Protein AF-A0A7J3VAZ9-F1 (afdb_monomer_lite)

Sequence (588 aa):
MQMIEDFQVKAARYIMELGDWIEKLELLMLVDNLRENVKIYVDRLLSLQNADGGFPHNWIKGYPSGIIETANAITIISKLGLNDERINRAINRAIEFLIKKQLDNGSWVEENLECEDGSNEVIVSAEAIRALATAGIKGEAVNKGIKYLLECQRDDGLWPKSKIDPNPDLETTGKVIMALHEAKGKTAIKAMKNGFEGLMEVYVEKLTKEWDAIPKDAISVIEAILSIQPKSIESVRKVIQAYVKSEKWNFTDRRSGDTEKILKVLKITSLTDNISRAKVEEELKRLINLKMKMREIIFKVENEAREILLAKFEDVGIRRNDSRRKILLGLFIYSLLEQFFWAVDYDPQTEFIGLIDRIGRLDDIEKYLNYEEVKKALFRSKALSGVAKRKKEEAAKSISLYTKFLTENEEFEVFEDYVNNLIRFTLLEMAPMLSGMTTAKKLGLLLRNYTKKENNAYKLFESMKLSLECFPSIGSKISTLYPYYVIWVYNVWSEMKEYVEPPIDWNTVKPYVNLGLSNLTLKDLKKDPKKAYPAINRLAEELFPEDKAKISILWIAGREWCTKPHKCHGYMGRKCWFYEICGRGVKR

pLDDT: mean 87.34, std 10.77, range [43.34, 98.06]

Structure (mmCIF, N/CA/C/O backbone):
data_AF-A0A7J3VAZ9-F1
#
_entry.id   AF-A0A7J3VAZ9-F1
#
loop_
_atom_site.group_PDB
_atom_site.id
_atom_site.type_symbol
_atom_site.label_atom_id
_atom_site.label_alt_id
_atom_site.label_comp_id
_atom_site.label_asym_id
_atom_site.label_entity_id
_atom_site.label_seq_id
_atom_site.pdbx_PDB_ins_code
_atom_site.Cartn_x
_atom_site.Cartn_y
_atom_site.Cartn_z
_atom_site.occupancy
_atom_site.B_iso_or_equiv
_atom_site.auth_seq_id
_atom_site.auth_comp_id
_atom_site.auth_asym_id
_atom_site.auth_atom_id
_atom_site.pdbx_PDB_model_num
ATOM 1 N N . MET A 1 1 ? -14.128 29.402 13.812 1.00 54.44 1 MET A N 1
ATOM 2 C CA . MET A 1 1 ? -14.887 28.797 12.704 1.00 54.44 1 MET A CA 1
ATOM 3 C C . MET A 1 1 ? -13.989 28.559 11.501 1.00 54.44 1 MET A C 1
ATOM 5 O O . MET A 1 1 ? -13.464 27.461 11.422 1.00 54.44 1 MET A O 1
ATOM 9 N N . GLN A 1 2 ? -13.636 29.572 10.700 1.00 58.72 2 GLN A N 1
ATOM 10 C CA . GLN A 1 2 ? -12.906 29.383 9.429 1.00 58.72 2 GLN A CA 1
ATOM 11 C C . GLN A 1 2 ? -11.594 28.569 9.513 1.00 58.72 2 GLN A C 1
ATOM 13 O O . GLN A 1 2 ? -11.360 27.697 8.691 1.00 58.72 2 GLN A O 1
ATOM 18 N N . MET A 1 3 ? -10.766 28.774 10.543 1.00 64.50 3 MET A N 1
ATOM 19 C CA . MET A 1 3 ? -9.514 28.016 10.729 1.00 64.50 3 MET A CA 1
ATOM 20 C C . MET A 1 3 ? -9.728 26.525 11.065 1.00 64.50 3 MET A C 1
ATOM 22 O O . MET A 1 3 ? -8.895 25.689 10.735 1.00 64.50 3 MET A O 1
ATOM 26 N N . ILE A 1 4 ? -10.835 26.191 11.732 1.00 65.56 4 ILE A N 1
ATOM 27 C CA . ILE A 1 4 ? -11.160 24.814 12.140 1.00 65.56 4 ILE A CA 1
ATOM 28 C C . ILE A 1 4 ? -11.834 24.079 10.992 1.00 65.56 4 ILE A C 1
ATOM 30 O O . ILE A 1 4 ? -11.497 22.934 10.723 1.00 65.56 4 ILE A O 1
ATOM 34 N N . GLU A 1 5 ? -12.683 24.783 10.250 1.00 65.94 5 GLU A N 1
ATOM 35 C CA . GLU A 1 5 ? -13.209 24.309 8.973 1.00 65.94 5 GLU A CA 1
ATOM 36 C C . GLU A 1 5 ? -12.062 23.975 8.002 1.00 65.94 5 GLU A C 1
ATOM 38 O O . GLU A 1 5 ? -12.026 22.881 7.437 1.00 65.94 5 GLU A O 1
ATOM 43 N N . ASP A 1 6 ? -11.071 24.867 7.873 1.00 76.56 6 ASP A N 1
ATOM 44 C CA . ASP A 1 6 ? -9.869 24.631 7.063 1.00 76.56 6 ASP A CA 1
ATOM 45 C C . ASP A 1 6 ? -9.059 23.424 7.553 1.00 76.56 6 ASP A C 1
ATOM 47 O O . ASP A 1 6 ? -8.498 22.684 6.740 1.00 76.56 6 ASP A O 1
ATOM 51 N N . PHE A 1 7 ? -8.984 23.215 8.872 1.00 83.81 7 PHE A N 1
ATOM 52 C CA . PHE A 1 7 ? -8.353 22.034 9.453 1.00 83.81 7 PHE A CA 1
ATOM 53 C C . PHE A 1 7 ? -9.112 20.760 9.071 1.00 83.81 7 PHE A C 1
ATOM 55 O O . PHE A 1 7 ? -8.493 19.829 8.566 1.00 83.81 7 PHE A O 1
ATOM 62 N N . GLN A 1 8 ? -10.433 20.716 9.257 1.00 84.62 8 GLN A N 1
ATOM 63 C CA . GLN A 1 8 ? -11.230 19.504 9.054 1.00 84.62 8 GLN A CA 1
ATOM 64 C C . GLN A 1 8 ? -11.243 19.052 7.593 1.00 84.62 8 GLN A C 1
ATOM 66 O O . GLN A 1 8 ? -11.080 17.864 7.318 1.00 84.62 8 GLN A O 1
ATOM 71 N N . VAL A 1 9 ? -11.358 19.989 6.648 1.00 87.19 9 VAL A N 1
ATOM 72 C CA . VAL A 1 9 ? -11.290 19.675 5.212 1.00 87.19 9 VAL A CA 1
ATOM 73 C C . VAL A 1 9 ? -9.902 19.143 4.835 1.00 87.19 9 VAL A C 1
ATOM 75 O O . VAL A 1 9 ? -9.799 18.114 4.165 1.00 87.19 9 VAL A O 1
ATOM 78 N N . LYS A 1 10 ? -8.820 19.784 5.305 1.00 86.94 10 LYS A N 1
ATOM 79 C CA . LYS A 1 10 ? -7.444 19.304 5.068 1.00 86.94 10 LYS A CA 1
ATOM 80 C C . LYS A 1 10 ? -7.195 17.940 5.707 1.00 86.94 10 LYS A C 1
ATOM 82 O O . LYS A 1 10 ? -6.588 17.082 5.078 1.00 86.94 10 LYS A O 1
ATOM 87 N N . ALA A 1 11 ? -7.692 17.727 6.920 1.00 88.88 11 ALA A N 1
ATOM 88 C CA . ALA A 1 11 ? -7.589 16.474 7.652 1.00 88.88 11 ALA A CA 1
ATOM 89 C C . ALA A 1 11 ? -8.326 15.335 6.934 1.00 88.88 11 ALA A C 1
ATOM 91 O O . ALA A 1 11 ? -7.738 14.280 6.699 1.00 88.88 11 ALA A O 1
ATOM 92 N N . ALA A 1 12 ? -9.569 15.564 6.504 1.00 90.88 12 ALA A N 1
ATOM 93 C CA . ALA A 1 12 ? -10.339 14.590 5.736 1.00 90.88 12 ALA A CA 1
ATOM 94 C C . ALA A 1 12 ? -9.641 14.244 4.412 1.00 90.88 12 ALA A C 1
ATOM 96 O O . ALA A 1 12 ? -9.488 13.071 4.068 1.00 90.88 12 ALA A O 1
ATOM 97 N N . ARG A 1 13 ? -9.131 15.256 3.698 1.00 91.19 13 ARG A N 1
ATOM 98 C CA . ARG A 1 13 ? -8.350 15.059 2.472 1.00 91.19 13 ARG A CA 1
ATOM 99 C C . ARG A 1 13 ? -7.062 14.281 2.731 1.00 91.19 13 ARG A C 1
ATOM 101 O O . ARG A 1 13 ? -6.697 13.433 1.924 1.00 91.19 13 ARG A O 1
ATOM 108 N N . TYR A 1 14 ? -6.371 14.557 3.834 1.00 90.50 14 TYR A N 1
ATOM 109 C CA . TYR A 1 14 ? -5.151 13.855 4.237 1.00 90.50 14 TYR A CA 1
ATOM 110 C C . TYR A 1 14 ? -5.411 12.380 4.540 1.00 90.50 14 TYR A C 1
ATOM 112 O O . TYR A 1 14 ? -4.685 11.533 4.030 1.00 90.50 14 TYR A O 1
ATOM 120 N N . ILE A 1 15 ? -6.483 12.045 5.261 1.00 91.25 15 ILE A N 1
ATOM 121 C CA . ILE A 1 15 ? -6.882 10.646 5.493 1.00 91.25 15 ILE A CA 1
ATOM 122 C C . ILE A 1 15 ? -7.285 9.968 4.174 1.00 91.25 15 ILE A C 1
ATOM 124 O O . ILE A 1 15 ? -6.862 8.850 3.894 1.00 91.25 15 ILE A O 1
ATOM 128 N N . MET A 1 16 ? -8.038 10.646 3.303 1.00 91.38 16 MET A N 1
ATOM 129 C CA . MET A 1 16 ? -8.407 10.087 1.994 1.00 91.38 16 MET A CA 1
ATOM 130 C C . MET A 1 16 ? -7.208 9.836 1.068 1.00 91.38 16 MET A C 1
ATOM 132 O O . MET A 1 16 ? -7.299 8.991 0.166 1.00 91.38 16 MET A O 1
ATOM 136 N N . GLU A 1 17 ? -6.108 10.557 1.282 1.00 91.12 17 GLU A N 1
ATOM 137 C CA . GLU A 1 17 ? -4.854 10.428 0.545 1.00 91.12 17 GLU A CA 1
ATOM 138 C C . GLU A 1 17 ? -3.917 9.368 1.153 1.00 91.12 17 GLU A C 1
ATOM 140 O O . GLU A 1 17 ? -3.476 8.451 0.458 1.00 91.12 17 GLU A O 1
ATOM 145 N N . LEU A 1 18 ? -3.614 9.494 2.446 1.00 88.19 18 LEU A N 1
ATOM 146 C CA . LEU A 1 18 ? -2.558 8.760 3.147 1.00 88.19 18 LEU A CA 1
ATOM 147 C C . LEU A 1 18 ? -3.060 7.821 4.240 1.00 88.19 18 LEU A C 1
ATOM 149 O O . LEU A 1 18 ? -2.260 7.015 4.700 1.00 88.19 18 LEU A O 1
ATOM 153 N N . GLY A 1 19 ? -4.330 7.892 4.635 1.00 88.19 19 GLY A N 1
ATOM 154 C CA . GLY A 1 19 ? -4.921 6.996 5.629 1.00 88.19 19 GLY A CA 1
ATOM 155 C C . GLY A 1 19 ? -5.077 5.568 5.112 1.00 88.19 19 GLY A C 1
ATOM 156 O O . GLY A 1 19 ? -5.129 5.323 3.896 1.00 88.19 19 GLY A O 1
ATOM 157 N N . ASP A 1 20 ? -5.067 4.606 6.027 1.00 86.50 20 ASP A N 1
ATOM 158 C CA . ASP A 1 20 ? -5.363 3.206 5.739 1.00 86.50 20 ASP A CA 1
ATOM 159 C C . ASP A 1 20 ? -6.832 3.056 5.328 1.00 86.50 20 ASP A C 1
ATOM 161 O O . ASP A 1 20 ? -7.684 3.910 5.582 1.00 86.50 20 ASP A O 1
ATOM 165 N N . TRP A 1 21 ? -7.148 1.966 4.632 1.00 87.88 21 TRP A N 1
ATOM 166 C CA . TRP A 1 21 ? -8.492 1.755 4.092 1.00 87.88 21 TRP A CA 1
ATOM 167 C C . TRP A 1 21 ? -9.569 1.718 5.195 1.00 87.88 21 TRP A C 1
ATOM 169 O O . TRP A 1 21 ? -10.692 2.154 4.953 1.00 87.88 21 TRP A O 1
ATOM 179 N N . ILE A 1 22 ? -9.218 1.254 6.401 1.00 89.62 22 ILE A N 1
ATOM 180 C CA . ILE A 1 22 ? -10.118 1.211 7.558 1.00 89.62 22 ILE A CA 1
ATOM 181 C C . ILE A 1 22 ? -10.389 2.614 8.123 1.00 89.62 22 ILE A C 1
ATOM 183 O O . ILE A 1 22 ? -11.528 2.945 8.434 1.00 89.62 22 ILE A O 1
ATOM 187 N N . GLU A 1 23 ? -9.382 3.488 8.158 1.00 90.19 23 GLU A N 1
ATOM 188 C CA . GLU A 1 23 ? -9.533 4.881 8.595 1.00 90.19 23 GLU A CA 1
ATOM 189 C C . GLU A 1 23 ? -10.395 5.675 7.606 1.00 90.19 23 GLU A C 1
ATOM 191 O O . GLU A 1 23 ? -11.217 6.501 8.003 1.00 90.19 23 GLU A O 1
ATOM 196 N N . LYS A 1 24 ? -10.249 5.397 6.301 1.00 91.31 24 LYS A N 1
ATOM 197 C CA . LYS A 1 24 ? -11.122 5.951 5.256 1.00 91.31 24 LYS A CA 1
ATOM 198 C C . LYS A 1 24 ? -12.566 5.493 5.446 1.00 91.31 24 LYS A C 1
ATOM 200 O O . LYS A 1 24 ? -13.468 6.319 5.345 1.00 91.31 24 LYS A O 1
ATOM 205 N N . LEU A 1 25 ? -12.791 4.211 5.747 1.00 91.44 25 LEU A N 1
ATOM 206 C CA . LEU A 1 25 ? -14.122 3.686 6.062 1.00 91.44 25 LEU A CA 1
ATOM 207 C C . LEU A 1 25 ? -14.743 4.432 7.249 1.00 91.44 25 LEU A C 1
ATOM 209 O O . LEU A 1 25 ? -15.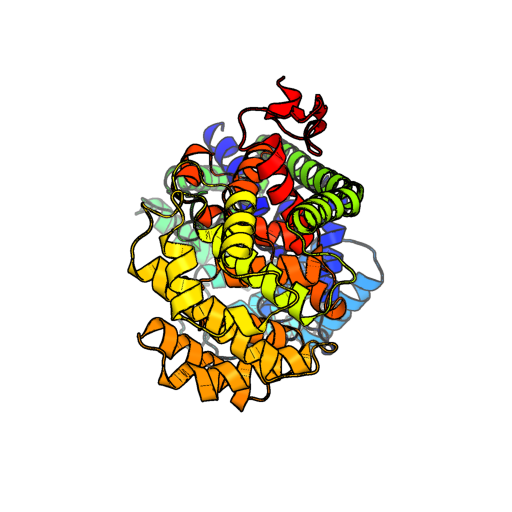845 4.963 7.131 1.00 91.44 25 LEU A O 1
ATOM 213 N N . GLU A 1 26 ? -14.020 4.534 8.360 1.00 89.81 26 GLU A N 1
ATOM 214 C CA . GLU A 1 26 ? -14.496 5.243 9.548 1.00 89.81 26 GLU A CA 1
ATOM 215 C C . GLU A 1 26 ? -14.746 6.738 9.294 1.00 89.81 26 GLU A C 1
ATOM 217 O O . GLU A 1 26 ? -15.712 7.288 9.818 1.00 89.81 26 GLU A O 1
ATOM 222 N N . LEU A 1 27 ? -13.923 7.399 8.473 1.00 90.75 27 LEU A N 1
ATOM 223 C CA . LEU A 1 27 ? -14.145 8.788 8.062 1.00 90.75 27 LEU A CA 1
ATOM 224 C C . LEU A 1 27 ? -15.452 8.943 7.277 1.00 90.75 27 LEU A C 1
ATOM 226 O O . LEU A 1 27 ? -16.218 9.871 7.536 1.00 90.75 27 LEU A O 1
ATOM 230 N N . LEU A 1 28 ? -15.725 8.036 6.336 1.00 89.88 28 LEU A N 1
ATOM 231 C CA . LEU A 1 28 ? -16.964 8.052 5.555 1.00 89.88 28 LEU A CA 1
ATOM 232 C C . LEU A 1 28 ? -18.197 7.806 6.432 1.00 89.88 28 LEU A C 1
ATOM 234 O O . LEU A 1 28 ? -19.247 8.384 6.168 1.00 89.88 28 LEU A O 1
ATOM 238 N N . MET A 1 29 ? -18.065 7.022 7.505 1.00 86.25 29 MET A N 1
ATOM 239 C CA . MET A 1 29 ? -19.140 6.806 8.481 1.00 86.25 29 MET A CA 1
ATOM 240 C C . MET A 1 29 ? -19.516 8.062 9.275 1.00 86.25 29 MET A C 1
ATOM 242 O O . MET A 1 29 ? -20.606 8.109 9.837 1.00 86.25 29 MET A O 1
ATOM 246 N N . LEU A 1 30 ? -18.660 9.090 9.319 1.00 83.50 30 LEU A N 1
ATOM 247 C CA . LEU A 1 30 ? -18.999 10.362 9.970 1.00 83.50 30 LEU A CA 1
ATOM 248 C C . LEU A 1 30 ? -20.004 11.189 9.169 1.00 83.50 30 LEU A C 1
ATOM 250 O O . LEU A 1 30 ? -20.506 12.197 9.669 1.00 83.50 30 LEU A O 1
ATOM 254 N N . VAL A 1 31 ? -20.313 10.788 7.937 1.00 83.19 31 VAL A N 1
ATOM 255 C CA . VAL A 1 31 ? -21.171 11.530 7.019 1.00 83.19 31 VAL A CA 1
ATOM 256 C C . VAL A 1 31 ? -22.288 10.617 6.520 1.00 83.19 31 VAL A C 1
ATOM 258 O O . VAL A 1 31 ? -22.063 9.718 5.713 1.00 83.19 31 VAL A O 1
ATOM 261 N N . ASP A 1 32 ? -23.517 10.881 6.967 1.00 76.25 32 ASP A N 1
ATOM 262 C CA . ASP A 1 32 ? -24.666 9.986 6.755 1.00 76.25 32 ASP A CA 1
ATOM 263 C C . ASP A 1 32 ? -24.952 9.722 5.260 1.00 76.25 32 ASP A C 1
ATOM 265 O O . ASP A 1 32 ? -25.279 8.604 4.859 1.00 76.25 32 ASP A O 1
ATOM 269 N N . ASN A 1 33 ? -24.735 10.728 4.406 1.00 79.00 33 ASN A N 1
ATOM 270 C CA . ASN A 1 33 ? -25.003 10.675 2.964 1.00 79.00 33 ASN A CA 1
ATOM 271 C C . ASN A 1 33 ? -23.930 9.949 2.127 1.00 79.00 33 ASN A C 1
ATOM 273 O O . ASN A 1 33 ? -24.006 9.972 0.899 1.00 79.00 33 ASN A O 1
ATOM 277 N N . LEU A 1 34 ? -22.909 9.353 2.752 1.00 81.94 34 LEU A N 1
ATOM 278 C CA . LEU A 1 34 ? -21.828 8.625 2.065 1.00 81.94 34 LEU A CA 1
ATOM 279 C C . LEU A 1 34 ? -21.876 7.111 2.303 1.00 81.94 34 LEU A C 1
ATOM 281 O O . LEU A 1 34 ? -20.943 6.385 1.956 1.00 81.94 34 LEU A O 1
ATOM 285 N N . ARG A 1 35 ? -22.980 6.608 2.866 1.00 74.06 35 ARG A N 1
ATOM 286 C CA . ARG A 1 35 ? -23.138 5.195 3.232 1.00 74.06 35 ARG A CA 1
ATOM 287 C C . ARG A 1 35 ? -23.035 4.237 2.042 1.00 74.06 35 ARG A C 1
ATOM 289 O O . ARG A 1 35 ? -22.522 3.138 2.195 1.00 74.06 35 ARG A O 1
ATOM 296 N N . GLU A 1 36 ? -23.444 4.633 0.840 1.00 79.00 36 GLU A N 1
ATOM 297 C CA . GLU A 1 36 ? -23.262 3.790 -0.353 1.00 79.00 36 GLU A CA 1
ATOM 298 C C . GLU A 1 36 ? -21.780 3.640 -0.733 1.00 79.00 36 GLU A C 1
ATOM 300 O O . GLU A 1 36 ? -21.347 2.584 -1.199 1.00 79.00 36 GLU A O 1
ATOM 305 N N . ASN A 1 37 ? -20.971 4.668 -0.467 1.00 82.31 37 ASN A N 1
ATOM 306 C CA . ASN A 1 37 ? -19.546 4.684 -0.786 1.00 82.31 37 ASN A CA 1
ATOM 307 C C . ASN A 1 37 ? -18.710 3.815 0.162 1.00 82.31 37 ASN A C 1
ATOM 309 O O . ASN A 1 37 ? -17.565 3.500 -0.164 1.00 82.31 37 ASN A O 1
ATOM 313 N N . VAL A 1 38 ? -19.267 3.385 1.301 1.00 85.38 38 VAL A N 1
ATOM 314 C CA . VAL A 1 38 ? -18.568 2.478 2.222 1.00 85.38 38 VAL A CA 1
ATOM 315 C C . VAL A 1 38 ? -18.535 1.034 1.727 1.00 85.38 38 VAL A C 1
ATOM 317 O O . VAL A 1 38 ? -17.686 0.265 2.170 1.00 85.38 38 VAL A O 1
ATOM 320 N N . LYS A 1 39 ? -19.412 0.658 0.783 1.00 83.62 39 LYS A N 1
ATOM 321 C CA . LYS A 1 39 ? -19.595 -0.736 0.351 1.00 83.62 39 LYS A CA 1
ATOM 322 C C . LYS A 1 39 ? -18.295 -1.390 -0.123 1.00 83.62 39 LYS A C 1
ATOM 324 O O . LYS A 1 39 ? -18.011 -2.508 0.281 1.00 83.62 39 LYS A O 1
ATOM 329 N N . ILE A 1 40 ? -17.467 -0.671 -0.886 1.00 83.81 40 ILE A N 1
ATOM 330 C CA . ILE A 1 40 ? -16.167 -1.181 -1.357 1.00 83.81 40 ILE A CA 1
ATOM 331 C C . ILE A 1 40 ? -15.216 -1.526 -0.198 1.00 83.81 40 ILE A C 1
ATOM 333 O O . ILE A 1 40 ? -14.500 -2.524 -0.248 1.00 83.81 40 ILE A O 1
ATOM 337 N N . TYR A 1 41 ? -15.233 -0.730 0.872 1.00 89.12 41 TYR A N 1
ATOM 338 C CA . TYR A 1 41 ? -14.424 -0.969 2.065 1.00 89.12 41 TYR A CA 1
ATOM 339 C C . TYR A 1 41 ? -15.006 -2.088 2.929 1.00 89.12 41 TYR A C 1
ATOM 341 O O . TYR A 1 41 ? -14.248 -2.846 3.526 1.00 89.12 41 TYR A O 1
ATOM 349 N N . VAL A 1 42 ? -16.333 -2.226 2.961 1.00 89.50 42 VAL A N 1
ATOM 350 C CA . VAL A 1 42 ? -17.009 -3.349 3.623 1.00 89.50 42 VAL A CA 1
ATOM 351 C C . VAL A 1 42 ? -16.692 -4.659 2.907 1.00 89.50 42 VAL A C 1
ATOM 353 O O . VAL A 1 42 ? -16.274 -5.607 3.560 1.00 89.50 42 VAL A O 1
ATOM 356 N N . ASP A 1 43 ? -16.803 -4.716 1.579 1.00 88.75 43 ASP A N 1
ATOM 357 C CA . ASP A 1 43 ? -16.443 -5.910 0.805 1.00 88.75 43 ASP A CA 1
ATOM 358 C C . ASP A 1 43 ? -14.956 -6.273 1.021 1.00 88.75 43 ASP A C 1
ATOM 360 O O . ASP A 1 43 ? -14.627 -7.446 1.223 1.00 88.75 43 ASP A O 1
ATOM 364 N N . ARG A 1 44 ? -14.058 -5.273 1.092 1.00 89.31 44 ARG A N 1
ATOM 365 C CA . ARG A 1 44 ? -12.650 -5.486 1.471 1.00 89.31 44 ARG A CA 1
ATOM 366 C C . ARG A 1 44 ? -12.518 -6.062 2.880 1.00 89.31 44 ARG A C 1
ATOM 368 O O . ARG A 1 44 ? -11.808 -7.051 3.034 1.00 89.31 44 ARG A O 1
ATOM 375 N N . LEU A 1 45 ? -13.189 -5.485 3.878 1.00 92.50 45 LEU A N 1
ATOM 376 C CA . LEU A 1 45 ? -13.177 -5.984 5.255 1.00 92.50 45 LEU A CA 1
ATOM 377 C C . LEU A 1 45 ? -13.605 -7.454 5.290 1.00 92.50 45 LEU A C 1
ATOM 379 O O . LEU A 1 45 ? -12.850 -8.289 5.774 1.00 92.50 45 LEU A O 1
ATOM 383 N N . LEU A 1 46 ? -14.749 -7.790 4.684 1.00 93.19 46 LEU A N 1
ATOM 384 C CA . LEU A 1 46 ? -15.254 -9.166 4.617 1.00 93.19 46 LEU A CA 1
ATOM 385 C C . LEU A 1 46 ? -14.254 -10.132 3.960 1.00 93.19 46 LEU A C 1
ATOM 387 O O . LEU A 1 46 ? -14.127 -11.269 4.407 1.00 93.19 46 LEU A O 1
ATOM 391 N N . SER A 1 47 ? -13.509 -9.686 2.943 1.00 91.81 47 SER A N 1
ATOM 392 C CA . SER A 1 47 ? -12.507 -10.517 2.257 1.00 91.81 47 SER A CA 1
ATOM 393 C C . SER A 1 47 ? -11.268 -10.863 3.096 1.00 91.81 47 SER A C 1
ATOM 395 O O . SER A 1 47 ? -10.484 -11.727 2.694 1.00 91.81 47 SER A O 1
ATOM 397 N N . LEU A 1 48 ? -11.073 -10.179 4.230 1.00 93.94 48 LEU A N 1
ATOM 398 C CA . LEU A 1 48 ? -9.957 -10.406 5.149 1.00 93.94 48 LEU A CA 1
ATOM 399 C C . LEU A 1 48 ? -10.278 -11.419 6.249 1.00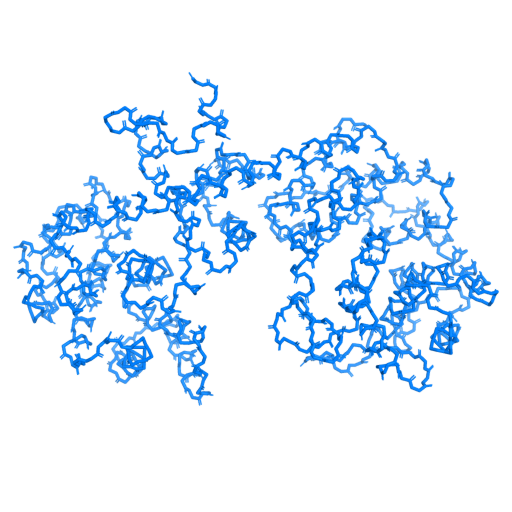 93.94 48 LEU A C 1
ATOM 401 O O . LEU A 1 48 ? -9.345 -11.874 6.900 1.00 93.94 48 LEU A O 1
ATOM 405 N N . GLN A 1 49 ? -11.553 -11.752 6.482 1.00 96.50 49 GLN A N 1
ATOM 406 C CA . GLN A 1 49 ? -11.933 -12.626 7.591 1.00 96.50 49 GLN A CA 1
ATOM 407 C C . GLN A 1 49 ? -11.279 -14.007 7.447 1.00 96.50 49 GLN A C 1
ATOM 409 O O . GLN A 1 49 ? -11.432 -14.683 6.425 1.00 96.50 49 GLN A O 1
ATOM 414 N N . ASN A 1 50 ? -10.579 -14.437 8.493 1.00 96.25 50 ASN A N 1
ATOM 415 C CA . ASN A 1 50 ? -9.896 -15.721 8.537 1.00 96.25 50 ASN A CA 1
ATOM 416 C C . ASN A 1 50 ? -10.890 -16.882 8.726 1.00 96.25 50 ASN A C 1
ATOM 418 O O . ASN A 1 50 ? -12.087 -16.710 8.989 1.00 96.25 50 ASN A O 1
ATOM 422 N N . ALA A 1 51 ? -10.394 -18.112 8.573 1.00 96.12 51 ALA A N 1
ATOM 423 C CA . ALA A 1 51 ? -11.208 -19.318 8.726 1.00 96.12 51 ALA A CA 1
ATOM 424 C C . ALA A 1 51 ? -11.784 -19.464 10.149 1.00 96.12 51 ALA A C 1
ATOM 426 O O . ALA A 1 51 ? -12.928 -19.893 10.302 1.00 96.12 51 ALA A O 1
ATOM 427 N N . ASP A 1 52 ? -11.038 -19.027 11.166 1.00 95.69 52 ASP A N 1
ATOM 428 C CA . ASP A 1 52 ? -11.437 -19.029 12.580 1.00 95.69 52 ASP A CA 1
ATOM 429 C C . ASP A 1 52 ? -12.514 -17.989 12.940 1.00 95.69 52 ASP A C 1
ATOM 431 O O . ASP A 1 52 ? -12.993 -17.983 14.070 1.00 95.69 52 ASP A O 1
ATOM 435 N N . GLY A 1 53 ? -12.914 -17.139 11.987 1.00 96.75 53 GLY A N 1
ATOM 436 C CA . GLY A 1 53 ? -13.925 -16.098 12.171 1.00 96.75 53 GLY A CA 1
ATOM 437 C C . GLY A 1 53 ? -13.366 -14.743 12.605 1.00 96.75 53 GLY A C 1
ATOM 438 O O . GLY A 1 53 ? -14.084 -13.747 12.501 1.00 96.75 53 GLY A O 1
ATOM 439 N N . GLY A 1 54 ? -12.103 -14.672 13.022 1.00 96.81 54 GLY A N 1
ATOM 440 C CA . GLY A 1 54 ? -11.447 -13.419 13.381 1.00 96.81 54 GLY A CA 1
ATOM 441 C C . GLY A 1 54 ? -10.935 -12.635 12.170 1.00 96.81 54 GLY A C 1
ATOM 442 O O . GLY A 1 54 ? -10.984 -13.093 11.022 1.00 96.81 54 GLY A O 1
ATOM 443 N N . PHE A 1 55 ? -10.450 -11.424 12.432 1.00 96.38 55 PHE A N 1
ATOM 444 C CA . PHE A 1 55 ? -9.814 -10.559 11.440 1.00 96.38 55 PHE A CA 1
ATOM 445 C C . PHE A 1 55 ? -8.312 -10.442 11.708 1.00 96.38 55 PHE A C 1
ATOM 447 O O . PHE A 1 55 ? -7.908 -10.356 12.866 1.00 96.38 55 PHE A O 1
ATOM 454 N N . PRO A 1 56 ? -7.481 -10.445 10.654 1.00 93.75 56 PRO A N 1
ATOM 455 C CA . PRO A 1 56 ? -6.039 -10.557 10.790 1.00 93.75 56 PRO A CA 1
ATOM 456 C C . PRO A 1 56 ? -5.397 -9.295 11.365 1.00 93.75 56 PRO A C 1
ATOM 458 O O . PRO A 1 56 ? -5.822 -8.181 11.040 1.00 93.75 56 PRO A O 1
ATOM 461 N N . HIS A 1 57 ? -4.309 -9.473 12.118 1.00 88.56 57 HIS A N 1
ATOM 462 C CA . HIS A 1 57 ? -3.486 -8.371 12.618 1.00 88.56 57 HIS A CA 1
ATOM 463 C C . HIS A 1 57 ? -3.087 -7.389 11.517 1.00 88.56 57 HIS A C 1
ATOM 465 O O . HIS A 1 57 ? -2.705 -7.785 10.407 1.00 88.56 57 HIS A O 1
ATOM 471 N N . ASN A 1 58 ? -3.142 -6.094 11.837 1.00 84.75 58 ASN A N 1
ATOM 472 C CA . ASN A 1 58 ? -2.845 -4.993 10.917 1.00 84.75 58 ASN A CA 1
ATOM 473 C C . ASN A 1 58 ? -3.667 -5.025 9.614 1.00 84.75 58 ASN A C 1
ATOM 475 O O . ASN A 1 58 ? -3.295 -4.379 8.630 1.00 84.75 58 ASN A O 1
ATOM 479 N N . TRP A 1 59 ? -4.772 -5.776 9.581 1.00 89.88 59 TRP A N 1
ATOM 480 C CA . TRP A 1 59 ? -5.606 -5.971 8.394 1.00 89.88 59 TRP A CA 1
ATOM 481 C C . TRP A 1 59 ? -4.863 -6.613 7.208 1.00 89.88 59 TRP A C 1
ATOM 483 O O . TRP A 1 59 ? -5.213 -6.369 6.046 1.00 89.88 59 TRP A O 1
ATOM 493 N N . ILE A 1 60 ? -3.828 -7.417 7.478 1.00 84.81 60 ILE A N 1
ATOM 494 C CA . ILE A 1 60 ? -3.005 -8.068 6.450 1.00 84.81 60 ILE A CA 1
ATOM 495 C C . ILE A 1 60 ? -3.521 -9.485 6.198 1.00 84.81 60 ILE A C 1
ATOM 497 O O . ILE A 1 60 ? -3.454 -10.355 7.060 1.00 84.81 60 ILE A O 1
ATOM 501 N N . LYS A 1 61 ? -4.012 -9.747 4.984 1.00 84.69 61 LYS A N 1
ATOM 502 C CA . LYS A 1 61 ? -4.518 -11.073 4.607 1.00 84.69 61 LYS A CA 1
ATOM 503 C C . LYS A 1 61 ? -3.460 -12.159 4.851 1.00 84.69 61 LYS A C 1
ATOM 505 O O . LYS A 1 61 ? -2.326 -12.029 4.399 1.00 84.69 61 LYS A O 1
ATOM 510 N N . GLY A 1 62 ? -3.857 -13.236 5.529 1.00 81.19 62 GLY A N 1
ATOM 511 C CA . GLY A 1 62 ? -2.988 -14.371 5.856 1.00 81.19 62 GLY A CA 1
ATOM 512 C C . GLY A 1 62 ? -2.235 -14.250 7.184 1.00 81.19 62 GLY A C 1
ATOM 513 O O . GLY A 1 62 ? -1.602 -15.220 7.590 1.00 81.19 62 GLY A O 1
ATOM 514 N N . TYR A 1 63 ? -2.306 -13.106 7.874 1.00 86.38 63 TYR A N 1
ATOM 515 C CA . TYR A 1 63 ? -1.808 -12.996 9.248 1.00 86.38 63 TYR A CA 1
ATOM 516 C C . TYR A 1 63 ? -2.794 -13.662 10.230 1.00 86.38 63 TYR A C 1
ATOM 518 O O . TYR A 1 63 ? -3.984 -13.777 9.911 1.00 86.38 63 TYR A O 1
ATOM 526 N N . PRO A 1 64 ? -2.335 -14.093 11.422 1.00 90.94 64 PRO A N 1
ATOM 527 C CA . PRO A 1 64 ? -3.220 -14.578 12.480 1.00 90.94 64 PRO A CA 1
ATOM 528 C C . PRO A 1 64 ? -4.274 -13.539 12.873 1.00 90.94 64 PRO A C 1
ATOM 530 O O . PRO A 1 64 ? -4.051 -12.334 12.726 1.00 90.94 64 PRO A O 1
ATOM 533 N N . SER A 1 65 ? -5.423 -14.019 13.348 1.00 94.44 65 SER A N 1
ATOM 534 C CA . SER A 1 65 ? -6.530 -13.174 13.797 1.00 94.44 65 SER A CA 1
ATOM 535 C C . SER A 1 65 ? -6.209 -12.469 15.114 1.00 94.44 65 SER A C 1
ATOM 537 O O . SER A 1 65 ? -5.879 -13.143 16.086 1.00 94.44 65 SER A O 1
ATOM 539 N N . GLY A 1 66 ? -6.382 -11.146 15.152 1.00 93.44 66 GLY A N 1
ATOM 540 C CA . GLY A 1 66 ? -6.223 -10.322 16.351 1.00 93.44 66 GLY A CA 1
ATOM 541 C C . GLY A 1 66 ? -7.550 -10.013 17.047 1.00 93.44 66 GLY A C 1
ATOM 542 O O . GLY A 1 66 ? -8.606 -9.911 16.405 1.00 93.44 66 GLY A O 1
ATOM 543 N N . ILE A 1 67 ? -7.517 -9.850 18.369 1.00 95.31 67 ILE A N 1
ATOM 544 C CA . ILE A 1 67 ? -8.673 -9.470 19.188 1.00 95.31 67 ILE A CA 1
ATOM 545 C C . ILE A 1 67 ? -9.106 -8.043 18.859 1.00 95.31 67 ILE A C 1
ATOM 547 O O . ILE A 1 67 ? -10.296 -7.814 18.624 1.00 95.31 67 ILE A O 1
ATOM 551 N N . ILE A 1 68 ? -8.163 -7.096 18.801 1.00 93.69 68 ILE A N 1
ATOM 552 C CA . ILE A 1 68 ? -8.459 -5.681 18.541 1.00 93.69 68 ILE A CA 1
ATOM 553 C C . ILE A 1 68 ? -9.061 -5.498 17.144 1.00 93.69 68 ILE A C 1
ATOM 555 O O . ILE A 1 68 ? -10.099 -4.845 17.005 1.00 93.69 68 ILE A O 1
ATOM 559 N N . GLU A 1 69 ? -8.467 -6.084 16.101 1.00 94.69 69 GLU A N 1
ATOM 560 C CA . GLU A 1 69 ? -9.001 -6.000 14.738 1.00 94.69 69 GLU A CA 1
ATOM 561 C C . GLU A 1 69 ? -10.387 -6.639 14.640 1.00 94.69 69 GLU A C 1
ATOM 563 O O . GLU A 1 69 ? -11.293 -6.069 14.025 1.00 94.69 69 GLU A O 1
ATOM 568 N N . THR A 1 70 ? -10.601 -7.774 15.308 1.00 97.25 70 THR A N 1
ATOM 569 C CA . THR A 1 70 ? -11.915 -8.426 15.323 1.00 97.25 70 THR A CA 1
ATOM 570 C C . THR A 1 70 ? -12.967 -7.577 16.043 1.00 97.25 70 THR A C 1
ATOM 572 O O . THR A 1 70 ? -14.065 -7.375 15.516 1.00 97.25 70 THR A O 1
ATOM 575 N N . ALA A 1 71 ? -12.634 -7.009 17.204 1.00 96.88 71 ALA A N 1
ATOM 576 C CA . ALA A 1 71 ? -13.511 -6.110 17.953 1.00 96.88 71 ALA A CA 1
ATOM 577 C C . ALA A 1 71 ? -13.845 -4.827 17.166 1.00 96.88 71 ALA A C 1
ATOM 579 O O . ALA A 1 71 ? -15.007 -4.399 17.111 1.00 96.88 71 ALA A O 1
ATOM 580 N N . ASN A 1 72 ? -12.851 -4.243 16.493 1.00 94.62 72 ASN A N 1
ATOM 581 C CA . ASN A 1 72 ? -13.033 -3.081 15.625 1.00 94.62 72 ASN A CA 1
ATOM 582 C C . ASN A 1 72 ? -13.953 -3.401 14.442 1.00 94.62 72 ASN A C 1
ATOM 584 O O . ASN A 1 72 ? -14.875 -2.630 14.168 1.00 94.62 72 ASN A O 1
ATOM 588 N N . ALA A 1 73 ? -13.769 -4.549 13.782 1.00 95.56 73 ALA A N 1
ATOM 589 C CA . ALA A 1 73 ? -14.625 -4.982 12.679 1.00 95.56 73 ALA A CA 1
ATOM 590 C C . ALA A 1 73 ? -16.090 -5.129 13.121 1.00 95.56 73 ALA A C 1
ATOM 592 O O . ALA A 1 73 ? -16.982 -4.568 12.482 1.00 95.56 73 ALA A O 1
ATOM 593 N N . ILE A 1 74 ? -16.344 -5.805 14.249 1.00 96.06 74 ILE A N 1
ATOM 594 C CA . ILE A 1 74 ? -17.697 -5.948 14.813 1.00 96.06 74 ILE A CA 1
ATOM 595 C C . ILE A 1 74 ? -18.306 -4.573 15.105 1.00 96.06 74 ILE A C 1
ATOM 597 O O . ILE A 1 74 ? -19.446 -4.312 14.718 1.00 96.06 74 ILE A O 1
ATOM 601 N N . THR A 1 75 ? -17.551 -3.680 15.751 1.00 94.12 75 THR A N 1
ATOM 602 C CA . THR A 1 75 ? -18.027 -2.341 16.128 1.00 94.12 75 THR A CA 1
ATOM 603 C C . THR A 1 75 ? -18.391 -1.504 14.901 1.00 94.12 75 THR A C 1
ATOM 605 O O . THR A 1 75 ? -19.478 -0.925 14.848 1.00 94.12 75 THR A O 1
ATOM 608 N N . ILE A 1 76 ? -17.501 -1.449 13.906 1.00 91.50 76 ILE A N 1
ATOM 609 C CA . ILE A 1 76 ? -17.690 -0.692 12.660 1.00 91.50 76 ILE A CA 1
ATOM 610 C C . ILE A 1 76 ? -18.928 -1.192 11.920 1.00 91.50 76 ILE A C 1
ATOM 612 O O . ILE A 1 76 ? -19.816 -0.407 11.583 1.00 91.50 76 ILE A O 1
ATOM 616 N N . ILE A 1 77 ? -19.016 -2.502 11.702 1.00 90.19 77 ILE A N 1
ATOM 617 C CA . ILE A 1 77 ? -20.100 -3.094 10.926 1.00 90.19 77 ILE A CA 1
ATOM 618 C C . ILE A 1 77 ? -21.445 -2.965 11.661 1.00 90.19 77 ILE A C 1
ATOM 620 O O . ILE A 1 77 ? -22.449 -2.610 11.042 1.00 90.19 77 ILE A O 1
ATOM 624 N N . SER A 1 78 ? -21.475 -3.190 12.977 1.00 91.56 78 SER A N 1
ATOM 625 C CA . SER A 1 78 ? -22.707 -3.058 13.767 1.00 91.56 78 SER A CA 1
ATOM 626 C C . SER A 1 78 ? -23.240 -1.623 13.724 1.00 91.56 78 SER A C 1
ATOM 628 O O . SER A 1 78 ? -24.431 -1.409 13.503 1.00 91.56 78 SER A O 1
ATOM 630 N N . LYS A 1 79 ? -22.353 -0.621 13.832 1.00 88.31 79 LYS A N 1
ATOM 631 C CA . LYS A 1 79 ? -22.716 0.803 13.707 1.00 88.31 79 LYS A CA 1
ATOM 632 C C . LYS A 1 79 ? -23.154 1.192 12.300 1.00 88.31 79 LYS A C 1
ATOM 634 O O . LYS A 1 79 ? -24.017 2.052 12.151 1.00 88.31 79 LYS A O 1
ATOM 639 N N . LEU A 1 80 ? -22.585 0.563 11.271 1.00 87.25 80 LEU A N 1
ATOM 640 C CA . LEU A 1 80 ? -23.027 0.759 9.894 1.00 87.25 80 LEU A CA 1
ATOM 641 C C . LEU A 1 80 ? -24.473 0.318 9.685 1.00 87.25 80 LEU A C 1
ATOM 643 O O . LEU A 1 80 ? -25.072 0.798 8.730 1.00 87.25 80 LEU A O 1
ATOM 647 N N . GLY A 1 81 ? -25.024 -0.586 10.507 1.00 85.12 81 GLY A N 1
ATOM 648 C CA . GLY A 1 81 ? -26.432 -1.002 10.478 1.00 85.12 81 GLY A CA 1
ATOM 649 C C . GLY A 1 81 ? -26.907 -1.535 9.121 1.00 85.12 81 GLY A C 1
ATOM 650 O O . GLY A 1 81 ? -28.064 -1.329 8.752 1.00 85.12 81 GLY A O 1
ATOM 651 N N . LEU A 1 82 ? -25.997 -2.089 8.313 1.00 84.06 82 LEU A N 1
ATOM 652 C CA . LEU A 1 82 ? -26.305 -2.612 6.981 1.00 84.06 82 LEU A CA 1
ATOM 653 C C . LEU A 1 82 ? -26.975 -3.980 7.111 1.00 84.06 82 LEU A C 1
ATOM 655 O O . LEU A 1 82 ? -26.445 -4.869 7.769 1.00 84.06 82 LEU A O 1
ATOM 659 N N . ASN A 1 83 ? -28.119 -4.155 6.451 1.00 82.88 83 ASN A N 1
ATOM 660 C CA . ASN A 1 83 ? -28.831 -5.427 6.435 1.00 82.88 83 ASN A CA 1
ATOM 661 C C . ASN A 1 83 ? -28.402 -6.258 5.213 1.00 82.88 83 ASN A C 1
ATOM 663 O O . ASN A 1 83 ? -29.049 -6.219 4.169 1.00 82.88 83 ASN A O 1
ATOM 667 N N . ASP A 1 84 ? -27.271 -6.956 5.330 1.00 87.62 84 ASP A N 1
ATOM 668 C CA . ASP A 1 84 ? -26.728 -7.872 4.316 1.00 87.62 84 ASP A CA 1
ATOM 669 C C . ASP A 1 84 ? -26.395 -9.209 4.992 1.00 87.62 84 ASP A C 1
ATOM 671 O O . ASP A 1 84 ? -25.734 -9.261 6.030 1.00 87.62 84 ASP A O 1
ATOM 675 N N . GLU A 1 85 ? -26.852 -10.314 4.411 1.00 91.38 85 GLU A N 1
ATOM 676 C CA . GLU A 1 85 ? -26.675 -11.646 4.987 1.00 91.38 85 GLU A CA 1
ATOM 677 C C . GLU A 1 85 ? -25.194 -12.052 5.099 1.00 91.38 85 GLU A C 1
ATOM 679 O O . GLU A 1 85 ? -24.794 -12.700 6.067 1.00 91.38 85 GLU A O 1
ATOM 684 N N . ARG A 1 86 ? -24.349 -11.634 4.143 1.00 93.00 86 ARG A N 1
ATOM 685 C CA . ARG A 1 86 ? -22.895 -11.876 4.179 1.00 93.00 86 ARG A CA 1
ATOM 686 C C . ARG A 1 86 ? -22.269 -11.173 5.376 1.00 93.00 86 ARG A C 1
ATOM 688 O O . ARG A 1 86 ? -21.417 -11.751 6.046 1.00 93.00 86 ARG A O 1
ATOM 695 N N . ILE A 1 87 ? -22.729 -9.952 5.644 1.00 92.50 87 ILE A N 1
ATOM 696 C CA . ILE A 1 87 ? -22.302 -9.150 6.785 1.00 92.50 87 ILE A CA 1
ATOM 697 C C . ILE A 1 87 ? -22.730 -9.827 8.090 1.00 92.50 87 ILE A C 1
ATOM 699 O O . ILE A 1 87 ? -21.887 -10.060 8.952 1.00 92.50 87 ILE A O 1
ATOM 703 N N . ASN A 1 88 ? -24.002 -10.214 8.210 1.00 92.56 88 ASN A N 1
ATOM 704 C CA . ASN A 1 88 ? -24.523 -10.877 9.409 1.00 92.56 88 ASN A CA 1
ATOM 705 C C . ASN A 1 88 ? -23.761 -12.174 9.722 1.00 92.56 88 ASN A C 1
ATOM 707 O O . ASN A 1 88 ? -23.370 -12.405 10.865 1.00 92.56 88 ASN A O 1
ATOM 711 N N . ARG A 1 89 ? -23.476 -12.996 8.701 1.00 95.00 89 ARG A N 1
ATOM 712 C CA . ARG A 1 89 ? -22.654 -14.207 8.865 1.00 95.00 89 ARG A CA 1
ATOM 713 C C . ARG A 1 89 ? -21.238 -13.887 9.340 1.00 95.00 89 ARG A C 1
ATOM 715 O O . ARG A 1 89 ? -20.734 -14.567 10.230 1.00 95.00 89 ARG A O 1
ATOM 722 N N . ALA A 1 90 ? -20.599 -12.870 8.764 1.00 95.50 90 ALA A N 1
ATOM 723 C CA . ALA A 1 90 ? -19.254 -12.473 9.164 1.00 95.50 90 ALA A CA 1
ATOM 724 C C . ALA A 1 90 ? -19.216 -11.964 10.612 1.00 95.50 90 ALA A C 1
ATOM 726 O O . ALA A 1 90 ? -18.348 -12.391 11.372 1.00 95.50 90 ALA A O 1
ATOM 727 N N . ILE A 1 91 ? -20.178 -11.129 11.022 1.00 95.12 91 ILE A N 1
ATOM 728 C CA . ILE A 1 91 ? -20.292 -10.653 12.409 1.00 95.12 91 ILE A CA 1
ATOM 729 C C . ILE A 1 91 ? -20.472 -11.827 13.373 1.00 95.12 91 ILE A C 1
ATOM 731 O O . ILE A 1 91 ? -19.765 -11.888 14.372 1.00 95.12 91 ILE A O 1
ATOM 735 N N . ASN A 1 92 ? -21.368 -12.773 13.078 1.00 96.25 92 ASN A N 1
ATOM 736 C CA . ASN A 1 92 ? -21.616 -13.909 13.971 1.00 96.25 92 ASN A CA 1
ATOM 737 C C . ASN A 1 92 ? -20.347 -14.740 14.198 1.00 96.25 92 ASN A C 1
ATOM 739 O O . ASN A 1 92 ? -19.998 -15.031 15.338 1.00 96.25 92 ASN A O 1
ATOM 743 N N . ARG A 1 93 ? -19.593 -15.027 13.130 1.00 98.06 93 ARG A N 1
ATOM 744 C CA . ARG A 1 93 ? -18.301 -15.728 13.231 1.00 98.06 93 ARG A CA 1
ATOM 745 C C . ARG A 1 93 ? -17.260 -14.933 14.027 1.00 98.06 93 ARG A C 1
ATOM 747 O O . ARG A 1 93 ? -16.504 -15.514 14.796 1.00 98.06 93 ARG A O 1
ATOM 754 N N . ALA A 1 94 ? -17.231 -13.611 13.869 1.00 98.00 94 ALA A N 1
ATOM 755 C CA . ALA A 1 94 ? -16.340 -12.736 14.628 1.00 98.00 94 ALA A CA 1
ATOM 756 C C . ALA A 1 94 ? -16.702 -12.694 16.125 1.00 98.00 94 ALA A C 1
ATOM 758 O O . ALA A 1 94 ? -15.819 -12.701 16.981 1.00 98.00 94 ALA A O 1
ATOM 759 N N . ILE A 1 95 ? -17.997 -12.699 16.450 1.00 97.81 95 ILE A N 1
ATOM 760 C CA . ILE A 1 95 ? -18.500 -12.801 17.826 1.00 97.81 95 ILE A CA 1
ATOM 761 C C . ILE A 1 95 ? -18.103 -14.147 18.440 1.00 97.81 95 ILE A C 1
ATOM 763 O O . ILE A 1 95 ? -17.586 -14.175 19.555 1.00 97.81 95 ILE A O 1
ATOM 767 N N . GLU A 1 96 ? -18.300 -15.251 17.715 1.00 97.62 96 GLU A N 1
ATOM 768 C CA . GLU A 1 96 ? -17.893 -16.593 18.152 1.00 97.62 96 GLU A CA 1
ATOM 769 C C . GLU A 1 96 ? -16.385 -16.674 18.413 1.00 97.62 96 GLU A C 1
ATOM 771 O O . GLU A 1 96 ? -15.970 -17.233 19.429 1.00 97.62 96 GLU A O 1
ATOM 776 N N . PHE A 1 97 ? -15.570 -16.065 17.546 1.00 97.81 97 PHE A N 1
ATOM 777 C CA . PHE A 1 97 ? -14.127 -15.955 17.747 1.00 97.81 97 PHE A CA 1
ATOM 778 C C . PHE A 1 97 ? -13.790 -15.245 19.065 1.00 97.81 97 PHE A C 1
ATOM 780 O O . PHE A 1 97 ? -13.032 -15.791 19.868 1.00 97.81 97 PHE A O 1
ATOM 787 N N . LEU A 1 98 ? -14.383 -14.072 19.332 1.00 97.44 98 LEU A N 1
ATOM 788 C CA . LEU A 1 98 ? -14.139 -13.345 20.583 1.00 97.44 98 LEU A CA 1
ATOM 789 C C . LEU A 1 98 ? -14.579 -14.150 21.808 1.00 97.44 98 LEU A C 1
ATOM 791 O O . LEU A 1 98 ? -13.840 -14.209 22.786 1.00 97.44 98 LEU A O 1
ATOM 795 N N . ILE A 1 99 ? -15.745 -14.800 21.765 1.00 96.94 99 ILE A N 1
ATOM 796 C CA . ILE A 1 99 ? -16.223 -15.639 22.874 1.00 96.94 99 ILE A CA 1
ATOM 797 C C . ILE A 1 99 ? -15.254 -16.801 23.126 1.00 96.94 99 ILE A C 1
ATOM 799 O O . ILE A 1 99 ? -14.923 -17.082 24.273 1.00 96.94 99 ILE A O 1
ATOM 803 N N . LYS A 1 100 ? -14.759 -17.447 22.065 1.00 96.25 100 LYS A N 1
ATOM 804 C CA . LYS A 1 100 ? -13.812 -18.565 22.164 1.00 96.25 100 LYS A CA 1
ATOM 805 C C . LYS A 1 100 ? -12.441 -18.146 22.704 1.00 96.25 100 LYS A C 1
ATOM 807 O O . LYS A 1 100 ? -11.783 -18.951 23.354 1.00 96.25 100 LYS A O 1
ATOM 812 N N . LYS A 1 101 ? -11.994 -16.927 22.397 1.00 95.69 101 LYS A N 1
ATOM 813 C CA . LYS A 1 101 ? -10.698 -16.383 22.832 1.00 95.69 101 LYS A CA 1
ATOM 814 C C . LYS A 1 101 ? -10.720 -15.764 24.234 1.00 95.69 101 LYS A C 1
ATOM 816 O O . LYS A 1 101 ? -9.669 -15.356 24.717 1.00 95.69 101 LYS A O 1
ATOM 821 N N . GLN A 1 102 ? -11.884 -15.675 24.877 1.00 96.75 102 GLN A N 1
ATOM 822 C CA . GLN A 1 102 ? -11.974 -15.185 26.248 1.00 96.75 102 GLN A CA 1
ATOM 823 C C . GLN A 1 102 ? -11.252 -16.140 27.209 1.00 96.75 102 GLN A C 1
ATOM 825 O O . GLN A 1 102 ? -11.453 -17.352 27.151 1.00 96.75 102 GLN A O 1
ATOM 830 N N . LEU A 1 103 ? -10.440 -15.587 28.111 1.00 94.81 103 LEU A N 1
ATOM 831 C CA . LEU A 1 103 ? -9.754 -16.345 29.157 1.00 94.81 103 LEU A CA 1
ATOM 832 C C . LEU A 1 103 ? -10.705 -16.704 30.311 1.00 94.81 103 LEU A C 1
ATOM 834 O O . LEU A 1 103 ? -11.748 -16.076 30.507 1.00 94.81 103 LEU A O 1
ATOM 838 N N . ASP A 1 104 ? -10.318 -17.680 31.136 1.00 93.75 104 ASP A N 1
ATOM 839 C CA . ASP A 1 104 ? -11.129 -18.154 32.271 1.00 93.75 104 ASP A CA 1
ATOM 840 C C . ASP A 1 104 ? -11.440 -17.054 33.300 1.00 93.75 104 ASP A C 1
ATOM 842 O O . ASP A 1 104 ? -12.513 -17.043 33.912 1.00 93.75 104 ASP A O 1
ATOM 846 N N . ASN A 1 105 ? -10.520 -16.098 33.473 1.00 91.94 105 ASN A N 1
ATOM 847 C CA . ASN A 1 105 ? -10.699 -14.932 34.341 1.00 91.94 105 ASN A CA 1
ATOM 848 C C . ASN A 1 105 ? -11.665 -13.880 33.749 1.00 91.94 105 ASN A C 1
ATOM 850 O O . ASN A 1 105 ? -11.992 -12.907 34.426 1.00 91.94 105 ASN A O 1
ATOM 854 N N . GLY A 1 106 ? -12.131 -14.073 32.510 1.00 94.44 106 GLY A N 1
ATOM 855 C CA . GLY A 1 106 ? -13.047 -13.193 31.797 1.00 94.44 106 GLY A CA 1
ATOM 856 C C . GLY A 1 106 ? -12.388 -12.133 30.915 1.00 94.44 106 GLY A C 1
ATOM 857 O O . GLY A 1 106 ? -13.122 -11.404 30.245 1.00 94.44 106 GLY A O 1
ATOM 858 N N . SER A 1 107 ? -11.060 -12.026 30.897 1.00 94.75 107 SER A N 1
ATOM 859 C CA . SER A 1 107 ? -10.341 -11.039 30.090 1.00 94.75 107 SER A CA 1
ATOM 860 C C . SER A 1 107 ? -10.052 -11.526 28.667 1.00 94.75 107 SER A C 1
ATOM 862 O O . SER A 1 107 ? -10.313 -12.676 28.297 1.00 94.75 107 SER A O 1
ATOM 864 N N . TRP A 1 108 ? -9.508 -10.616 27.863 1.00 94.19 108 TRP A N 1
ATOM 865 C CA . TRP A 1 108 ? -8.916 -10.890 26.563 1.00 94.19 108 TRP A CA 1
ATOM 866 C C . TRP A 1 108 ? -7.497 -10.334 26.515 1.00 94.19 108 TRP A C 1
ATOM 868 O O . TRP A 1 108 ? -7.228 -9.238 27.009 1.00 94.19 108 TRP A O 1
ATOM 878 N N . VAL A 1 109 ? -6.608 -11.075 25.861 1.00 90.25 109 VAL A N 1
ATOM 879 C CA . VAL A 1 109 ? -5.216 -10.689 25.621 1.00 90.25 109 VAL A CA 1
ATOM 880 C C . VAL A 1 109 ? -4.931 -10.841 24.134 1.00 90.25 109 VAL A C 1
ATOM 882 O O . VAL A 1 109 ? -5.434 -11.759 23.491 1.00 90.25 109 VAL A O 1
ATOM 885 N N . GLU A 1 110 ? -4.146 -9.919 23.587 1.00 86.50 110 GLU A N 1
ATOM 886 C CA . GLU A 1 110 ? -3.688 -10.009 22.207 1.00 86.50 110 GLU A CA 1
ATOM 887 C C . GLU A 1 110 ? -2.558 -11.041 22.103 1.00 86.50 110 GLU A C 1
ATOM 889 O O . GLU A 1 110 ? -1.552 -10.941 22.810 1.00 86.50 110 GLU A O 1
ATOM 894 N N . GLU A 1 111 ? -2.708 -12.025 21.219 1.00 74.44 111 GLU A N 1
ATOM 895 C CA . GLU A 1 111 ? -1.667 -13.019 20.933 1.00 74.44 111 GLU A CA 1
ATOM 896 C C . GLU A 1 111 ? -0.624 -12.379 20.003 1.00 74.44 111 GLU A C 1
ATOM 898 O O . GLU A 1 111 ? -0.640 -12.540 18.786 1.00 74.44 111 GLU A O 1
ATOM 903 N N . ASN A 1 112 ? 0.260 -11.559 20.566 1.00 63.91 112 ASN A N 1
ATOM 904 C CA . ASN A 1 112 ? 1.252 -10.819 19.792 1.00 63.91 112 ASN A CA 1
ATOM 905 C C . ASN A 1 112 ? 2.337 -11.754 19.224 1.00 63.91 112 ASN A C 1
ATOM 907 O O . ASN A 1 112 ? 2.904 -12.568 19.946 1.00 63.91 112 ASN A O 1
ATOM 911 N N . LEU A 1 113 ? 2.723 -11.558 17.957 1.00 52.44 113 LEU A N 1
ATOM 912 C CA . LEU A 1 113 ? 3.816 -12.304 17.304 1.00 52.44 113 LEU A CA 1
ATOM 913 C C . LEU A 1 113 ? 5.215 -12.019 17.898 1.00 52.44 113 LEU A C 1
ATOM 915 O O . LEU A 1 113 ? 6.155 -12.756 17.605 1.00 52.44 113 LEU A O 1
ATOM 919 N N . GLU A 1 114 ? 5.371 -10.949 18.690 1.00 46.47 114 GLU A N 1
ATOM 920 C CA . GLU A 1 114 ? 6.673 -10.487 19.209 1.00 46.47 114 GLU A CA 1
ATOM 921 C C . GLU A 1 114 ? 6.694 -10.165 20.721 1.00 46.47 114 GLU A C 1
ATOM 923 O O . GLU A 1 114 ? 7.775 -9.966 21.273 1.00 46.47 114 GLU A O 1
ATOM 928 N N . CYS A 1 115 ? 5.548 -10.114 21.418 1.00 45.97 115 CYS A N 1
ATOM 929 C CA . CYS A 1 115 ? 5.457 -9.717 22.836 1.00 45.97 115 CYS A CA 1
ATOM 930 C C . CYS A 1 115 ? 4.298 -10.436 23.560 1.00 45.97 115 CYS A C 1
ATOM 932 O O . CYS A 1 115 ? 3.151 -10.015 23.452 1.00 45.97 115 CYS A O 1
ATOM 934 N N . GLU A 1 116 ? 4.595 -11.486 24.329 1.00 51.00 116 GLU A N 1
ATOM 935 C CA . GLU A 1 116 ? 3.628 -12.267 25.130 1.00 51.00 116 GLU A CA 1
ATOM 936 C C . GLU A 1 116 ? 3.448 -11.739 26.575 1.00 51.00 116 GLU A C 1
ATOM 938 O O . GLU A 1 116 ? 3.274 -12.521 27.505 1.00 51.00 116 GLU A O 1
ATOM 943 N N . ASP A 1 117 ? 3.539 -10.432 26.839 1.00 57.62 117 ASP A N 1
ATOM 944 C CA . ASP A 1 117 ? 3.646 -9.949 28.231 1.00 57.62 117 ASP A CA 1
ATOM 945 C C . ASP A 1 117 ? 2.327 -9.520 28.900 1.00 57.62 117 ASP A C 1
ATOM 947 O O . ASP A 1 117 ? 2.336 -9.149 30.070 1.00 57.62 117 ASP A O 1
ATOM 951 N N . GLY A 1 118 ? 1.183 -9.563 28.205 1.00 61.94 118 GLY A N 1
ATOM 952 C CA . GLY A 1 118 ? -0.107 -9.165 28.790 1.00 61.94 118 GLY A CA 1
ATOM 953 C C . GLY A 1 118 ? -0.201 -7.676 29.167 1.00 61.94 118 GLY A C 1
ATOM 954 O O . GLY A 1 118 ? -1.133 -7.274 29.867 1.00 61.94 118 GLY A O 1
ATOM 955 N N . SER A 1 119 ? 0.717 -6.834 28.679 1.00 70.88 119 SER A N 1
ATOM 956 C CA . SER A 1 119 ? 0.834 -5.406 29.026 1.00 70.88 119 SER A CA 1
ATOM 957 C C . SER A 1 119 ? -0.396 -4.542 28.707 1.00 70.88 119 SER A C 1
ATOM 959 O O . SER A 1 119 ? -0.518 -3.441 29.243 1.00 70.88 119 SER A O 1
ATOM 961 N N . ASN A 1 120 ? -1.334 -5.044 27.897 1.00 84.50 120 ASN A N 1
ATOM 962 C CA . ASN A 1 120 ? -2.534 -4.330 27.443 1.00 84.50 120 ASN A CA 1
ATOM 963 C C . ASN A 1 120 ? -3.853 -5.094 27.712 1.00 84.50 120 ASN A C 1
ATOM 965 O O . ASN A 1 120 ? -4.867 -4.832 27.065 1.00 84.50 120 ASN A O 1
ATOM 969 N N . GLU A 1 121 ? -3.866 -6.052 28.645 1.00 90.44 121 GLU A N 1
ATOM 970 C CA . GLU A 1 121 ? -5.031 -6.916 28.932 1.00 90.44 121 GLU A CA 1
ATOM 971 C C . GLU A 1 121 ? -6.339 -6.133 29.197 1.00 90.44 121 GLU A C 1
ATOM 973 O O . GLU A 1 121 ? -7.407 -6.508 28.704 1.00 90.44 121 GLU A O 1
ATOM 978 N N . VAL A 1 122 ? -6.286 -5.016 29.934 1.00 94.19 122 VAL A N 1
ATOM 979 C CA . VAL A 1 122 ? -7.491 -4.254 30.317 1.00 94.19 122 VAL A CA 1
ATOM 980 C C . VAL A 1 122 ? -8.087 -3.518 29.117 1.00 94.19 122 VAL A C 1
ATOM 982 O O . VAL A 1 122 ? -9.302 -3.569 28.910 1.00 94.19 122 VAL A O 1
ATOM 985 N N . ILE A 1 123 ? -7.252 -2.870 28.298 1.00 91.75 123 ILE A N 1
ATOM 986 C CA . ILE A 1 123 ? -7.718 -2.137 27.112 1.00 91.75 123 ILE A CA 1
ATOM 987 C C . ILE A 1 123 ? -8.251 -3.087 26.032 1.00 91.75 123 ILE A C 1
ATOM 989 O O . ILE A 1 123 ? -9.301 -2.812 25.448 1.00 91.75 123 ILE A O 1
ATOM 993 N N . VAL A 1 124 ? -7.598 -4.236 25.824 1.00 94.00 124 VAL A N 1
ATOM 994 C CA . VAL A 1 124 ? -8.064 -5.278 24.891 1.00 94.00 124 VAL A CA 1
ATOM 995 C C . VAL A 1 124 ? -9.415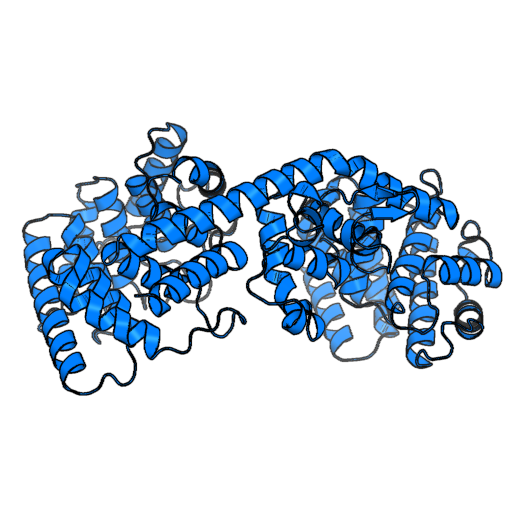 -5.835 25.347 1.00 94.00 124 VAL A C 1
ATOM 997 O O . VAL A 1 124 ? -10.353 -5.927 24.551 1.00 94.00 124 VAL A O 1
ATOM 1000 N N . SER A 1 125 ? -9.555 -6.121 26.644 1.00 96.31 125 SER A N 1
ATOM 1001 C CA . SER A 1 125 ? -10.824 -6.571 27.227 1.00 96.31 125 SER A CA 1
ATOM 1002 C C . SER A 1 125 ? -11.936 -5.534 27.058 1.00 96.31 125 SER A C 1
ATOM 1004 O O . SER A 1 125 ? -13.062 -5.889 26.708 1.00 96.31 125 SER A O 1
ATOM 1006 N N . ALA A 1 126 ? -11.636 -4.248 27.260 1.00 95.81 126 ALA A N 1
ATOM 1007 C CA . ALA A 1 126 ? -12.603 -3.171 27.069 1.00 95.81 126 ALA A CA 1
ATOM 1008 C C . ALA A 1 126 ? -13.111 -3.099 25.619 1.00 95.81 126 ALA A C 1
ATOM 1010 O O . ALA A 1 126 ? -14.319 -2.987 25.400 1.00 95.81 126 ALA A O 1
ATOM 1011 N N . GLU A 1 127 ? -12.222 -3.209 24.629 1.00 95.44 127 GLU A N 1
ATOM 1012 C CA . GLU A 1 127 ? -12.601 -3.211 23.210 1.00 95.44 127 GLU A CA 1
ATOM 1013 C C . GLU A 1 127 ? -13.447 -4.441 22.841 1.00 95.44 127 GLU A C 1
ATOM 1015 O O . GLU A 1 127 ? -14.485 -4.292 22.190 1.00 95.44 127 GLU A O 1
ATOM 1020 N N . ALA A 1 128 ? -13.082 -5.635 23.322 1.00 97.12 128 ALA A N 1
ATOM 1021 C CA . ALA A 1 128 ? -13.864 -6.856 23.108 1.00 97.12 128 ALA A CA 1
ATOM 1022 C C . ALA A 1 128 ? -15.278 -6.752 23.714 1.00 97.12 128 ALA A C 1
ATOM 1024 O O . ALA A 1 128 ? -16.272 -7.041 23.041 1.00 97.12 128 ALA A O 1
ATOM 1025 N N . ILE A 1 129 ? -15.396 -6.266 24.956 1.00 97.25 129 ILE A N 1
ATOM 1026 C CA . ILE A 1 129 ? -16.689 -6.045 25.625 1.00 97.25 129 ILE A CA 1
ATOM 1027 C C . ILE A 1 129 ? -17.524 -5.020 24.860 1.00 97.25 129 ILE A C 1
ATOM 1029 O O . ILE A 1 129 ? -18.713 -5.249 24.623 1.00 97.25 129 ILE A O 1
ATOM 1033 N N . ARG A 1 130 ? -16.912 -3.904 24.444 1.00 96.06 130 ARG A N 1
ATOM 1034 C CA . ARG A 1 130 ? -17.586 -2.862 23.662 1.00 96.06 130 ARG A CA 1
ATOM 1035 C C . ARG A 1 130 ? -18.115 -3.417 22.345 1.00 96.06 130 ARG A C 1
ATOM 1037 O O . ARG A 1 130 ? -19.255 -3.122 21.988 1.00 96.06 130 ARG A O 1
ATOM 1044 N N . ALA A 1 131 ? -17.328 -4.227 21.644 1.00 97.25 131 ALA A N 1
ATOM 1045 C CA . ALA A 1 131 ? -17.728 -4.852 20.389 1.00 97.25 131 ALA A CA 1
ATOM 1046 C C . ALA A 1 131 ? -18.933 -5.785 20.571 1.00 97.25 131 ALA A C 1
ATOM 1048 O O . ALA A 1 131 ? -19.935 -5.637 19.868 1.00 97.25 131 ALA A O 1
ATOM 1049 N N . LEU A 1 132 ? -18.877 -6.687 21.557 1.00 96.88 132 LEU A N 1
ATOM 1050 C CA . LEU A 1 132 ? -19.983 -7.592 21.885 1.00 96.88 132 LEU A CA 1
ATOM 1051 C C . LEU A 1 132 ? -21.255 -6.821 22.274 1.00 96.88 132 LEU A C 1
ATOM 1053 O O . LEU A 1 132 ? -22.337 -7.120 21.766 1.00 96.88 132 LEU A O 1
ATOM 1057 N N . ALA A 1 133 ? -21.129 -5.795 23.120 1.00 95.12 133 ALA A N 1
ATOM 1058 C CA . ALA A 1 133 ? -22.253 -4.958 23.533 1.00 95.12 133 ALA A CA 1
ATOM 1059 C C . ALA A 1 133 ? -22.863 -4.175 22.356 1.00 95.12 133 ALA A C 1
ATOM 1061 O O . ALA A 1 133 ? -24.086 -4.142 22.215 1.00 95.12 133 ALA A O 1
ATOM 1062 N N . THR A 1 134 ? -22.023 -3.611 21.477 1.00 94.38 134 THR A N 1
ATOM 1063 C CA . THR A 1 134 ? -22.455 -2.892 20.262 1.00 94.38 134 THR A CA 1
ATOM 1064 C C . THR A 1 134 ? -23.225 -3.814 19.314 1.00 94.38 134 THR A C 1
ATOM 1066 O O . THR A 1 134 ? -24.214 -3.397 18.717 1.00 94.38 134 THR A O 1
ATOM 1069 N N . ALA A 1 135 ? -22.816 -5.081 19.207 1.00 93.50 135 ALA A N 1
ATOM 1070 C CA . ALA A 1 135 ? -23.527 -6.102 18.437 1.00 93.50 135 ALA A CA 1
ATOM 1071 C C . ALA A 1 135 ? -24.817 -6.609 19.119 1.00 93.50 135 ALA A C 1
ATOM 1073 O O . ALA A 1 135 ? -25.489 -7.498 18.600 1.00 93.50 135 ALA A O 1
ATOM 1074 N N . GLY A 1 136 ? -25.178 -6.067 20.287 1.00 92.50 136 GLY A N 1
ATOM 1075 C CA . GLY A 1 136 ? -26.378 -6.443 21.032 1.00 92.50 136 GLY A CA 1
ATOM 1076 C C . GLY A 1 136 ? -26.247 -7.737 21.837 1.00 92.50 136 GLY A C 1
ATOM 1077 O O . GLY A 1 136 ? -27.251 -8.217 22.371 1.00 92.50 136 GLY A O 1
ATOM 1078 N N . ILE A 1 137 ? -25.040 -8.296 21.968 1.00 93.12 137 ILE A N 1
ATOM 1079 C CA . ILE A 1 137 ? -24.805 -9.517 22.739 1.00 93.12 137 ILE A CA 1
ATOM 1080 C C . ILE A 1 137 ? -24.914 -9.213 24.232 1.00 93.12 137 ILE A C 1
ATOM 1082 O O . ILE A 1 137 ? -24.206 -8.374 24.787 1.00 93.12 137 ILE A O 1
ATOM 1086 N N . LYS A 1 138 ? -25.811 -9.943 24.896 1.00 84.75 138 LYS A N 1
ATOM 1087 C CA . LYS A 1 138 ? -25.995 -9.937 26.348 1.00 84.75 138 LYS A CA 1
ATOM 1088 C C . LYS A 1 138 ? -25.843 -11.376 26.816 1.00 84.75 138 LYS A C 1
ATOM 1090 O O . LYS A 1 138 ? -26.655 -12.221 26.456 1.00 84.75 138 LYS A O 1
ATOM 1095 N N . GLY A 1 139 ? -24.790 -11.676 27.568 1.00 85.50 139 GLY A N 1
ATOM 1096 C CA . GLY A 1 139 ? -24.495 -13.058 27.933 1.00 85.50 139 GLY A CA 1
ATOM 1097 C C . GLY A 1 139 ? -23.343 -13.198 28.913 1.00 85.50 139 GLY A C 1
ATOM 1098 O O . GLY A 1 139 ? -22.755 -12.211 29.358 1.00 85.50 139 GLY A O 1
ATOM 1099 N N . GLU A 1 140 ? -23.032 -14.450 29.244 1.00 91.44 140 GLU A N 1
ATOM 1100 C CA . GLU A 1 140 ? -22.004 -14.809 30.221 1.00 91.44 140 GLU A CA 1
ATOM 1101 C C . GLU A 1 140 ? -20.639 -14.204 29.882 1.00 91.44 140 GLU A C 1
ATOM 1103 O O . GLU A 1 140 ? -20.001 -13.646 30.770 1.00 91.44 140 GLU A O 1
ATOM 1108 N N . ALA A 1 141 ? -20.240 -14.221 28.606 1.00 93.38 141 ALA A N 1
ATOM 1109 C CA . ALA A 1 141 ? -18.960 -13.668 28.171 1.00 93.38 141 ALA A CA 1
ATOM 1110 C C . ALA A 1 141 ? -18.819 -12.173 28.515 1.00 93.38 141 ALA A C 1
ATOM 1112 O O . ALA A 1 141 ? -17.849 -11.762 29.150 1.00 93.38 141 ALA A O 1
ATOM 1113 N N . VAL A 1 142 ? -19.833 -11.363 28.187 1.00 94.62 142 VAL A N 1
ATOM 1114 C CA . VAL A 1 142 ? -19.865 -9.928 28.522 1.00 94.62 142 VAL A CA 1
ATOM 1115 C C . VAL A 1 142 ? -19.861 -9.722 30.039 1.00 94.62 142 VAL A C 1
ATOM 1117 O O . VAL A 1 142 ? -19.133 -8.872 30.543 1.00 94.62 142 VAL A O 1
ATOM 1120 N N . ASN A 1 143 ? -20.622 -10.525 30.788 1.00 94.88 143 ASN A N 1
ATOM 1121 C CA . ASN A 1 143 ? -20.685 -10.416 32.247 1.00 94.88 143 ASN A CA 1
ATOM 1122 C C . ASN A 1 143 ? -19.353 -10.772 32.927 1.00 94.88 143 ASN A C 1
ATOM 1124 O O . ASN A 1 143 ? -18.952 -10.076 33.861 1.00 94.88 143 ASN A O 1
ATOM 1128 N N . LYS A 1 144 ? -18.656 -11.815 32.457 1.00 95.94 144 LYS A N 1
ATOM 1129 C CA . LYS A 1 144 ? -17.307 -12.180 32.920 1.00 95.94 144 LYS A CA 1
ATOM 1130 C C . LYS A 1 144 ? -16.303 -11.069 32.625 1.00 95.94 144 LYS A C 1
ATOM 1132 O O . LYS A 1 144 ? -15.568 -10.675 33.524 1.00 95.94 144 LYS A O 1
ATOM 1137 N N . GLY A 1 145 ? -16.350 -10.497 31.422 1.00 96.12 145 GLY A N 1
ATOM 1138 C CA . GLY A 1 145 ? -15.514 -9.357 31.049 1.00 96.12 145 GLY A CA 1
ATOM 1139 C C . GLY A 1 145 ? -15.754 -8.128 31.924 1.00 96.12 145 GLY A C 1
ATOM 1140 O O . GLY A 1 145 ? -14.811 -7.533 32.436 1.00 96.12 145 GLY A O 1
ATOM 1141 N N . ILE A 1 146 ? -17.019 -7.773 32.168 1.00 96.56 146 ILE A N 1
ATOM 1142 C CA . ILE A 1 146 ? -17.371 -6.675 33.080 1.00 96.56 146 ILE A CA 1
ATOM 1143 C C . ILE A 1 146 ? -16.852 -6.965 34.489 1.00 96.56 146 ILE A C 1
ATOM 1145 O O . ILE A 1 146 ? -16.297 -6.069 35.117 1.00 96.56 146 ILE A O 1
ATOM 1149 N N . LYS A 1 147 ? -17.000 -8.199 34.990 1.00 96.44 147 LYS A N 1
ATOM 1150 C CA . LYS A 1 147 ? -16.463 -8.593 36.299 1.00 96.44 147 LYS A CA 1
ATOM 1151 C C . LYS A 1 147 ? -14.946 -8.400 36.362 1.00 96.44 147 LYS A C 1
ATOM 1153 O O . LYS A 1 147 ? -14.467 -7.809 37.322 1.00 96.44 147 LYS A O 1
ATOM 1158 N N . TYR A 1 148 ? -14.219 -8.823 35.332 1.00 96.19 148 TYR A N 1
ATOM 1159 C CA . TYR A 1 148 ? -12.779 -8.600 35.244 1.00 96.19 148 TYR A CA 1
ATOM 1160 C C . TYR A 1 148 ? -12.429 -7.100 35.280 1.00 96.19 148 TYR A C 1
ATOM 1162 O O . TYR A 1 148 ? -11.594 -6.688 36.082 1.00 96.19 148 TYR A O 1
ATOM 1170 N N . LEU A 1 149 ? -13.115 -6.258 34.494 1.00 96.50 149 LEU A N 1
ATOM 1171 C CA . LEU A 1 149 ? -12.886 -4.805 34.512 1.00 96.50 149 LEU A CA 1
ATOM 1172 C C . LEU A 1 149 ? -13.175 -4.182 35.885 1.00 96.50 149 LEU A C 1
ATOM 1174 O O . LEU A 1 149 ? -12.460 -3.275 36.298 1.00 96.50 149 LEU A O 1
ATOM 1178 N N . LEU A 1 150 ? -14.189 -4.668 36.605 1.00 95.69 150 LEU A N 1
ATOM 1179 C CA . LEU A 1 150 ? -14.487 -4.224 37.970 1.00 95.69 150 LEU A CA 1
ATOM 1180 C C . LEU A 1 150 ? -13.346 -4.547 38.941 1.00 95.69 150 LEU A C 1
ATOM 1182 O O . LEU A 1 150 ? -13.012 -3.715 39.775 1.00 95.69 150 LEU A O 1
ATOM 1186 N N . GLU A 1 151 ? -12.733 -5.724 38.819 1.00 94.88 151 GLU A N 1
ATOM 1187 C CA . GLU A 1 151 ? -11.579 -6.122 39.639 1.00 94.88 151 GLU A CA 1
ATOM 1188 C C . GLU A 1 151 ? -10.314 -5.309 39.326 1.00 94.88 151 GLU A C 1
ATOM 1190 O O . GLU A 1 151 ? -9.415 -5.236 40.159 1.00 94.88 151 GLU A O 1
ATOM 1195 N N . CYS A 1 152 ? -10.227 -4.719 38.131 1.00 94.81 152 CYS A N 1
ATOM 1196 C CA . CYS A 1 152 ? -9.122 -3.849 37.722 1.00 94.81 152 CYS A CA 1
ATOM 1197 C C . CYS A 1 152 ? -9.338 -2.374 38.082 1.00 94.81 152 CYS A C 1
ATOM 1199 O O . CYS A 1 152 ? -8.419 -1.576 37.895 1.00 94.81 152 CYS A O 1
ATOM 1201 N N . GLN A 1 153 ? -10.542 -1.989 38.520 1.00 96.25 153 GLN A N 1
ATOM 1202 C CA . GLN A 1 153 ? -10.832 -0.600 38.854 1.00 96.25 153 GLN A CA 1
ATOM 1203 C C . GLN A 1 153 ? -10.105 -0.219 40.145 1.00 96.25 153 GLN A C 1
ATOM 1205 O O . GLN A 1 153 ? -10.220 -0.906 41.159 1.00 96.25 153 GLN A O 1
ATOM 1210 N N . ARG A 1 154 ? -9.360 0.884 40.101 1.00 95.12 154 ARG A N 1
ATOM 1211 C CA . ARG A 1 154 ? -8.645 1.435 41.255 1.00 95.12 154 ARG A CA 1
ATOM 1212 C C . ARG A 1 154 ? -9.591 2.217 42.172 1.00 95.12 154 ARG A C 1
ATOM 1214 O O . ARG A 1 154 ? -10.700 2.576 41.779 1.00 95.12 154 ARG A O 1
ATOM 1221 N N . ASP A 1 155 ? -9.117 2.549 43.371 1.00 92.75 155 ASP A N 1
ATOM 1222 C CA . ASP A 1 155 ? -9.873 3.352 44.348 1.00 92.75 155 ASP A CA 1
ATOM 1223 C C . ASP A 1 155 ? -10.184 4.771 43.842 1.00 92.75 155 ASP A C 1
ATOM 1225 O O . ASP A 1 155 ? -11.225 5.334 44.174 1.00 92.75 155 ASP A O 1
ATOM 1229 N N . ASP A 1 156 ? -9.309 5.323 42.994 1.00 91.75 156 ASP A N 1
ATOM 1230 C CA . ASP A 1 156 ? -9.498 6.601 42.285 1.00 91.75 156 ASP A CA 1
ATOM 1231 C C . ASP A 1 156 ? -10.488 6.499 41.102 1.00 91.75 156 ASP A C 1
ATOM 1233 O O . ASP A 1 156 ? -10.737 7.472 40.392 1.00 91.75 156 ASP A O 1
ATOM 1237 N N . GLY A 1 157 ? -11.058 5.313 40.872 1.00 93.12 157 GLY A N 1
ATOM 1238 C CA . GLY A 1 157 ? -12.000 5.023 39.798 1.00 93.12 157 GLY A CA 1
ATOM 1239 C C . GLY A 1 157 ? -11.353 4.758 38.436 1.00 93.12 157 GLY A C 1
ATOM 1240 O O . GLY A 1 157 ? -12.054 4.268 37.547 1.00 93.12 157 GLY A O 1
ATOM 1241 N N . LEU A 1 158 ? -10.059 5.038 38.254 1.00 93.75 158 LEU A N 1
ATOM 1242 C CA . LEU A 1 158 ? -9.352 4.883 36.982 1.00 93.75 158 LEU A CA 1
ATOM 1243 C C . LEU A 1 158 ? -8.935 3.424 36.739 1.00 93.75 158 LEU A C 1
ATOM 1245 O O . LEU A 1 158 ? -8.924 2.586 37.645 1.00 93.75 158 LEU A O 1
ATOM 1249 N N . TRP A 1 159 ? -8.556 3.129 35.495 1.00 95.25 159 TRP A N 1
ATOM 1250 C CA . TRP A 1 159 ? -8.051 1.818 35.091 1.00 95.25 159 TRP A CA 1
ATOM 1251 C C . TRP A 1 159 ? -6.609 1.878 34.595 1.00 95.25 159 TRP A C 1
ATOM 1253 O O . TRP A 1 159 ? -6.245 2.827 33.898 1.00 95.25 159 TRP A O 1
ATOM 1263 N N . PRO A 1 160 ? -5.801 0.850 34.898 1.00 93.44 160 PRO A N 1
ATOM 1264 C CA . PRO A 1 160 ? -4.501 0.649 34.277 1.00 93.44 160 PRO A CA 1
ATOM 1265 C C . PRO A 1 160 ? -4.605 -0.024 32.905 1.00 93.44 160 PRO A C 1
ATOM 1267 O O . PRO A 1 160 ? -5.651 -0.575 32.562 1.00 93.44 160 PRO A O 1
ATOM 1270 N N . LYS A 1 161 ? -3.499 -0.061 32.147 1.00 86.44 161 LYS A N 1
ATOM 1271 C CA . LYS A 1 161 ? -3.408 -0.841 30.891 1.00 86.44 161 LYS A CA 1
ATOM 1272 C C . LYS A 1 161 ? -3.449 -2.353 31.127 1.00 86.44 161 LYS A C 1
ATOM 1274 O O . LYS A 1 161 ? -3.995 -3.096 30.310 1.00 86.44 161 LYS A O 1
ATOM 1279 N N . SER A 1 162 ? -2.890 -2.805 32.249 1.00 85.88 162 SER A N 1
ATOM 1280 C CA . SER A 1 162 ? -2.850 -4.208 32.669 1.00 85.88 162 SER A CA 1
ATOM 1281 C C . SER A 1 162 ? -2.850 -4.326 34.194 1.00 85.88 162 SER A C 1
ATOM 1283 O O . SER A 1 162 ? -2.562 -3.362 34.897 1.00 85.88 162 SER A O 1
ATOM 1285 N N . LYS A 1 163 ? -3.129 -5.522 34.732 1.00 84.56 163 LYS A N 1
ATOM 1286 C CA . LYS A 1 163 ? -2.926 -5.792 36.170 1.00 84.56 163 LYS A CA 1
ATOM 1287 C C . LYS A 1 163 ? -1.440 -5.804 36.568 1.00 84.56 163 LYS A C 1
ATOM 1289 O O . LYS A 1 163 ? -1.134 -5.658 37.747 1.00 84.56 163 LYS A O 1
ATOM 1294 N N . ILE A 1 164 ? -0.539 -5.995 35.601 1.00 84.12 164 ILE A N 1
ATOM 1295 C CA . ILE A 1 164 ? 0.914 -6.060 35.817 1.00 84.12 164 ILE A CA 1
ATOM 1296 C C . ILE A 1 164 ? 1.476 -4.664 36.098 1.00 84.12 164 ILE A C 1
ATOM 1298 O O . ILE A 1 164 ? 2.278 -4.501 37.015 1.00 84.12 164 ILE A O 1
ATOM 1302 N N . ASP A 1 165 ? 1.029 -3.665 35.338 1.00 83.44 165 ASP A N 1
ATOM 1303 C CA . ASP A 1 165 ? 1.343 -2.255 35.566 1.00 83.44 165 ASP A CA 1
ATOM 1304 C C . ASP A 1 165 ? 0.098 -1.530 36.099 1.00 83.44 165 ASP A C 1
ATOM 1306 O O . ASP A 1 165 ? -0.702 -1.038 35.304 1.00 83.44 165 ASP A O 1
ATOM 1310 N N . PRO A 1 166 ? -0.099 -1.453 37.430 1.00 82.75 166 PRO A N 1
ATOM 1311 C CA . PRO A 1 166 ? -1.323 -0.926 38.029 1.00 82.75 166 PRO A CA 1
ATOM 1312 C C . PRO A 1 166 ? -1.428 0.607 37.967 1.00 82.75 166 PRO A C 1
ATOM 1314 O O . PRO A 1 166 ? -2.324 1.177 38.600 1.00 82.75 166 PRO A O 1
ATOM 1317 N N . ASN A 1 167 ? -0.529 1.295 37.258 1.00 89.12 167 ASN A N 1
ATOM 1318 C CA . ASN A 1 167 ? -0.591 2.744 37.091 1.00 89.12 167 ASN A CA 1
ATOM 1319 C C . ASN A 1 167 ? -1.811 3.154 36.251 1.00 89.12 167 ASN A C 1
ATOM 1321 O O . ASN A 1 167 ? -2.108 2.505 35.249 1.00 89.12 167 ASN A O 1
ATOM 1325 N N . PRO A 1 168 ? -2.521 4.234 36.627 1.00 88.62 168 PRO A N 1
ATOM 1326 C CA . PRO A 1 168 ? -3.701 4.673 35.895 1.00 88.62 168 PRO A CA 1
ATOM 1327 C C . PRO A 1 168 ? -3.337 5.123 34.476 1.00 88.62 168 PRO A C 1
ATOM 1329 O O . PRO A 1 168 ? -2.403 5.900 34.273 1.00 88.62 168 PRO A O 1
ATOM 1332 N N . ASP A 1 169 ? -4.128 4.682 33.503 1.00 89.00 169 ASP A N 1
ATOM 1333 C CA . ASP A 1 169 ? -4.000 5.041 32.097 1.00 89.00 169 ASP A CA 1
ATOM 1334 C C . ASP A 1 169 ? -5.302 5.669 31.592 1.00 89.00 169 ASP A C 1
ATOM 1336 O O . ASP A 1 169 ? -6.388 5.085 31.657 1.00 89.00 169 ASP A O 1
ATOM 1340 N N . LEU A 1 170 ? -5.202 6.900 31.097 1.00 87.81 170 LEU A N 1
ATOM 1341 C CA . LEU A 1 170 ? -6.371 7.699 30.726 1.00 87.81 170 LEU A CA 1
ATOM 1342 C C . LEU A 1 170 ? -7.032 7.197 29.439 1.00 87.81 170 LEU A C 1
ATOM 1344 O O . LEU A 1 170 ? -8.257 7.268 29.316 1.00 87.81 170 LEU A O 1
ATOM 1348 N N . GLU A 1 171 ? -6.250 6.667 28.493 1.00 86.62 171 GLU A N 1
ATOM 1349 C CA . GLU A 1 171 ? -6.801 6.056 27.283 1.00 86.62 171 GLU A CA 1
ATOM 1350 C C . GLU A 1 171 ? -7.606 4.806 27.640 1.00 86.62 171 GLU A C 1
ATOM 1352 O O . GLU A 1 171 ? -8.787 4.723 27.292 1.00 86.62 171 GLU A O 1
ATOM 1357 N N . THR A 1 172 ? -7.014 3.889 28.405 1.00 91.56 172 THR A N 1
ATOM 1358 C CA . THR A 1 172 ? -7.678 2.666 28.871 1.00 91.56 172 THR A CA 1
ATOM 1359 C C . THR A 1 172 ? -8.921 2.988 29.685 1.00 91.56 172 THR A C 1
ATOM 1361 O O . THR A 1 172 ? -9.984 2.428 29.424 1.00 91.56 172 THR A O 1
ATOM 1364 N N . THR A 1 173 ? -8.835 3.956 30.600 1.00 93.56 173 THR A N 1
ATOM 1365 C CA . THR A 1 173 ? -9.992 4.431 31.369 1.00 93.56 173 THR A CA 1
ATOM 1366 C C . THR A 1 173 ? -11.119 4.907 30.451 1.00 93.56 173 THR A C 1
ATOM 1368 O O . THR A 1 173 ? -12.264 4.480 30.609 1.00 93.56 173 THR A O 1
ATOM 1371 N N . GLY A 1 174 ? -10.812 5.729 29.442 1.00 91.38 174 GLY A N 1
ATOM 1372 C CA . GLY A 1 174 ? -11.802 6.184 28.464 1.00 91.38 174 GLY A CA 1
ATOM 1373 C C . GLY A 1 174 ? -12.445 5.032 27.681 1.00 91.38 174 GLY A C 1
ATOM 1374 O O . GLY A 1 174 ? -13.668 5.006 27.509 1.00 91.38 174 GLY A O 1
ATOM 1375 N N . LYS A 1 175 ? -11.653 4.039 27.251 1.00 92.31 175 LYS A N 1
ATOM 1376 C CA . LYS A 1 175 ? -12.153 2.837 26.558 1.00 92.31 175 LYS A CA 1
ATOM 1377 C C . LYS A 1 175 ? -13.057 1.983 27.446 1.00 92.31 175 LYS A C 1
ATOM 1379 O O . LYS A 1 175 ? -14.134 1.587 26.998 1.00 92.31 175 LYS A O 1
ATOM 1384 N N . VAL A 1 176 ? -12.659 1.747 28.697 1.00 95.56 176 VAL A N 1
ATOM 1385 C CA . VAL A 1 176 ? -13.449 1.000 29.687 1.00 95.56 176 VAL A CA 1
ATOM 1386 C C . VAL A 1 176 ? -14.782 1.694 29.943 1.00 95.56 176 VAL A C 1
ATOM 1388 O O . VAL A 1 176 ? -15.828 1.051 29.879 1.00 95.56 176 VAL A O 1
ATOM 1391 N N . ILE A 1 177 ? -14.774 3.010 30.150 1.00 95.00 177 ILE A N 1
ATOM 1392 C CA . ILE A 1 177 ? -15.995 3.796 30.352 1.00 95.00 177 ILE A CA 1
ATOM 1393 C C . ILE A 1 177 ? -16.962 3.626 29.173 1.00 95.00 177 ILE A C 1
ATOM 1395 O O . ILE A 1 177 ? -18.138 3.330 29.389 1.00 95.00 177 ILE A O 1
ATOM 1399 N N . MET A 1 178 ? -16.477 3.744 27.932 1.00 92.81 178 MET A N 1
ATOM 1400 C CA . MET A 1 178 ? -17.308 3.529 26.741 1.00 92.81 178 MET A CA 1
ATOM 1401 C C . MET A 1 178 ? -17.857 2.098 26.659 1.00 92.81 178 MET A C 1
ATOM 1403 O O . MET A 1 178 ? -19.024 1.911 26.318 1.00 92.81 178 MET A O 1
ATOM 1407 N N . ALA A 1 179 ? -17.044 1.090 26.982 1.00 95.12 179 ALA A N 1
ATOM 1408 C CA . ALA A 1 179 ? -17.464 -0.311 26.981 1.00 95.12 179 ALA A CA 1
ATOM 1409 C C . ALA A 1 179 ? -18.574 -0.580 28.012 1.00 95.12 179 ALA A C 1
ATOM 1411 O O . ALA A 1 179 ? -19.596 -1.190 27.692 1.00 95.12 179 ALA A O 1
ATOM 1412 N N . LEU A 1 180 ? -18.405 -0.078 29.240 1.00 95.19 180 LEU A N 1
ATOM 1413 C CA . LEU A 1 180 ? -19.386 -0.217 30.317 1.00 95.19 180 LEU A CA 1
ATOM 1414 C C . LEU A 1 180 ? -20.679 0.557 30.022 1.00 95.19 180 LEU A C 1
ATOM 1416 O O . LEU A 1 180 ? -21.769 0.064 30.330 1.00 95.19 180 LEU A O 1
ATOM 1420 N N . HIS A 1 181 ? -20.566 1.735 29.399 1.00 93.50 181 HIS A N 1
ATOM 1421 C CA . HIS A 1 181 ? -21.711 2.519 28.942 1.00 93.50 181 HIS A CA 1
ATOM 1422 C C . HIS A 1 181 ? -22.548 1.746 27.916 1.00 93.50 181 HIS A C 1
ATOM 1424 O O . HIS A 1 181 ? -23.767 1.641 28.069 1.00 93.50 181 HIS A O 1
ATOM 1430 N N . GLU A 1 182 ? -21.897 1.146 26.915 1.00 92.00 182 GLU A N 1
ATOM 1431 C CA . GLU A 1 182 ? -22.569 0.381 25.859 1.00 92.00 182 GLU A CA 1
ATOM 1432 C C . GLU A 1 182 ? -23.229 -0.899 26.399 1.00 92.00 182 GLU A C 1
ATOM 1434 O O . GLU A 1 182 ? -24.337 -1.254 25.992 1.00 92.00 182 GLU A O 1
ATOM 1439 N N . ALA A 1 183 ? -22.600 -1.562 27.376 1.00 91.56 183 ALA A N 1
ATOM 1440 C CA . ALA A 1 183 ? -23.123 -2.786 27.983 1.00 91.56 183 ALA A CA 1
ATOM 1441 C C . ALA A 1 183 ? -24.412 -2.581 28.809 1.00 91.56 183 ALA A C 1
ATOM 1443 O O . ALA A 1 183 ? -25.181 -3.528 28.993 1.00 91.56 183 ALA A O 1
ATOM 1444 N N . LYS A 1 184 ? -24.675 -1.363 29.312 1.00 86.88 184 LYS A N 1
ATOM 1445 C CA . LYS A 1 184 ? -25.923 -0.953 30.006 1.00 86.88 184 LYS A CA 1
ATOM 1446 C C . LYS A 1 184 ? -26.318 -1.790 31.242 1.00 86.88 184 LYS A C 1
ATOM 1448 O O . LYS A 1 184 ? -27.462 -1.726 31.696 1.00 86.88 184 LYS A O 1
ATOM 1453 N N . GLY A 1 185 ? -25.400 -2.568 31.820 1.00 86.31 185 GLY A N 1
ATOM 1454 C CA . GLY A 1 185 ? -25.638 -3.352 33.040 1.00 86.31 185 GLY A CA 1
ATOM 1455 C C . GLY A 1 185 ? -25.631 -2.491 34.311 1.00 86.31 185 GLY A C 1
ATOM 1456 O O . GLY A 1 185 ? -24.876 -1.530 34.399 1.00 86.31 185 GLY A O 1
ATOM 1457 N N . LYS A 1 186 ? -26.426 -2.833 35.339 1.00 88.38 186 LYS A N 1
ATOM 1458 C CA . LYS A 1 186 ? -26.492 -2.048 36.598 1.00 88.38 186 LYS A CA 1
ATOM 1459 C C . LYS A 1 186 ? -25.123 -1.882 37.276 1.00 88.38 186 LYS A C 1
ATOM 1461 O O . LYS A 1 186 ? -24.773 -0.780 37.688 1.00 88.38 186 LYS A O 1
ATOM 1466 N N . THR A 1 187 ? -24.358 -2.968 37.387 1.00 89.12 187 THR A N 1
ATOM 1467 C CA . THR A 1 187 ? -22.999 -2.969 37.956 1.00 89.12 187 THR A CA 1
ATOM 1468 C C . THR A 1 187 ? -22.016 -2.209 37.068 1.00 89.12 187 THR A C 1
ATOM 1470 O O . THR A 1 187 ? -21.258 -1.387 37.576 1.00 89.12 187 THR A O 1
ATOM 1473 N N . ALA A 1 188 ? -22.100 -2.404 35.749 1.00 91.44 188 ALA A N 1
ATOM 1474 C CA . ALA A 1 188 ? -21.303 -1.676 34.763 1.00 91.44 188 ALA A CA 1
ATOM 1475 C C . ALA A 1 188 ? -21.520 -0.159 34.856 1.00 91.44 188 ALA A C 1
ATOM 1477 O O . ALA A 1 188 ? -20.557 0.593 34.931 1.00 91.44 188 ALA A O 1
ATOM 1478 N N . ILE A 1 189 ? -22.775 0.293 34.951 1.00 92.50 189 ILE A N 1
ATOM 1479 C CA . ILE A 1 189 ? -23.123 1.714 35.083 1.00 92.50 189 ILE A CA 1
ATOM 1480 C C . ILE A 1 189 ? -22.539 2.317 36.366 1.00 92.50 189 ILE A C 1
ATOM 1482 O O . ILE A 1 189 ? -22.106 3.466 36.346 1.00 92.50 189 ILE A O 1
ATOM 1486 N N . LYS A 1 190 ? -22.518 1.576 37.483 1.00 92.88 190 LYS A N 1
ATOM 1487 C CA . LYS A 1 190 ? -21.924 2.072 38.736 1.00 92.88 190 LYS A CA 1
ATOM 1488 C C . LYS A 1 190 ? -20.418 2.301 38.581 1.00 92.88 190 LYS A C 1
ATOM 1490 O O . LYS A 1 190 ? -19.948 3.391 38.875 1.00 92.88 190 LYS A O 1
ATOM 1495 N N . ALA A 1 191 ? -19.686 1.311 38.078 1.00 92.88 191 ALA A N 1
ATOM 1496 C CA . ALA A 1 191 ? -18.244 1.442 37.877 1.00 92.88 191 ALA A CA 1
ATOM 1497 C C . ALA A 1 191 ? -17.882 2.485 36.823 1.00 92.88 191 ALA A C 1
ATOM 1499 O O . ALA A 1 191 ? -16.966 3.274 37.033 1.00 92.88 191 ALA A O 1
ATOM 1500 N N . MET A 1 192 ? -18.656 2.548 35.738 1.00 94.94 192 MET A N 1
ATOM 1501 C CA . MET A 1 192 ? -18.552 3.594 34.726 1.00 94.94 192 MET A CA 1
ATOM 1502 C C . MET A 1 192 ? -18.675 4.989 35.346 1.00 94.94 192 MET A C 1
ATOM 1504 O O . MET A 1 192 ? -17.886 5.858 35.003 1.00 94.94 192 MET A O 1
ATOM 1508 N N . LYS A 1 193 ? -19.636 5.212 36.257 1.00 92.12 193 LYS A N 1
ATOM 1509 C CA . LYS A 1 193 ? -19.796 6.502 36.949 1.00 92.12 193 LYS A CA 1
ATOM 1510 C C . LYS A 1 193 ? -18.587 6.840 37.816 1.00 92.12 193 LYS A C 1
ATOM 1512 O O . LYS A 1 193 ? -18.063 7.933 37.665 1.00 92.12 193 LYS A O 1
ATOM 1517 N N . ASN A 1 194 ? -18.116 5.896 38.631 1.00 92.56 194 ASN A N 1
ATOM 1518 C CA . ASN A 1 194 ? -16.924 6.098 39.462 1.00 92.56 194 ASN A CA 1
ATOM 1519 C C . ASN A 1 194 ? -15.700 6.461 38.607 1.00 92.56 194 ASN A C 1
ATOM 1521 O O . ASN A 1 194 ? -14.980 7.406 38.906 1.00 92.56 194 ASN A O 1
ATOM 1525 N N . GLY A 1 195 ? -15.488 5.741 37.504 1.00 91.56 195 GLY A N 1
ATOM 1526 C CA . GLY A 1 195 ? -14.370 6.029 36.615 1.00 91.56 195 GLY A CA 1
ATOM 1527 C C . GLY A 1 195 ? -14.535 7.320 35.829 1.00 91.56 195 GLY A C 1
ATOM 1528 O O . GLY A 1 195 ? -13.556 8.015 35.588 1.00 91.56 195 GLY A O 1
ATOM 1529 N N . PHE A 1 196 ? -15.765 7.683 35.470 1.00 90.50 196 PHE A N 1
ATOM 1530 C CA . PHE A 1 196 ? -16.063 8.978 34.871 1.00 90.50 196 PHE A CA 1
ATOM 1531 C C . PHE A 1 196 ? -15.785 10.134 35.840 1.00 90.50 196 PHE A C 1
ATOM 1533 O O . PHE A 1 196 ? -15.233 11.144 35.417 1.00 90.50 196 PHE A O 1
ATOM 1540 N N . GLU A 1 197 ? -16.123 9.987 37.122 1.00 89.69 197 GLU A N 1
ATOM 1541 C CA . GLU A 1 197 ? -15.816 10.969 38.170 1.00 89.69 197 GLU A CA 1
ATOM 1542 C C . GLU A 1 197 ? -14.301 11.151 38.329 1.00 89.69 197 GLU A C 1
ATOM 1544 O O . GLU A 1 197 ? -13.820 12.272 38.169 1.00 89.69 197 GLU A O 1
ATOM 1549 N N . GLY A 1 198 ? -13.540 10.061 38.490 1.00 87.06 198 GLY A N 1
ATOM 1550 C CA . GLY A 1 198 ? -12.073 10.125 38.554 1.00 87.06 198 GLY A CA 1
ATOM 1551 C C . GLY A 1 198 ? -11.445 10.728 37.290 1.00 87.06 198 GLY A C 1
ATOM 1552 O O . GLY A 1 198 ? -10.546 11.568 37.359 1.00 87.06 198 GLY A O 1
ATOM 1553 N N . LEU A 1 199 ? -11.966 10.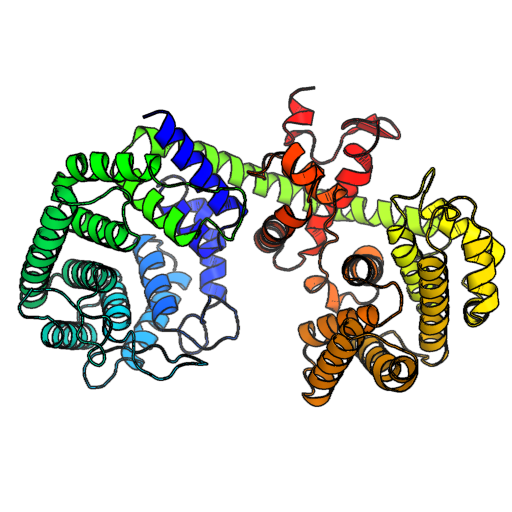379 36.108 1.00 86.38 199 LEU A N 1
ATOM 1554 C CA . LEU A 1 199 ? -11.517 10.956 34.839 1.00 86.38 199 LEU A CA 1
ATOM 1555 C C . LEU A 1 199 ? -11.790 12.465 34.768 1.00 86.38 199 LEU A C 1
ATOM 1557 O O . LEU A 1 199 ? -10.956 13.217 34.264 1.00 86.38 199 LEU A O 1
ATOM 1561 N N . MET A 1 200 ? -12.949 12.909 35.261 1.00 82.69 200 MET A N 1
ATOM 1562 C CA . MET A 1 200 ? -13.340 14.317 35.297 1.00 82.69 200 MET A CA 1
ATOM 1563 C C . MET A 1 200 ? -12.521 15.121 36.305 1.00 82.69 200 MET A C 1
ATOM 1565 O O . MET A 1 200 ? -12.168 16.257 35.994 1.00 82.69 200 MET A O 1
ATOM 1569 N N . GLU A 1 201 ? -12.177 14.555 37.462 1.00 84.00 201 GLU A N 1
ATOM 1570 C CA . GLU A 1 201 ? -11.266 15.189 38.424 1.00 84.00 201 GLU A CA 1
ATOM 1571 C C . GLU A 1 201 ? -9.898 15.443 37.791 1.00 84.00 201 GLU A C 1
ATOM 1573 O O . GLU A 1 201 ? -9.432 16.585 37.773 1.00 84.00 201 GLU A O 1
ATOM 1578 N N . VAL A 1 202 ? -9.314 14.418 37.157 1.00 79.94 202 VAL A N 1
ATOM 1579 C CA . VAL A 1 202 ? -8.054 14.559 36.415 1.00 79.94 202 VAL A CA 1
ATOM 1580 C C . VAL A 1 202 ? -8.199 15.579 35.289 1.00 79.94 202 VAL A C 1
ATOM 1582 O O . VAL A 1 202 ? -7.318 16.414 35.099 1.00 79.94 202 VAL A O 1
ATOM 1585 N N . TYR A 1 203 ? -9.298 15.538 34.533 1.00 76.06 203 TYR A N 1
ATOM 1586 C CA . TYR A 1 203 ? -9.545 16.461 33.427 1.00 76.06 203 TYR A CA 1
ATOM 1587 C C . TYR A 1 203 ? -9.641 17.919 33.899 1.00 76.06 203 TYR A C 1
ATOM 1589 O O . TYR A 1 203 ? -9.020 18.789 33.292 1.00 76.06 203 TYR A O 1
ATOM 1597 N N . VAL A 1 204 ? -10.367 18.194 34.986 1.00 74.56 204 VAL A N 1
ATOM 1598 C CA . VAL A 1 204 ? -10.524 19.539 35.565 1.00 74.56 204 VAL A CA 1
ATOM 1599 C C . VAL A 1 204 ? -9.223 20.029 36.197 1.00 74.56 204 VAL A C 1
ATOM 1601 O O . VAL A 1 204 ? -8.828 21.172 35.953 1.00 74.56 204 VAL A O 1
ATOM 1604 N N . GLU A 1 205 ? -8.523 19.189 36.964 1.00 72.19 205 GLU A N 1
ATOM 1605 C CA . GLU A 1 205 ? -7.220 19.550 37.535 1.00 72.19 205 GLU A CA 1
ATOM 1606 C C . GLU A 1 205 ? -6.229 19.915 36.425 1.00 72.19 205 GLU A C 1
ATOM 1608 O O . GLU A 1 205 ? -5.575 20.960 36.465 1.00 72.19 205 GLU A O 1
ATOM 1613 N N . LYS A 1 206 ? -6.159 19.078 35.390 1.00 66.75 206 LYS A N 1
ATOM 1614 C CA . LYS A 1 206 ? -5.245 19.280 34.272 1.00 66.75 206 LYS A CA 1
ATOM 1615 C C . LYS A 1 206 ? -5.629 20.499 33.420 1.00 66.75 206 LYS A C 1
ATOM 1617 O O . LYS A 1 206 ? -4.740 21.268 33.062 1.00 66.75 206 LYS A O 1
ATOM 1622 N N . LEU A 1 207 ? -6.921 20.742 33.174 1.00 62.25 207 LEU A N 1
ATOM 1623 C CA . LEU A 1 207 ? -7.418 21.948 32.487 1.00 62.25 207 LEU A CA 1
ATOM 1624 C C . LEU A 1 207 ? -7.102 23.253 33.232 1.00 62.25 207 LEU A C 1
ATOM 1626 O O . LEU A 1 207 ? -6.962 24.292 32.590 1.00 62.25 207 LEU A O 1
ATOM 1630 N N . THR A 1 208 ? -7.049 23.223 34.566 1.00 55.75 208 THR A N 1
ATOM 1631 C CA . THR A 1 208 ? -6.875 24.425 35.401 1.00 55.75 208 THR A CA 1
ATOM 1632 C C . THR A 1 208 ? -5.417 24.768 35.696 1.00 55.75 208 THR A C 1
ATOM 1634 O O . THR A 1 208 ? -5.145 25.928 36.007 1.00 55.75 208 THR A O 1
ATOM 1637 N N . LYS A 1 209 ? -4.481 23.811 35.580 1.00 54.88 209 LYS A N 1
ATOM 1638 C CA . LYS A 1 209 ? -3.064 24.033 35.913 1.00 54.88 209 LYS A CA 1
ATOM 1639 C C . LYS A 1 209 ? -2.119 24.212 34.713 1.00 54.88 209 LYS A C 1
ATOM 1641 O O . LYS A 1 209 ? -1.318 25.133 34.778 1.00 54.88 209 LYS A O 1
ATOM 1646 N N . GLU A 1 210 ? -2.168 23.417 33.633 1.00 51.47 210 GLU A N 1
ATOM 1647 C CA . GLU A 1 210 ? -1.050 23.403 32.649 1.00 51.47 210 GLU A CA 1
ATOM 1648 C C . GLU A 1 210 ? -1.386 22.785 31.273 1.00 51.47 210 GLU A C 1
ATOM 1650 O O . GLU A 1 210 ? -0.884 21.712 30.936 1.00 51.47 210 GLU A O 1
ATOM 1655 N N . TRP A 1 211 ? -2.234 23.391 30.434 1.00 52.59 211 TRP A N 1
ATOM 1656 C CA . TRP A 1 211 ? -2.389 22.908 29.044 1.00 52.59 211 TRP A CA 1
ATOM 1657 C C . TRP A 1 211 ? -1.853 23.924 28.040 1.00 52.59 211 TRP A C 1
ATOM 1659 O O . TRP A 1 211 ? -2.607 24.536 27.289 1.00 52.59 211 TRP A O 1
ATOM 1669 N N . ASP A 1 212 ? -0.524 24.042 27.986 1.00 46.81 212 ASP A N 1
ATOM 1670 C CA . ASP A 1 212 ? 0.176 24.635 26.836 1.00 46.81 212 ASP A CA 1
ATOM 1671 C C . ASP A 1 212 ? 0.027 23.754 25.570 1.00 46.81 212 ASP A C 1
ATOM 1673 O O . ASP A 1 212 ? 0.099 24.252 24.444 1.00 46.81 212 ASP A O 1
ATOM 1677 N N . ALA A 1 213 ? -0.244 22.448 25.732 1.00 52.72 213 ALA A N 1
ATOM 1678 C CA . ALA A 1 213 ? -0.599 21.511 24.662 1.00 52.72 213 ALA A CA 1
ATOM 1679 C C . ALA A 1 213 ? -1.521 20.390 25.181 1.00 52.72 213 ALA A C 1
ATOM 1681 O O . ALA A 1 213 ? -1.289 19.843 26.254 1.00 52.72 213 ALA A O 1
ATOM 1682 N N . ILE A 1 214 ? -2.550 20.015 24.412 1.00 57.09 214 ILE A N 1
ATOM 1683 C CA . ILE A 1 214 ? -3.480 18.929 24.771 1.00 57.09 214 ILE A CA 1
ATOM 1684 C C . ILE A 1 214 ? -2.817 17.562 24.471 1.00 57.09 214 ILE A C 1
ATOM 1686 O O . ILE A 1 214 ? -2.527 17.276 23.300 1.00 57.09 214 ILE A O 1
ATOM 1690 N N . PRO A 1 215 ? -2.574 16.695 25.476 1.00 62.47 215 PRO A N 1
ATOM 1691 C CA . PRO A 1 215 ? -1.958 15.377 25.275 1.00 62.47 215 PRO A CA 1
ATOM 1692 C C . PRO A 1 215 ? -2.826 14.434 24.423 1.00 62.47 215 PRO A C 1
ATOM 1694 O O . PRO A 1 215 ? -4.037 14.622 24.332 1.00 62.47 215 PRO A O 1
ATOM 1697 N N . LYS A 1 216 ? -2.242 13.371 23.839 1.00 62.00 216 LYS A N 1
ATOM 1698 C CA . LYS A 1 216 ? -3.017 12.324 23.127 1.00 62.00 216 LYS A CA 1
ATOM 1699 C C . LYS A 1 216 ? -4.140 11.757 24.010 1.00 62.00 216 LYS A C 1
ATOM 1701 O O . LYS A 1 216 ? -5.269 11.621 23.551 1.00 62.00 216 LYS A O 1
ATOM 1706 N N . ASP A 1 217 ? -3.844 11.542 25.285 1.00 66.94 217 ASP A N 1
ATOM 1707 C CA . ASP A 1 217 ? -4.758 11.008 26.297 1.00 66.94 217 ASP A CA 1
ATOM 1708 C C . ASP A 1 217 ? -6.034 11.839 26.465 1.00 66.94 217 ASP A C 1
ATOM 1710 O O . ASP A 1 217 ? -7.117 11.309 26.700 1.00 66.94 217 ASP A O 1
ATOM 1714 N N . ALA A 1 218 ? -5.934 13.154 26.283 1.00 70.06 218 ALA A N 1
ATOM 1715 C CA . ALA A 1 218 ? -7.064 14.061 26.402 1.00 70.06 218 ALA A CA 1
ATOM 1716 C C . ALA A 1 218 ? -8.134 13.842 25.329 1.00 70.06 218 ALA A C 1
ATOM 1718 O O . ALA A 1 218 ? -9.308 14.112 25.568 1.00 70.06 218 ALA A O 1
ATOM 1719 N N . ILE A 1 219 ? -7.738 13.370 24.145 1.00 74.75 219 ILE A N 1
ATOM 1720 C CA . ILE A 1 219 ? -8.664 13.054 23.054 1.00 74.75 219 ILE A CA 1
ATOM 1721 C C . ILE A 1 219 ? -9.561 11.890 23.487 1.00 74.75 219 ILE A C 1
ATOM 1723 O O . ILE A 1 219 ? -10.780 11.985 23.364 1.00 74.75 219 ILE A O 1
ATOM 1727 N N . SER A 1 220 ? -8.966 10.841 24.063 1.00 75.94 220 SER A N 1
ATOM 1728 C CA . SER A 1 220 ? -9.687 9.681 24.598 1.00 75.94 220 SER A CA 1
ATOM 1729 C C . SER A 1 220 ? -10.599 10.066 25.768 1.00 75.94 220 SER A C 1
ATOM 1731 O O . SER A 1 220 ? -11.728 9.584 25.856 1.00 75.94 220 SER A O 1
ATOM 1733 N N . VAL A 1 221 ? -10.154 10.997 26.623 1.00 78.50 221 VAL A N 1
ATOM 1734 C CA . VAL A 1 221 ? -10.978 11.567 27.704 1.00 78.50 221 VAL A CA 1
ATOM 1735 C C . VAL A 1 221 ? -12.197 12.300 27.147 1.00 78.50 221 VAL A C 1
ATOM 1737 O O . VAL A 1 221 ? -13.325 12.054 27.571 1.00 78.50 221 VAL A O 1
ATOM 1740 N N . ILE A 1 222 ? -11.990 13.181 26.168 1.00 80.31 222 ILE A N 1
ATOM 1741 C CA . ILE A 1 222 ? -13.065 13.948 25.534 1.00 80.31 222 ILE A CA 1
ATOM 1742 C C . ILE A 1 222 ? -14.072 13.020 24.842 1.00 80.31 222 ILE A C 1
ATOM 1744 O O . ILE A 1 222 ? -15.278 13.243 24.947 1.00 80.31 222 ILE A O 1
ATOM 1748 N N . GLU A 1 223 ? -13.599 11.977 24.157 1.00 81.25 223 GLU A N 1
ATOM 1749 C CA . GLU A 1 223 ? -14.462 10.980 23.517 1.00 81.25 223 GLU A CA 1
ATOM 1750 C C . GLU A 1 223 ? -15.355 10.272 24.551 1.00 81.25 223 GLU A C 1
ATOM 1752 O O . GLU A 1 223 ? -16.573 10.193 24.364 1.00 81.25 223 GLU A O 1
ATOM 1757 N N . ALA A 1 224 ? -14.784 9.857 25.688 1.00 83.88 224 ALA A N 1
ATOM 1758 C CA . ALA A 1 224 ? -15.541 9.265 26.788 1.00 83.88 224 ALA A CA 1
ATOM 1759 C C . ALA A 1 224 ? -16.583 10.244 27.364 1.00 83.88 224 ALA A C 1
ATOM 1761 O O . ALA A 1 224 ? -17.744 9.861 27.542 1.00 83.88 224 ALA A O 1
ATOM 1762 N N . ILE A 1 225 ? -16.222 11.518 27.570 1.00 82.50 225 ILE A N 1
ATOM 1763 C CA . ILE A 1 225 ? -17.149 12.564 28.038 1.00 82.50 225 ILE A CA 1
ATOM 1764 C C . ILE A 1 225 ? -18.327 12.734 27.084 1.00 82.50 225 ILE A C 1
ATOM 1766 O O . ILE A 1 225 ? -19.477 12.726 27.527 1.00 82.50 225 ILE A O 1
ATOM 1770 N N . LEU A 1 226 ? -18.067 12.856 25.782 1.00 81.94 226 LEU A N 1
ATOM 1771 C CA . LEU A 1 226 ? -19.124 13.017 24.783 1.00 81.94 226 LEU A CA 1
ATOM 1772 C C . LEU A 1 226 ? -20.032 11.786 24.689 1.00 81.94 226 LEU A C 1
ATOM 1774 O O . LEU A 1 226 ? -21.225 11.941 24.429 1.00 81.94 226 LEU A O 1
ATOM 1778 N N . SER A 1 227 ? -19.495 10.585 24.934 1.00 80.94 227 SER A N 1
ATOM 1779 C CA . SER A 1 227 ? -20.278 9.345 24.906 1.00 80.94 227 SER A CA 1
ATOM 1780 C C . SER A 1 227 ? -21.320 9.255 26.030 1.00 80.94 227 SER A C 1
ATOM 1782 O O . SER A 1 227 ? -22.398 8.707 25.806 1.00 80.94 227 SER A O 1
ATOM 1784 N N . ILE A 1 228 ? -21.036 9.828 27.209 1.00 83.62 228 ILE A N 1
ATOM 1785 C CA . ILE A 1 228 ? -21.938 9.804 28.376 1.00 83.62 228 ILE A CA 1
ATOM 1786 C C . ILE A 1 228 ? -22.785 11.076 28.463 1.00 83.62 228 ILE A C 1
ATOM 1788 O O . ILE A 1 228 ? -23.982 11.020 28.752 1.00 83.62 228 ILE A O 1
ATOM 1792 N N . GLN A 1 229 ? -22.168 12.240 28.253 1.00 83.19 229 GLN A N 1
ATOM 1793 C CA . GLN A 1 229 ? -22.789 13.549 28.441 1.00 83.19 229 GLN A CA 1
ATOM 1794 C C . GLN A 1 229 ? -22.774 14.372 27.145 1.00 83.19 229 GLN A C 1
ATOM 1796 O O . GLN A 1 229 ? -22.023 15.346 27.032 1.00 83.19 229 GLN A O 1
ATOM 1801 N N . PRO A 1 230 ? -23.686 14.095 26.195 1.00 75.00 230 PRO A N 1
ATOM 1802 C CA . PRO A 1 230 ? -23.811 14.895 24.977 1.00 75.00 230 PRO A CA 1
ATOM 1803 C C . PRO A 1 230 ? -24.061 16.391 25.241 1.00 75.00 230 PRO A C 1
ATOM 1805 O O . PRO A 1 230 ? -23.736 17.237 24.421 1.00 75.00 230 PRO A O 1
ATOM 1808 N N . LYS A 1 231 ? -24.606 16.767 26.406 1.00 73.00 231 LYS A N 1
ATOM 1809 C CA . LYS A 1 231 ? -24.832 18.180 26.767 1.00 73.00 231 LYS A CA 1
ATOM 1810 C C . LYS A 1 231 ? -23.533 18.972 26.991 1.00 73.00 231 LYS A C 1
ATOM 1812 O O . LYS A 1 231 ? -23.560 20.196 26.912 1.00 73.00 231 LYS A O 1
ATOM 1817 N N . SER A 1 232 ? -22.403 18.297 27.209 1.00 72.56 232 SER A N 1
ATOM 1818 C CA . SER A 1 232 ? -21.085 18.915 27.420 1.00 72.56 232 SER A CA 1
ATOM 1819 C C . SER A 1 232 ? -20.394 19.343 26.115 1.00 72.56 232 SER A C 1
ATOM 1821 O O . SER A 1 232 ? -19.269 19.846 26.156 1.00 72.56 232 SER A O 1
ATOM 1823 N N . ILE A 1 233 ? -21.069 19.195 24.964 1.00 75.25 233 ILE A N 1
ATOM 1824 C CA . ILE A 1 233 ? -20.570 19.555 23.626 1.00 75.25 233 ILE A CA 1
ATOM 1825 C C . ILE A 1 233 ? -19.979 20.970 23.576 1.00 75.25 233 ILE A C 1
ATOM 1827 O O . ILE A 1 233 ? -18.930 21.142 22.968 1.00 75.25 233 ILE A O 1
ATOM 1831 N N . GLU A 1 234 ? -20.586 21.979 24.214 1.00 72.19 234 GLU A N 1
ATOM 1832 C CA . GLU A 1 234 ? -20.087 23.365 24.139 1.00 72.19 234 GLU A CA 1
ATOM 1833 C C . GLU A 1 234 ? -18.736 23.550 24.847 1.00 72.19 234 GLU A C 1
ATOM 1835 O O . GLU A 1 234 ? -17.816 24.174 24.314 1.00 72.19 234 GLU A O 1
ATOM 1840 N N . SER A 1 235 ? -18.596 22.984 26.047 1.00 69.94 235 SER A N 1
ATOM 1841 C CA . SER A 1 235 ? -17.356 23.045 26.826 1.00 69.94 235 SER A CA 1
ATOM 1842 C C . SER A 1 235 ? -16.239 22.276 26.123 1.00 69.94 235 SER A C 1
ATOM 1844 O O . SER A 1 235 ? -15.139 22.799 25.945 1.00 69.94 235 SER A O 1
ATOM 1846 N N . VAL A 1 236 ? -16.556 21.075 25.629 1.00 75.19 236 VAL A N 1
ATOM 1847 C CA . VAL A 1 236 ? -15.644 20.250 24.828 1.00 75.19 236 VAL A CA 1
ATOM 1848 C C . VAL A 1 236 ? -15.236 20.962 23.541 1.00 75.19 236 VAL A C 1
ATOM 1850 O O . VAL A 1 236 ? -14.058 20.943 23.179 1.00 75.19 236 VAL A O 1
ATOM 1853 N N . ARG A 1 237 ? -16.182 21.638 22.873 1.00 76.00 237 ARG A N 1
ATOM 1854 C CA . ARG A 1 237 ? -15.916 22.417 21.662 1.00 76.00 237 ARG A CA 1
ATOM 1855 C C . ARG A 1 237 ? -14.802 23.420 21.939 1.00 76.00 237 ARG A C 1
ATOM 1857 O O . ARG A 1 237 ? -13.798 23.404 21.242 1.00 76.00 237 ARG A O 1
ATOM 1864 N N . LYS A 1 238 ? -14.902 24.249 22.979 1.00 74.81 238 LYS A N 1
ATOM 1865 C CA . LYS A 1 238 ? -13.860 25.252 23.281 1.00 74.81 238 LYS A CA 1
ATOM 1866 C C . LYS A 1 238 ? -12.470 24.630 23.464 1.00 74.81 238 LYS A C 1
ATOM 1868 O O . LYS A 1 238 ? -11.499 25.159 22.924 1.00 74.81 238 LYS A O 1
ATOM 1873 N N . VAL A 1 239 ? -12.390 23.491 24.151 1.00 76.06 239 VAL A N 1
ATOM 1874 C CA . VAL A 1 239 ? -11.128 22.778 24.398 1.00 76.06 239 VAL A CA 1
ATOM 1875 C C . VAL A 1 239 ? -10.545 22.203 23.104 1.00 76.06 239 VAL A C 1
ATOM 1877 O O . VAL A 1 239 ? -9.380 22.453 22.796 1.00 76.06 239 VAL A O 1
ATOM 1880 N N . ILE A 1 240 ? -11.344 21.513 22.282 1.00 76.00 240 ILE A N 1
ATOM 1881 C CA . ILE A 1 240 ? -10.847 20.959 21.011 1.00 76.00 240 ILE A CA 1
ATOM 1882 C C . ILE A 1 240 ? -10.482 22.068 20.013 1.00 76.00 240 ILE A C 1
ATOM 1884 O O . ILE A 1 240 ? -9.518 21.940 19.261 1.00 76.00 240 ILE A O 1
ATOM 1888 N N . GLN A 1 241 ? -11.196 23.198 20.037 1.00 75.69 241 GLN A N 1
ATOM 1889 C CA . GLN A 1 241 ? -10.853 24.365 19.228 1.00 75.69 241 GLN A CA 1
ATOM 1890 C C . GLN A 1 241 ? -9.510 24.981 19.645 1.00 75.69 241 GLN A C 1
ATOM 1892 O O . GLN A 1 241 ? -8.758 25.424 18.776 1.00 75.69 241 GLN A O 1
ATOM 1897 N N . ALA A 1 242 ? -9.204 25.023 20.945 1.00 75.44 242 ALA A N 1
ATOM 1898 C CA . ALA A 1 242 ? -7.895 25.447 21.436 1.00 75.44 242 ALA A CA 1
ATOM 1899 C C . ALA A 1 242 ? -6.802 24.461 20.999 1.00 75.44 242 ALA A C 1
ATOM 1901 O O . ALA A 1 242 ? -5.775 24.892 20.478 1.00 75.44 242 ALA A O 1
ATOM 1902 N N . TYR A 1 243 ? -7.071 23.153 21.084 1.00 76.81 243 TYR A N 1
ATOM 1903 C CA . TYR A 1 243 ? -6.122 22.129 20.650 1.00 76.81 243 TYR A CA 1
ATOM 1904 C C . TYR A 1 243 ? -5.733 22.233 19.185 1.00 76.81 243 TYR A C 1
ATOM 1906 O O . TYR A 1 243 ? -4.556 22.230 18.834 1.00 76.81 243 TYR A O 1
ATOM 1914 N N . VAL A 1 244 ? -6.740 22.319 18.313 1.00 77.38 244 VAL A N 1
ATOM 1915 C CA . VAL A 1 244 ? -6.518 22.372 16.868 1.00 77.38 244 VAL A CA 1
ATOM 1916 C C . VAL A 1 244 ? -5.643 23.575 16.501 1.00 77.38 244 VAL A C 1
ATOM 1918 O O . VAL A 1 244 ? -4.884 23.498 15.540 1.00 77.38 244 VAL A O 1
ATOM 1921 N N . LYS A 1 245 ? -5.714 24.663 17.281 1.00 76.62 245 LYS A N 1
ATOM 1922 C CA . LYS A 1 245 ? -4.889 25.863 17.104 1.00 76.62 245 LYS A CA 1
ATOM 1923 C C . LYS A 1 245 ? -3.477 25.727 17.676 1.00 76.62 245 LYS A C 1
ATOM 1925 O O . LYS A 1 245 ? -2.555 26.277 17.080 1.00 76.62 245 LYS A O 1
ATOM 1930 N N . SER A 1 246 ? -3.313 25.073 18.828 1.00 74.56 246 SER A N 1
ATOM 1931 C CA . SER A 1 246 ? -2.012 24.949 19.502 1.00 74.56 246 SER A CA 1
ATOM 1932 C C . SER A 1 246 ? -1.119 23.891 18.849 1.00 74.56 246 SER A C 1
ATOM 1934 O O . SER A 1 246 ? 0.100 24.045 18.797 1.00 74.56 246 SER A O 1
ATOM 1936 N N . GLU A 1 247 ? -1.720 22.816 18.342 1.00 74.81 247 GLU A N 1
ATOM 1937 C CA . GLU A 1 247 ? -1.001 21.687 17.762 1.00 74.81 247 GLU A CA 1
ATOM 1938 C C . GLU A 1 247 ? -0.457 22.014 16.362 1.00 74.81 247 GLU A C 1
ATOM 1940 O O . GLU A 1 247 ? -1.150 22.543 15.487 1.00 74.81 247 GLU A O 1
ATOM 1945 N N . LYS A 1 248 ? 0.798 21.631 16.104 1.00 75.19 248 LYS A N 1
ATOM 1946 C CA . LYS A 1 248 ? 1.416 21.754 14.776 1.00 75.19 248 LYS A CA 1
ATOM 1947 C C . LYS A 1 248 ? 0.989 20.600 13.869 1.00 75.19 248 LYS A C 1
ATOM 1949 O O . LYS A 1 248 ? 1.736 19.645 13.669 1.00 75.19 248 LYS A O 1
ATOM 1954 N N . TRP A 1 249 ? -0.196 20.711 13.275 1.00 76.56 249 TRP A N 1
ATOM 1955 C CA . TRP A 1 249 ? -0.686 19.737 12.297 1.00 76.56 249 TRP A CA 1
ATOM 1956 C C . TRP A 1 249 ? 0.139 19.761 11.014 1.00 76.56 249 TRP A C 1
ATOM 1958 O O . TRP A 1 249 ? 0.199 20.769 10.306 1.00 76.56 249 TRP A O 1
ATOM 1968 N N . ASN A 1 250 ? 0.755 18.630 10.686 1.00 73.38 250 ASN A N 1
ATOM 1969 C CA . ASN A 1 250 ? 1.544 18.487 9.476 1.00 73.38 250 ASN A CA 1
ATOM 1970 C C . ASN A 1 250 ? 0.869 17.518 8.495 1.00 73.38 250 ASN A C 1
ATOM 1972 O O . ASN A 1 250 ? 1.011 16.306 8.590 1.00 73.38 250 ASN A O 1
ATOM 1976 N N . PHE A 1 251 ? 0.193 18.078 7.492 1.00 75.88 251 PHE A N 1
ATOM 1977 C CA . PHE A 1 251 ? -0.452 17.326 6.407 1.00 75.88 251 PHE A CA 1
ATOM 1978 C C . PHE A 1 251 ? 0.492 17.036 5.226 1.00 75.88 251 PHE A C 1
ATOM 1980 O O . PHE A 1 251 ? 0.047 16.872 4.090 1.00 75.88 251 PHE A O 1
ATOM 1987 N N . THR A 1 252 ? 1.808 17.044 5.463 1.00 63.62 252 THR A N 1
ATOM 1988 C CA . THR A 1 252 ? 2.842 16.975 4.412 1.00 63.62 252 THR A CA 1
ATOM 1989 C C . THR A 1 252 ? 3.890 15.877 4.621 1.00 63.62 252 THR A C 1
ATOM 1991 O O . THR A 1 252 ? 4.635 15.566 3.690 1.00 63.62 252 THR A O 1
ATOM 1994 N N . ASP A 1 253 ? 3.960 15.280 5.813 1.00 59.16 253 ASP A N 1
ATOM 1995 C CA . ASP A 1 253 ? 4.878 14.187 6.152 1.00 59.16 253 ASP A CA 1
ATOM 1996 C C . ASP A 1 253 ? 4.148 13.165 7.040 1.00 59.16 253 ASP A C 1
ATOM 1998 O O . ASP A 1 253 ? 3.343 13.534 7.890 1.00 59.16 253 ASP A O 1
ATOM 2002 N N . ARG A 1 254 ? 4.408 11.871 6.826 1.00 53.19 254 ARG A N 1
ATOM 2003 C CA . ARG A 1 254 ? 3.826 10.769 7.610 1.00 53.19 254 ARG A CA 1
ATOM 2004 C C . ARG A 1 254 ? 4.401 10.724 9.030 1.00 53.19 254 ARG A C 1
ATOM 2006 O O . ARG A 1 254 ? 3.748 10.231 9.938 1.00 53.19 254 ARG A O 1
ATOM 2013 N N . ARG A 1 255 ? 5.619 11.243 9.238 1.00 49.62 255 ARG A N 1
ATOM 2014 C CA . ARG A 1 255 ? 6.299 11.228 10.550 1.00 49.62 255 ARG A CA 1
ATOM 2015 C C . ARG A 1 255 ? 5.674 12.156 11.597 1.00 49.62 255 ARG A C 1
ATOM 2017 O O . ARG A 1 255 ? 6.046 12.079 12.761 1.00 49.62 255 ARG A O 1
ATOM 2024 N N . SER A 1 256 ? 4.768 13.039 11.195 1.00 43.34 256 SER A N 1
ATOM 2025 C CA . SER A 1 256 ? 4.296 14.169 12.004 1.00 43.34 256 SER A CA 1
ATOM 2026 C C . SER A 1 256 ? 2.770 14.247 12.138 1.00 43.34 256 SER A C 1
ATOM 2028 O O . SER A 1 256 ? 2.268 15.175 12.766 1.00 43.34 256 SER A O 1
ATOM 2030 N N . GLY A 1 257 ? 2.032 13.269 11.606 1.00 55.53 257 GLY A N 1
ATOM 2031 C CA . GLY A 1 257 ? 0.577 13.192 11.702 1.00 55.53 257 GLY A CA 1
ATOM 2032 C C . GLY A 1 257 ? 0.108 11.745 11.651 1.00 55.53 257 GLY A C 1
ATOM 2033 O O . GLY A 1 257 ? -0.098 11.192 10.580 1.00 55.53 257 GLY A O 1
ATOM 2034 N N . ASP A 1 258 ? -0.031 11.146 12.826 1.00 76.31 258 ASP A N 1
ATOM 2035 C CA . ASP A 1 258 ? -0.713 9.875 13.057 1.00 76.31 258 ASP A CA 1
ATOM 2036 C C . ASP A 1 258 ? -2.151 9.988 12.499 1.00 76.31 258 ASP A C 1
ATOM 2038 O O . ASP A 1 258 ? -2.957 10.770 13.013 1.00 76.31 258 ASP A O 1
ATOM 2042 N N . THR A 1 259 ? -2.446 9.333 11.370 1.00 83.75 259 THR A N 1
ATOM 2043 C CA . THR A 1 259 ? -3.749 9.421 10.677 1.00 83.75 259 THR A CA 1
ATOM 2044 C C . THR A 1 259 ? -4.895 9.011 11.595 1.00 83.75 259 THR A C 1
ATOM 2046 O O . THR A 1 259 ? -5.961 9.631 11.548 1.00 83.75 259 THR A O 1
ATOM 2049 N N . GLU A 1 260 ? -4.634 8.088 12.520 1.00 82.00 260 GLU A N 1
ATOM 2050 C CA . GLU A 1 260 ? -5.539 7.686 13.588 1.00 82.00 260 GLU A CA 1
ATOM 2051 C C . GLU A 1 260 ? -5.837 8.856 14.540 1.00 82.00 260 GLU A C 1
ATOM 2053 O O . GLU A 1 260 ? -6.998 9.157 14.829 1.00 82.00 260 GLU A O 1
ATOM 2058 N N . LYS A 1 261 ? -4.804 9.592 14.981 1.00 80.94 261 LYS A N 1
ATOM 2059 C CA . LYS A 1 261 ? -4.962 10.803 15.811 1.00 80.94 261 LYS A CA 1
ATOM 2060 C C . LYS A 1 261 ? -5.806 11.858 15.092 1.00 80.94 261 LYS A C 1
ATOM 2062 O O . LYS A 1 261 ? -6.699 12.447 15.702 1.00 80.94 261 LYS A O 1
ATOM 2067 N N . ILE A 1 262 ? -5.538 12.098 13.806 1.00 86.31 262 ILE A N 1
ATOM 2068 C CA . ILE A 1 262 ? -6.302 13.057 12.990 1.00 86.31 262 ILE A CA 1
ATOM 2069 C C . ILE A 1 262 ? -7.769 12.620 12.904 1.00 86.31 262 ILE A C 1
ATOM 2071 O O . ILE A 1 262 ? -8.669 13.440 13.097 1.00 86.31 262 ILE A O 1
ATOM 2075 N N . LEU A 1 263 ? -8.016 11.330 12.671 1.00 86.94 263 LEU A N 1
ATOM 2076 C CA . LEU A 1 263 ? -9.356 10.764 12.606 1.00 86.94 263 LEU A CA 1
ATOM 2077 C C . LEU A 1 263 ? -10.104 10.897 13.940 1.00 86.94 263 LEU A C 1
ATOM 2079 O O . LEU A 1 263 ? -11.264 11.304 13.932 1.00 86.94 263 LEU A O 1
ATOM 2083 N N . LYS A 1 264 ? -9.456 10.636 15.085 1.00 83.50 264 LYS A N 1
ATOM 2084 C CA . LYS A 1 264 ? -10.053 10.844 16.420 1.00 83.50 264 LYS A CA 1
ATOM 2085 C C . LYS A 1 264 ? -10.471 12.309 16.630 1.00 83.50 264 LYS A C 1
ATOM 2087 O O . LYS A 1 264 ? -11.591 12.577 17.064 1.00 83.50 264 LYS A O 1
ATOM 2092 N N . VAL A 1 265 ? -9.628 13.273 16.245 1.00 83.62 265 VAL A N 1
ATOM 2093 C CA . VAL A 1 265 ? -9.984 14.706 16.319 1.00 83.62 265 VAL A CA 1
ATOM 2094 C C . VAL A 1 265 ? -11.128 15.060 15.363 1.00 83.62 265 VAL A C 1
ATOM 2096 O O . VAL A 1 265 ? -12.023 15.823 15.733 1.00 83.62 265 VAL A O 1
ATOM 2099 N N . LEU A 1 266 ? -11.159 14.494 14.154 1.00 85.44 266 LEU A N 1
ATOM 2100 C CA . LEU A 1 266 ? -12.281 14.671 13.226 1.00 85.44 266 LEU A CA 1
ATOM 2101 C C . LEU A 1 266 ? -13.594 14.115 13.788 1.00 85.44 266 LEU A C 1
ATOM 2103 O O . LEU A 1 266 ? -14.605 14.812 13.726 1.00 85.44 266 LEU A O 1
ATOM 2107 N N . LYS A 1 267 ? -13.574 12.919 14.391 1.00 83.75 267 LYS A N 1
ATOM 2108 C CA . LYS A 1 267 ? -14.733 12.315 15.072 1.00 83.75 267 LYS A CA 1
ATOM 2109 C C . LYS A 1 267 ? -15.301 13.281 16.116 1.00 83.75 267 LYS A C 1
ATOM 2111 O O . LYS A 1 267 ? -16.467 13.656 16.027 1.00 83.75 267 LYS A O 1
ATOM 2116 N N . ILE A 1 268 ? -14.458 13.780 17.021 1.00 79.69 268 ILE A N 1
ATOM 2117 C CA . ILE A 1 268 ? -14.865 14.728 18.072 1.00 79.69 268 ILE A CA 1
ATOM 2118 C C . ILE A 1 268 ? -15.404 16.028 17.470 1.00 79.69 268 ILE A C 1
ATOM 2120 O O . ILE A 1 268 ? -16.501 16.462 17.810 1.00 79.69 268 ILE A O 1
ATOM 2124 N N . THR A 1 269 ? -14.661 16.654 16.555 1.00 78.69 269 THR A N 1
ATOM 2125 C CA . THR A 1 269 ? -15.074 17.946 15.983 1.00 78.69 269 THR A CA 1
ATOM 2126 C C . THR A 1 269 ? -16.380 17.836 15.190 1.00 78.69 269 THR A C 1
ATOM 2128 O O . THR A 1 269 ? -17.220 18.731 15.302 1.00 78.69 269 THR A O 1
ATOM 2131 N N . SER A 1 270 ? -16.611 16.718 14.490 1.00 76.44 270 SER A N 1
ATOM 2132 C CA . SER A 1 270 ? -17.856 16.449 13.752 1.00 76.44 270 SER A CA 1
ATOM 2133 C C . SER A 1 270 ? -19.098 16.358 14.648 1.00 76.44 270 SER A C 1
ATOM 2135 O O . SER A 1 270 ? -20.176 16.768 14.226 1.00 76.44 270 SER A O 1
ATOM 2137 N N . LEU A 1 271 ? -18.946 15.911 15.901 1.00 73.62 271 LEU A N 1
ATOM 2138 C CA . LEU A 1 271 ? -20.024 15.894 16.899 1.00 73.62 271 LEU A CA 1
ATOM 2139 C C . LEU A 1 271 ? -20.339 17.292 17.450 1.00 73.62 271 LEU A C 1
ATOM 2141 O O . LEU A 1 271 ? -21.401 17.510 18.029 1.00 73.62 271 LEU A O 1
ATOM 2145 N N . THR A 1 272 ? -19.413 18.243 17.293 1.00 69.12 272 THR A N 1
ATOM 2146 C CA . THR A 1 272 ? -19.531 19.585 17.873 1.00 69.12 272 THR A CA 1
ATOM 2147 C C . THR A 1 272 ? -19.902 20.681 16.873 1.00 69.12 272 THR A C 1
ATOM 2149 O O . THR A 1 272 ? -20.367 21.724 17.325 1.00 69.12 272 THR A O 1
ATOM 2152 N N . ASP A 1 273 ? -19.720 20.509 15.557 1.00 67.56 273 ASP A N 1
ATOM 2153 C CA . ASP A 1 273 ? -19.933 21.575 14.557 1.00 67.56 273 ASP A CA 1
ATOM 2154 C C . ASP A 1 273 ? -20.568 21.070 13.241 1.00 67.56 273 ASP A C 1
ATOM 2156 O O . ASP A 1 273 ? -19.900 20.479 12.386 1.00 67.56 273 ASP A O 1
ATOM 2160 N N . ASN A 1 274 ? -21.858 21.382 13.050 1.00 60.50 274 ASN A N 1
ATOM 2161 C CA . ASN A 1 274 ? -22.646 20.990 11.875 1.00 60.50 274 ASN A CA 1
ATOM 2162 C C . ASN A 1 274 ? -22.221 21.684 10.566 1.00 60.50 274 ASN A C 1
ATOM 2164 O O . ASN A 1 274 ? -22.346 21.077 9.503 1.00 60.50 274 ASN A O 1
ATOM 2168 N N . ILE A 1 275 ? -21.725 22.929 10.603 1.00 55.19 275 ILE A N 1
ATOM 2169 C CA . ILE A 1 275 ? -21.380 23.682 9.377 1.00 55.19 275 ILE A CA 1
ATOM 2170 C C . ILE A 1 275 ? -20.134 23.075 8.727 1.00 55.19 275 ILE A C 1
ATOM 2172 O O . ILE A 1 275 ? -20.050 22.959 7.502 1.00 55.19 275 ILE A O 1
ATOM 2176 N N . SER A 1 276 ? -19.188 22.612 9.543 1.00 66.81 276 SER A N 1
ATOM 2177 C CA . SER A 1 276 ? -18.001 21.930 9.034 1.00 66.81 276 SER A CA 1
ATOM 2178 C C . SER A 1 276 ? -18.298 20.564 8.408 1.00 66.81 276 SER A C 1
ATOM 2180 O O . SER A 1 276 ? -17.638 20.177 7.441 1.00 66.81 276 SER A O 1
ATOM 2182 N N . ARG A 1 277 ? -19.328 19.860 8.906 1.00 73.94 277 ARG A N 1
ATOM 2183 C CA . ARG A 1 277 ? -19.726 18.529 8.427 1.00 73.94 277 ARG A CA 1
ATOM 2184 C C . ARG A 1 277 ? -20.132 18.573 6.954 1.00 73.94 277 ARG A C 1
ATOM 2186 O O . ARG A 1 277 ? -19.709 17.712 6.191 1.00 73.94 277 ARG A O 1
ATOM 2193 N N . ALA A 1 278 ? -20.846 19.623 6.539 1.00 82.06 278 ALA A N 1
ATOM 2194 C CA . ALA A 1 278 ? -21.266 19.816 5.150 1.00 82.06 278 ALA A CA 1
ATOM 2195 C C . ALA A 1 278 ? -20.085 20.042 4.184 1.00 82.06 278 ALA A C 1
ATOM 2197 O O . ALA A 1 278 ? -20.056 19.463 3.101 1.00 82.06 278 ALA A O 1
ATOM 2198 N N . LYS A 1 279 ? -19.077 20.836 4.576 1.00 84.25 279 LYS A N 1
ATOM 2199 C CA . LYS A 1 279 ? -17.877 21.068 3.746 1.00 84.25 279 LYS A CA 1
ATOM 2200 C C . LYS A 1 279 ? -16.993 19.828 3.641 1.00 84.25 279 LYS A C 1
ATOM 2202 O O . LYS A 1 279 ? -16.457 19.539 2.573 1.00 84.25 279 LYS A O 1
ATOM 2207 N N . VAL A 1 280 ? -16.836 19.093 4.745 1.00 87.94 280 VAL A N 1
ATOM 2208 C CA . VAL A 1 280 ? -16.137 17.800 4.742 1.00 87.94 280 VAL A CA 1
ATOM 2209 C C . VAL A 1 280 ? -16.871 16.818 3.833 1.00 87.94 280 VAL A C 1
ATOM 2211 O O . VAL A 1 280 ? -16.238 16.191 2.990 1.00 87.94 280 VAL A O 1
ATOM 2214 N N . GLU A 1 281 ? -18.197 16.729 3.941 1.00 89.44 281 GLU A N 1
ATOM 2215 C CA . GLU A 1 281 ? -19.0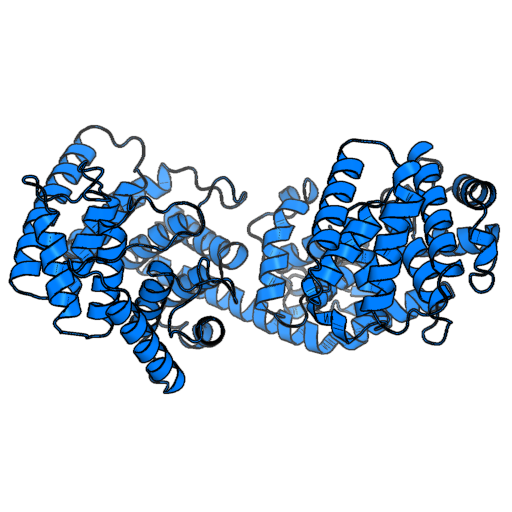28 15.913 3.054 1.00 89.44 281 GLU A CA 1
ATOM 2216 C C . GLU A 1 281 ? -18.832 16.276 1.575 1.00 89.44 281 GLU A C 1
ATOM 2218 O O . GLU A 1 281 ? -18.620 15.383 0.754 1.00 89.44 281 GLU A O 1
ATOM 2223 N N . GLU A 1 282 ? -18.865 17.564 1.227 1.00 90.50 282 GLU A N 1
ATOM 2224 C CA . GLU A 1 282 ? -18.650 18.038 -0.143 1.00 90.50 282 GLU A CA 1
ATOM 2225 C C . GLU A 1 282 ? -17.270 17.627 -0.679 1.00 90.50 282 GLU A C 1
ATOM 2227 O O . GLU A 1 282 ? -17.165 17.076 -1.780 1.00 90.50 282 GLU A O 1
ATOM 2232 N N . GLU A 1 283 ? -16.211 17.824 0.111 1.00 91.25 283 GLU A N 1
ATOM 2233 C CA . GLU A 1 283 ? -14.850 17.456 -0.286 1.00 91.25 283 GLU A CA 1
ATOM 2234 C C . GLU A 1 283 ? -14.685 15.936 -0.431 1.00 91.25 283 GLU A C 1
ATOM 2236 O O . GLU A 1 283 ? -14.068 15.465 -1.392 1.00 91.25 283 GLU A O 1
ATOM 2241 N N . LEU A 1 284 ? -15.275 15.145 0.470 1.00 92.69 284 LEU A N 1
ATOM 2242 C CA . LEU A 1 284 ? -15.275 13.685 0.372 1.00 92.69 284 LEU A CA 1
ATOM 2243 C C . LEU A 1 284 ? -16.019 13.214 -0.884 1.00 92.69 284 LEU A C 1
ATOM 2245 O O . LEU A 1 284 ? -15.470 12.415 -1.647 1.00 92.69 284 LEU A O 1
ATOM 2249 N N . LYS A 1 285 ? -17.212 13.759 -1.165 1.00 92.50 285 LYS A N 1
ATOM 2250 C CA . LYS A 1 285 ? -17.966 13.487 -2.405 1.00 92.50 285 LYS A CA 1
ATOM 2251 C C . LYS A 1 285 ? -17.134 13.816 -3.642 1.00 92.50 285 LYS A C 1
ATOM 2253 O O . LYS A 1 285 ? -17.058 13.004 -4.568 1.00 92.50 285 LYS A O 1
ATOM 2258 N N . ARG A 1 286 ? -16.468 14.976 -3.648 1.00 92.56 286 ARG A N 1
ATOM 2259 C CA . ARG A 1 286 ? -15.586 15.407 -4.741 1.00 92.56 286 ARG A CA 1
ATOM 2260 C C . ARG A 1 286 ? -14.456 14.406 -4.973 1.00 92.56 286 ARG A C 1
ATOM 2262 O O . ARG A 1 286 ? -14.234 14.005 -6.116 1.00 92.56 286 ARG A O 1
ATOM 2269 N N . LEU A 1 287 ? -13.754 13.995 -3.914 1.00 93.31 287 LEU A N 1
ATOM 2270 C CA . LEU A 1 287 ? -12.630 13.057 -3.996 1.00 93.31 287 LEU A CA 1
ATOM 2271 C C . LEU A 1 287 ? -13.069 11.664 -4.454 1.00 93.31 287 LEU A C 1
ATOM 2273 O O . LEU A 1 287 ? -12.413 11.085 -5.318 1.00 93.31 287 LEU A O 1
ATOM 2277 N N . ILE A 1 288 ? -14.175 11.138 -3.924 1.00 92.19 288 ILE A N 1
ATOM 2278 C CA . ILE A 1 288 ? -14.697 9.822 -4.317 1.00 92.19 288 ILE A CA 1
ATOM 2279 C C . ILE A 1 288 ? -15.103 9.832 -5.792 1.00 92.19 288 ILE A C 1
ATOM 2281 O O . ILE A 1 288 ? -14.656 8.980 -6.557 1.00 92.19 288 ILE A O 1
ATOM 2285 N N . ASN A 1 289 ? -15.880 10.829 -6.220 1.00 92.38 289 ASN A N 1
ATOM 2286 C CA . ASN A 1 289 ? -16.289 10.972 -7.617 1.00 92.38 289 ASN A CA 1
ATOM 2287 C C . ASN A 1 289 ? -15.077 11.107 -8.553 1.00 92.38 289 ASN A C 1
ATOM 2289 O O . ASN A 1 289 ? -15.026 10.476 -9.606 1.00 92.38 289 ASN A O 1
ATOM 2293 N N . LEU A 1 290 ? -14.069 11.889 -8.155 1.00 94.50 290 LEU A N 1
ATOM 2294 C CA . LEU A 1 290 ? -12.825 12.029 -8.909 1.00 94.50 290 LEU A CA 1
ATOM 2295 C C . LEU A 1 290 ? -12.096 10.687 -9.060 1.00 94.50 290 LEU A C 1
ATOM 2297 O O . LEU A 1 290 ? -11.700 10.334 -10.169 1.00 94.50 290 LEU A O 1
ATOM 2301 N N . LYS A 1 291 ? -11.938 9.935 -7.964 1.00 94.06 291 LYS A N 1
ATOM 2302 C CA . LYS A 1 291 ? -11.307 8.608 -7.967 1.00 94.06 291 LYS A CA 1
ATOM 2303 C C . LYS A 1 291 ? -12.069 7.619 -8.860 1.00 94.06 291 LYS A C 1
ATOM 2305 O O . LYS A 1 291 ? -11.439 6.924 -9.655 1.00 94.06 291 LYS A O 1
ATOM 2310 N N . MET A 1 292 ? -13.401 7.605 -8.789 1.00 92.88 292 MET A N 1
ATOM 2311 C CA . MET A 1 292 ? -14.249 6.731 -9.610 1.00 92.88 292 MET A CA 1
ATOM 2312 C C . MET A 1 292 ? -14.168 7.074 -11.100 1.00 92.88 292 MET A C 1
ATOM 2314 O O . MET A 1 292 ? -13.888 6.194 -11.910 1.00 92.88 292 MET A O 1
ATOM 2318 N N . LYS A 1 293 ? -14.282 8.355 -11.466 1.00 95.19 293 LYS A N 1
ATOM 2319 C CA . LYS A 1 293 ? -14.103 8.794 -12.861 1.00 95.19 293 LYS A CA 1
ATOM 2320 C C . LYS A 1 293 ? -12.701 8.496 -13.383 1.00 95.19 293 LYS A C 1
ATOM 2322 O O . LYS A 1 293 ? -12.537 8.084 -14.527 1.00 95.19 293 LYS A O 1
ATOM 2327 N N . MET A 1 294 ? -11.672 8.689 -12.555 1.00 95.81 294 MET A N 1
ATOM 2328 C CA . MET A 1 294 ? -10.299 8.348 -12.929 1.00 95.81 294 MET A CA 1
ATOM 2329 C C . MET A 1 294 ? -10.158 6.846 -13.197 1.00 95.81 294 MET A C 1
ATOM 2331 O O . MET A 1 294 ? -9.528 6.466 -14.182 1.00 95.81 294 MET A O 1
ATOM 2335 N N . ARG A 1 295 ? -10.772 6.004 -12.356 1.00 95.44 295 ARG A N 1
ATOM 2336 C CA . ARG A 1 295 ? -10.823 4.549 -12.538 1.00 95.44 295 ARG A CA 1
ATOM 2337 C C . ARG A 1 295 ? -11.485 4.174 -13.864 1.00 95.44 295 ARG A C 1
ATOM 2339 O O . ARG A 1 295 ? -10.893 3.420 -14.629 1.00 95.44 295 ARG A O 1
ATOM 2346 N N . GLU A 1 296 ? -12.650 4.742 -14.171 1.00 96.62 296 GLU A N 1
ATOM 2347 C CA . GLU A 1 296 ? -13.361 4.527 -15.444 1.00 96.62 296 GLU A CA 1
ATOM 2348 C C . GLU A 1 296 ? -12.521 4.928 -16.664 1.00 96.62 296 GLU A C 1
ATOM 2350 O O . GLU A 1 296 ? -12.413 4.162 -17.623 1.00 96.62 296 GLU A O 1
ATOM 2355 N N . ILE A 1 297 ? -11.879 6.102 -16.620 1.00 97.00 297 ILE A N 1
ATOM 2356 C CA . ILE A 1 297 ? -10.996 6.571 -17.697 1.00 97.00 297 ILE A CA 1
ATOM 2357 C C . ILE A 1 297 ? -9.829 5.603 -17.888 1.00 97.00 297 ILE A C 1
ATOM 2359 O O . ILE A 1 297 ? -9.556 5.214 -19.019 1.00 97.00 297 ILE A O 1
ATOM 2363 N N . ILE A 1 298 ? -9.166 5.193 -16.801 1.00 97.12 298 ILE A N 1
ATOM 2364 C CA . ILE A 1 298 ? -8.034 4.257 -16.845 1.00 97.12 298 ILE A CA 1
ATOM 2365 C C . ILE A 1 298 ? -8.443 2.931 -17.493 1.00 97.12 298 ILE A C 1
ATOM 2367 O O . ILE A 1 298 ? -7.751 2.480 -18.400 1.00 97.12 298 ILE A O 1
ATOM 2371 N N . PHE A 1 299 ? -9.585 2.351 -17.110 1.00 96.38 299 PHE A N 1
ATOM 2372 C CA . PHE A 1 299 ? -10.089 1.132 -17.753 1.00 96.38 299 PHE A CA 1
ATOM 2373 C C . PHE A 1 299 ? -10.372 1.329 -19.245 1.00 96.38 299 PHE A C 1
ATOM 2375 O O . PHE A 1 299 ? -10.050 0.461 -20.052 1.00 96.38 299 PHE A O 1
ATOM 2382 N N . LYS A 1 300 ? -10.941 2.475 -19.631 1.00 96.81 300 LYS A N 1
ATOM 2383 C CA . LYS A 1 300 ? -11.258 2.770 -21.034 1.00 96.81 300 LYS A CA 1
ATOM 2384 C C . LYS A 1 300 ? -10.008 2.894 -21.910 1.00 96.81 300 LYS A C 1
ATOM 2386 O O . LYS A 1 300 ? -10.050 2.503 -23.074 1.00 96.81 300 LYS A O 1
ATOM 2391 N N . VAL A 1 301 ? -8.925 3.461 -21.377 1.00 95.62 301 VAL A N 1
ATOM 2392 C CA . VAL A 1 301 ? -7.711 3.779 -22.153 1.00 95.62 301 VAL A CA 1
ATOM 2393 C C . VAL A 1 301 ? -6.573 2.782 -21.943 1.00 95.62 301 VAL A C 1
ATOM 2395 O O . VAL A 1 301 ? -5.523 2.953 -22.546 1.00 95.62 301 VAL A O 1
ATOM 2398 N N . GLU A 1 302 ? -6.754 1.737 -21.130 1.00 94.44 302 GLU A N 1
ATOM 2399 C CA . GLU A 1 302 ? -5.719 0.736 -20.820 1.00 94.44 302 GLU A CA 1
ATOM 2400 C C . GLU A 1 302 ? -5.064 0.154 -22.076 1.00 94.44 302 GLU A C 1
ATOM 2402 O O . GLU A 1 302 ? -3.840 0.191 -22.209 1.00 94.44 302 GLU A O 1
ATOM 2407 N N . ASN A 1 303 ? -5.878 -0.317 -23.025 1.00 94.00 303 ASN A N 1
ATOM 2408 C CA . ASN A 1 303 ? -5.374 -0.889 -24.271 1.00 94.00 303 ASN A CA 1
ATOM 2409 C C . ASN A 1 303 ? -4.652 0.164 -25.121 1.00 94.00 303 ASN A C 1
ATOM 2411 O O . ASN A 1 303 ? -3.541 -0.086 -25.574 1.00 94.00 303 ASN A O 1
ATOM 2415 N N . GLU A 1 304 ? -5.226 1.363 -25.283 1.00 93.88 304 GLU A N 1
ATOM 2416 C CA . GLU A 1 304 ? -4.571 2.461 -26.015 1.00 93.88 304 GLU A CA 1
ATOM 2417 C C . GLU A 1 304 ? -3.215 2.817 -25.382 1.00 93.88 304 GLU A C 1
ATOM 2419 O O . GLU A 1 304 ? -2.214 2.973 -26.077 1.00 93.88 304 GLU A O 1
ATOM 2424 N N . ALA A 1 305 ? -3.161 2.902 -24.054 1.00 92.44 305 ALA A N 1
ATOM 2425 C CA . ALA A 1 305 ? -1.962 3.239 -23.303 1.00 92.44 305 ALA A CA 1
ATOM 2426 C C . ALA A 1 305 ? -0.855 2.191 -23.472 1.00 92.44 305 ALA A C 1
ATOM 2428 O O . ALA A 1 305 ? 0.315 2.543 -23.649 1.00 92.44 305 ALA A O 1
ATOM 2429 N N . ARG A 1 306 ? -1.226 0.908 -23.454 1.00 93.38 306 ARG A N 1
ATOM 2430 C CA . ARG A 1 306 ? -0.308 -0.204 -23.706 1.00 93.38 306 ARG A CA 1
ATOM 2431 C C . ARG A 1 306 ? 0.213 -0.184 -25.145 1.00 93.38 306 ARG A C 1
ATOM 2433 O O . ARG A 1 306 ? 1.420 -0.304 -25.347 1.00 93.38 306 ARG A O 1
ATOM 2440 N N . GLU A 1 307 ? -0.661 0.046 -26.122 1.00 93.31 307 GLU A N 1
ATOM 2441 C CA . GLU A 1 307 ? -0.302 0.131 -27.543 1.00 93.31 307 GLU A CA 1
ATOM 2442 C C . GLU A 1 307 ? 0.641 1.307 -27.843 1.00 93.31 307 GLU A C 1
ATOM 2444 O O . GLU A 1 307 ? 1.595 1.144 -28.600 1.00 93.31 307 GLU A O 1
ATOM 2449 N N . ILE A 1 308 ? 0.472 2.461 -27.182 1.00 90.56 308 ILE A N 1
ATOM 2450 C CA . ILE A 1 308 ? 1.413 3.593 -27.293 1.00 90.56 308 ILE A CA 1
ATOM 2451 C C . ILE A 1 308 ? 2.832 3.188 -26.871 1.00 90.56 308 ILE A C 1
ATOM 2453 O O . ILE A 1 308 ? 3.806 3.606 -27.498 1.00 90.56 308 ILE A O 1
ATOM 2457 N N . LEU A 1 309 ? 2.974 2.412 -25.792 1.00 91.00 309 LEU A N 1
ATOM 2458 C CA . LEU A 1 309 ? 4.286 1.945 -25.343 1.00 91.00 309 LEU A CA 1
ATOM 2459 C C . LEU A 1 309 ? 4.843 0.858 -26.264 1.00 91.00 309 LEU A C 1
ATOM 2461 O O . LEU A 1 309 ? 6.028 0.899 -26.576 1.00 91.00 309 LEU A O 1
ATOM 2465 N N . LEU A 1 310 ? 4.009 -0.075 -26.728 1.00 94.62 310 LEU A N 1
ATOM 2466 C CA . LEU A 1 310 ? 4.431 -1.125 -27.658 1.00 94.62 310 LEU A CA 1
ATOM 2467 C C . LEU A 1 310 ? 4.935 -0.540 -28.980 1.00 94.62 310 LEU A C 1
ATOM 2469 O O . LEU A 1 310 ? 6.044 -0.873 -29.382 1.00 94.62 310 LEU A O 1
ATOM 2473 N N . ALA A 1 311 ? 4.206 0.405 -29.579 1.00 92.56 311 ALA A N 1
ATOM 2474 C CA . ALA A 1 311 ? 4.638 1.096 -30.796 1.00 92.56 311 ALA A CA 1
ATOM 2475 C C . ALA A 1 311 ? 6.013 1.766 -30.615 1.00 92.56 311 ALA A C 1
ATOM 2477 O O . ALA A 1 311 ? 6.903 1.613 -31.444 1.00 92.56 311 ALA A O 1
ATOM 2478 N N . LYS A 1 312 ? 6.239 2.414 -29.465 1.00 90.31 312 LYS A N 1
ATOM 2479 C CA . LYS A 1 312 ? 7.535 3.024 -29.127 1.00 90.31 312 LYS A CA 1
ATOM 2480 C C . LYS A 1 312 ? 8.689 2.033 -29.018 1.00 90.31 312 LYS A C 1
ATOM 2482 O O . LYS A 1 312 ? 9.834 2.432 -29.229 1.00 90.31 312 LYS A O 1
ATOM 2487 N N . PHE A 1 313 ? 8.417 0.796 -28.610 1.00 94.81 313 PHE A N 1
ATOM 2488 C CA . PHE A 1 313 ? 9.427 -0.258 -28.564 1.00 94.81 313 PHE A CA 1
ATOM 2489 C C . PHE A 1 313 ? 9.651 -0.890 -29.944 1.00 94.81 313 PHE A C 1
ATOM 2491 O O . PHE A 1 313 ? 10.792 -1.184 -30.303 1.00 94.81 313 PHE A O 1
ATOM 2498 N N . GLU A 1 314 ? 8.589 -1.024 -30.740 1.00 94.06 314 GLU A N 1
ATOM 2499 C CA . GLU A 1 314 ? 8.665 -1.485 -32.128 1.00 94.06 314 GLU A CA 1
ATOM 2500 C C . GLU A 1 314 ? 9.496 -0.522 -32.992 1.00 94.06 314 GLU A C 1
ATOM 2502 O O . GLU A 1 314 ? 10.333 -0.985 -33.773 1.00 94.06 314 GLU A O 1
ATOM 2507 N N . ASP A 1 315 ? 9.370 0.792 -32.768 1.00 91.31 315 ASP A N 1
ATOM 2508 C CA . ASP A 1 315 ? 10.175 1.841 -33.417 1.00 91.31 315 ASP A CA 1
ATOM 2509 C C . ASP A 1 315 ? 11.685 1.694 -33.160 1.00 91.31 315 ASP A C 1
ATOM 2511 O O . ASP A 1 315 ? 12.500 2.055 -34.008 1.00 91.31 315 ASP A O 1
ATOM 2515 N N . VAL A 1 316 ? 12.076 1.146 -32.001 1.00 91.25 316 VAL A N 1
ATOM 2516 C CA . VAL A 1 316 ? 13.487 0.890 -31.653 1.00 91.25 316 VAL A CA 1
ATOM 2517 C C . VAL A 1 316 ? 13.922 -0.553 -31.941 1.00 91.25 316 VAL A C 1
ATOM 2519 O O . VAL A 1 316 ? 15.022 -0.959 -31.566 1.00 91.25 316 VAL A O 1
ATOM 2522 N N . GLY A 1 317 ? 13.079 -1.334 -32.624 1.00 91.56 317 GLY A N 1
ATOM 2523 C CA . GLY A 1 317 ? 13.417 -2.668 -33.121 1.00 91.56 317 GLY A CA 1
ATOM 2524 C C . GLY A 1 317 ? 13.147 -3.830 -32.162 1.00 91.56 317 GLY A C 1
ATOM 2525 O O . GLY A 1 317 ? 13.665 -4.921 -32.407 1.00 91.56 317 GLY A O 1
ATOM 2526 N N . ILE A 1 318 ? 12.346 -3.626 -31.110 1.00 95.69 318 ILE A N 1
ATOM 2527 C CA . ILE A 1 318 ? 11.859 -4.693 -30.219 1.00 95.69 318 ILE A CA 1
ATOM 2528 C C . ILE A 1 318 ? 10.394 -4.971 -30.577 1.00 95.69 318 ILE A C 1
ATOM 2530 O O . ILE A 1 318 ? 9.537 -4.108 -30.414 1.00 95.69 318 ILE A O 1
ATOM 2534 N N . ARG A 1 319 ? 10.098 -6.160 -31.101 1.00 94.69 319 ARG A N 1
ATOM 2535 C CA . ARG A 1 319 ? 8.772 -6.566 -31.593 1.00 94.69 319 ARG A CA 1
ATOM 2536 C C . ARG A 1 319 ? 8.171 -7.656 -30.713 1.00 94.69 319 ARG A C 1
ATOM 2538 O O . ARG A 1 319 ? 8.885 -8.433 -30.090 1.00 94.69 319 ARG A O 1
ATOM 2545 N N . ARG A 1 320 ? 6.840 -7.778 -30.720 1.00 91.44 320 ARG A N 1
ATOM 2546 C CA . ARG A 1 320 ? 6.108 -8.777 -29.907 1.00 91.44 320 ARG A CA 1
ATOM 2547 C C . ARG A 1 320 ? 6.463 -10.228 -30.235 1.00 91.44 320 ARG A C 1
ATOM 2549 O O . ARG A 1 320 ? 6.450 -11.063 -29.343 1.00 91.44 320 ARG A O 1
ATOM 2556 N N . ASN A 1 321 ? 6.775 -10.500 -31.500 1.00 91.19 321 ASN A N 1
ATOM 2557 C CA . ASN A 1 321 ? 7.080 -11.844 -31.998 1.00 91.19 321 ASN A CA 1
ATOM 2558 C C . ASN A 1 321 ? 8.590 -12.131 -32.032 1.00 91.19 321 ASN A C 1
ATOM 2560 O O . ASN A 1 321 ? 9.008 -13.129 -32.616 1.00 91.19 321 ASN A O 1
ATOM 2564 N N . ASP A 1 322 ? 9.414 -11.237 -31.476 1.00 93.25 322 ASP A N 1
ATOM 2565 C CA . ASP A 1 322 ? 10.841 -11.500 -31.322 1.00 93.25 322 ASP A CA 1
ATOM 2566 C C . ASP A 1 322 ? 11.081 -12.630 -30.312 1.00 93.25 322 ASP A C 1
ATOM 2568 O O . ASP A 1 322 ? 10.232 -12.944 -29.476 1.00 93.25 322 ASP A O 1
ATOM 2572 N N . SER A 1 323 ? 12.274 -13.229 -30.359 1.00 92.38 323 SER A N 1
ATOM 2573 C CA . SER A 1 323 ? 12.661 -14.235 -29.372 1.00 92.38 323 SER A CA 1
ATOM 2574 C C . SER A 1 323 ? 12.616 -13.665 -27.950 1.00 92.38 323 SER A C 1
ATOM 2576 O O . SER A 1 323 ? 12.921 -12.491 -27.710 1.00 92.38 323 SER A O 1
ATOM 2578 N N . ARG A 1 324 ? 12.296 -14.521 -26.972 1.00 92.19 324 ARG A N 1
ATOM 2579 C CA . ARG A 1 324 ? 12.203 -14.125 -25.559 1.00 92.19 324 ARG A CA 1
ATOM 2580 C C . ARG A 1 324 ? 13.480 -13.433 -25.071 1.00 92.19 324 ARG A C 1
ATOM 2582 O O . ARG A 1 324 ? 13.408 -12.383 -24.441 1.00 92.19 324 ARG A O 1
ATOM 2589 N N . ARG A 1 325 ? 14.651 -13.962 -25.446 1.00 93.50 325 ARG A N 1
ATOM 2590 C CA . ARG A 1 325 ? 15.970 -13.376 -25.142 1.00 93.50 325 ARG A CA 1
ATOM 2591 C C . ARG A 1 325 ? 16.118 -11.952 -25.679 1.00 93.50 325 ARG A C 1
ATOM 2593 O O . ARG A 1 325 ? 16.582 -11.078 -24.951 1.00 93.50 325 ARG A O 1
ATOM 2600 N N . LYS A 1 326 ? 15.693 -11.705 -26.922 1.00 94.50 326 LYS A N 1
ATOM 2601 C CA . LYS A 1 326 ? 15.757 -10.377 -27.545 1.00 94.50 326 LYS A CA 1
ATOM 2602 C C . LYS A 1 326 ? 14.853 -9.374 -26.833 1.00 94.50 326 LYS A C 1
ATOM 2604 O O . LYS A 1 326 ? 15.298 -8.262 -26.554 1.00 94.50 326 LYS A O 1
ATOM 2609 N N . ILE A 1 327 ? 13.625 -9.772 -26.492 1.00 96.12 327 ILE A N 1
ATOM 2610 C CA . ILE A 1 327 ? 12.688 -8.924 -25.739 1.00 96.12 327 ILE A CA 1
ATOM 2611 C C . ILE A 1 327 ? 13.269 -8.586 -24.361 1.00 96.12 327 ILE A C 1
ATOM 2613 O O . ILE A 1 327 ? 13.354 -7.411 -24.007 1.00 96.12 327 ILE A O 1
ATOM 2617 N N . LEU A 1 328 ? 13.722 -9.592 -23.604 1.00 97.00 328 LEU A N 1
ATOM 2618 C CA . LEU A 1 328 ? 14.287 -9.398 -22.263 1.00 97.00 328 LEU A CA 1
ATOM 2619 C C . LEU A 1 328 ? 15.531 -8.498 -22.298 1.00 97.00 328 LEU A C 1
ATOM 2621 O O . LEU A 1 328 ? 15.594 -7.514 -21.560 1.00 97.00 328 LEU A O 1
ATOM 2625 N N . LEU A 1 329 ? 16.493 -8.764 -23.188 1.00 97.31 329 LEU A N 1
ATOM 2626 C CA . LEU A 1 329 ? 17.701 -7.942 -23.299 1.00 97.31 329 LEU A CA 1
ATOM 2627 C C . LEU A 1 329 ? 17.383 -6.510 -23.742 1.00 97.31 329 LEU A C 1
ATOM 2629 O O . LEU A 1 329 ? 17.876 -5.553 -23.142 1.00 97.31 329 LEU A O 1
ATOM 2633 N N . GLY A 1 330 ? 16.555 -6.353 -24.776 1.00 97.38 330 GLY A N 1
ATOM 2634 C CA . GLY A 1 330 ? 16.185 -5.045 -25.306 1.00 97.38 330 GLY A CA 1
ATOM 2635 C C . GLY A 1 330 ? 15.496 -4.186 -24.249 1.00 97.38 330 GLY A C 1
ATOM 2636 O O . GLY A 1 330 ? 15.903 -3.049 -24.009 1.00 97.38 330 GLY A O 1
ATOM 2637 N N . LEU A 1 331 ? 14.506 -4.742 -23.546 1.00 97.75 331 LEU A N 1
ATOM 2638 C CA . LEU A 1 331 ? 13.812 -4.025 -22.477 1.00 97.75 331 LEU A CA 1
ATOM 2639 C C . LEU A 1 331 ? 14.729 -3.741 -21.284 1.00 97.75 331 LEU A C 1
ATOM 2641 O O . LEU A 1 331 ? 14.622 -2.669 -20.693 1.00 97.75 331 LEU A O 1
ATOM 2645 N N . PHE A 1 332 ? 15.671 -4.632 -20.963 1.00 97.94 332 PHE A N 1
ATOM 2646 C CA . PHE A 1 332 ? 16.651 -4.409 -19.898 1.00 97.94 332 PHE A CA 1
ATOM 2647 C C . PHE A 1 332 ? 17.571 -3.227 -20.217 1.00 97.94 332 PHE A C 1
ATOM 2649 O O . PHE A 1 332 ? 17.709 -2.308 -19.403 1.00 97.94 332 PHE A O 1
ATOM 2656 N N . ILE A 1 333 ? 18.151 -3.204 -21.423 1.00 97.44 333 ILE A N 1
ATOM 2657 C CA . ILE A 1 333 ? 18.993 -2.099 -21.900 1.00 97.44 333 ILE A CA 1
ATOM 2658 C C . ILE A 1 333 ? 18.182 -0.798 -21.925 1.00 97.44 333 ILE A C 1
ATOM 2660 O O . ILE A 1 333 ? 18.646 0.227 -21.423 1.00 97.44 333 ILE A O 1
ATOM 2664 N N . TYR A 1 334 ? 16.956 -0.826 -22.450 1.00 96.62 334 TYR A N 1
ATOM 2665 C CA . TYR A 1 334 ? 16.106 0.360 -22.527 1.00 96.62 334 TYR A CA 1
ATOM 2666 C C . TYR A 1 334 ? 15.765 0.914 -21.135 1.00 96.62 334 TYR A C 1
ATOM 2668 O O . TYR A 1 334 ? 15.919 2.112 -20.881 1.00 96.62 334 TYR A O 1
ATOM 2676 N N . SER A 1 335 ? 15.364 0.051 -20.193 1.00 95.50 335 SER A N 1
ATOM 2677 C CA . SER A 1 335 ? 15.130 0.443 -18.798 1.00 95.50 335 SER A CA 1
ATOM 2678 C C . SER A 1 335 ? 16.385 1.041 -18.164 1.00 95.50 335 SER A C 1
ATOM 2680 O O . SER A 1 335 ? 16.292 2.051 -17.469 1.00 95.50 335 SER A O 1
ATOM 2682 N N . LEU A 1 336 ? 17.564 0.472 -18.421 1.00 94.88 336 LEU A N 1
ATOM 2683 C CA . LEU A 1 336 ? 18.829 0.998 -17.913 1.00 94.88 336 LEU A CA 1
ATOM 2684 C C . LEU A 1 336 ? 19.115 2.409 -18.450 1.00 94.88 336 LEU A C 1
ATOM 2686 O O . LEU A 1 336 ? 19.577 3.262 -17.693 1.00 94.88 336 LEU A O 1
ATOM 2690 N N . LEU A 1 337 ? 18.822 2.678 -19.722 1.00 93.69 337 LEU A N 1
ATOM 2691 C CA . LEU A 1 337 ? 19.025 3.985 -20.355 1.00 93.69 337 LEU A CA 1
ATOM 2692 C C . LEU A 1 337 ? 18.065 5.066 -19.816 1.00 93.69 337 LEU A C 1
ATOM 2694 O O . LEU A 1 337 ? 18.479 6.205 -19.594 1.00 93.69 337 LEU A O 1
ATOM 2698 N N . GLU A 1 338 ? 16.831 4.708 -19.444 1.00 89.88 338 GLU A N 1
ATOM 2699 C CA . GLU A 1 338 ? 15.853 5.610 -18.793 1.00 89.88 338 GLU A CA 1
ATOM 2700 C C . GLU A 1 338 ? 16.356 6.233 -17.463 1.00 89.88 338 GLU A C 1
ATOM 2702 O O . GLU A 1 338 ? 15.767 7.185 -16.927 1.00 89.88 338 GLU A O 1
ATOM 2707 N N . GLN A 1 339 ? 17.456 5.740 -16.883 1.00 87.06 339 GLN A N 1
ATOM 2708 C CA . GLN A 1 339 ? 18.075 6.364 -15.707 1.00 87.06 339 GLN A CA 1
ATOM 2709 C C . GLN A 1 339 ? 18.803 7.684 -16.023 1.00 87.06 339 GLN A C 1
ATOM 2711 O O . GLN A 1 339 ? 19.022 8.490 -15.113 1.00 87.06 339 GLN A O 1
ATOM 2716 N N . PHE A 1 340 ? 19.170 7.918 -17.287 1.00 87.12 340 PHE A N 1
ATOM 2717 C CA . PHE A 1 340 ? 19.941 9.085 -17.728 1.00 87.12 340 PHE A CA 1
ATOM 2718 C C . PHE A 1 340 ? 19.067 10.231 -18.253 1.00 87.12 340 PHE A C 1
ATOM 2720 O O . PHE A 1 340 ? 19.593 11.179 -18.816 1.00 87.12 340 PHE A O 1
ATOM 2727 N N . PHE A 1 341 ? 17.753 10.205 -17.996 1.00 81.75 341 PHE A N 1
ATOM 2728 C CA . PHE A 1 341 ? 16.784 11.222 -18.445 1.00 81.75 341 PHE A CA 1
ATOM 2729 C C . PHE A 1 341 ? 17.125 12.682 -18.076 1.00 81.75 341 PHE A C 1
ATOM 2731 O O . PHE A 1 341 ? 16.531 13.611 -18.611 1.00 81.75 341 PHE A O 1
ATOM 2738 N N . TRP A 1 342 ? 18.018 12.890 -17.107 1.00 78.38 342 TRP A N 1
ATOM 2739 C CA . TRP A 1 342 ? 18.489 14.202 -16.658 1.00 78.38 342 TRP A CA 1
ATOM 2740 C C . TRP A 1 342 ? 19.679 14.732 -17.472 1.00 78.38 342 TRP A C 1
ATOM 2742 O O . TRP A 1 342 ? 20.087 15.873 -17.260 1.00 78.38 342 TRP A O 1
ATOM 2752 N N . ALA A 1 343 ? 20.270 13.917 -18.349 1.00 79.69 343 ALA A N 1
ATOM 2753 C CA . ALA A 1 343 ? 21.345 14.346 -19.229 1.00 79.69 343 ALA A CA 1
ATOM 2754 C C . ALA A 1 343 ? 20.825 15.351 -20.276 1.00 79.69 343 ALA A C 1
ATOM 2756 O O . ALA A 1 343 ? 19.651 15.345 -20.649 1.00 79.69 343 ALA A O 1
ATOM 2757 N N . VAL A 1 344 ? 21.703 16.255 -20.710 1.00 76.44 344 VAL A N 1
ATOM 2758 C CA . VAL A 1 344 ? 21.364 17.323 -21.661 1.00 76.44 344 VAL A CA 1
ATOM 2759 C C . VAL A 1 344 ? 21.077 16.717 -23.035 1.00 76.44 344 VAL A C 1
ATOM 2761 O O . VAL A 1 344 ? 21.808 15.829 -23.469 1.00 76.44 344 VAL A O 1
ATOM 2764 N N . ASP A 1 345 ? 20.010 17.188 -23.688 1.00 78.19 345 ASP A N 1
ATOM 2765 C CA . ASP A 1 345 ? 19.543 16.712 -25.000 1.00 78.19 345 ASP A CA 1
ATOM 2766 C C . ASP A 1 345 ? 19.361 15.184 -25.073 1.00 78.19 345 ASP A C 1
ATOM 2768 O O . ASP A 1 345 ? 19.599 14.551 -26.101 1.00 78.19 345 ASP A O 1
ATOM 2772 N N . TYR A 1 346 ? 18.952 14.581 -23.953 1.00 85.38 346 TYR A N 1
ATOM 2773 C CA . TYR A 1 346 ? 18.813 13.138 -23.827 1.00 85.38 346 TYR A CA 1
ATOM 2774 C C . TYR A 1 346 ? 17.393 12.658 -24.127 1.00 85.38 346 TYR A C 1
ATOM 2776 O O . TYR A 1 346 ? 16.428 13.057 -23.470 1.00 85.38 346 TYR A O 1
ATOM 2784 N N . ASP A 1 347 ? 17.291 11.716 -25.059 1.00 86.50 347 ASP A N 1
ATOM 2785 C CA . ASP A 1 347 ? 16.089 10.934 -25.315 1.00 86.50 347 ASP A CA 1
ATOM 2786 C C . ASP A 1 347 ? 16.433 9.430 -25.262 1.00 86.50 347 ASP A C 1
ATOM 2788 O O . ASP A 1 347 ? 17.323 8.987 -25.994 1.00 86.50 347 ASP A O 1
ATOM 2792 N N . PRO A 1 348 ? 15.761 8.632 -24.405 1.00 88.50 348 PRO A N 1
ATOM 2793 C CA . PRO A 1 348 ? 16.062 7.210 -24.260 1.00 88.50 348 PRO A CA 1
ATOM 2794 C C . PRO A 1 348 ? 15.945 6.405 -25.559 1.00 88.50 348 PRO A C 1
ATOM 2796 O O . PRO A 1 348 ? 16.748 5.500 -25.761 1.00 88.50 348 PRO A O 1
ATOM 2799 N N . GLN A 1 349 ? 14.987 6.721 -26.444 1.00 90.50 349 GLN A N 1
ATOM 2800 C CA . GLN A 1 349 ? 14.822 5.993 -27.711 1.00 90.50 349 GLN A CA 1
ATOM 2801 C C . GLN A 1 349 ? 15.997 6.266 -28.646 1.00 90.50 349 GLN A C 1
ATOM 2803 O O . GLN A 1 349 ? 16.595 5.337 -29.183 1.00 90.50 349 GLN A O 1
ATOM 2808 N N . THR A 1 350 ? 16.368 7.538 -28.779 1.00 91.62 350 THR A N 1
ATOM 2809 C CA . THR A 1 350 ? 17.501 7.968 -29.603 1.00 91.62 350 THR A CA 1
ATOM 2810 C C . THR A 1 350 ? 18.810 7.352 -29.110 1.00 91.62 350 THR A C 1
ATOM 2812 O O . THR A 1 350 ? 19.599 6.849 -29.912 1.00 91.62 350 THR A O 1
ATOM 2815 N N . GLU A 1 351 ? 19.044 7.343 -27.792 1.00 94.12 351 GLU A N 1
ATOM 2816 C CA . GLU A 1 351 ? 20.245 6.712 -27.236 1.00 94.12 351 GLU A CA 1
ATOM 2817 C C . GLU A 1 351 ? 20.227 5.193 -27.408 1.00 94.12 351 GLU A C 1
ATOM 2819 O O . GLU A 1 351 ? 21.267 4.611 -27.709 1.00 94.12 351 GLU A O 1
ATOM 2824 N N . PHE A 1 352 ? 19.068 4.553 -27.243 1.00 95.25 352 PHE A N 1
ATOM 2825 C CA . PHE A 1 352 ? 18.932 3.120 -27.463 1.00 95.25 352 PHE A CA 1
ATOM 2826 C C . PHE A 1 352 ? 19.311 2.755 -28.897 1.00 95.25 352 PHE A C 1
ATOM 2828 O O . PHE A 1 352 ? 20.230 1.964 -29.080 1.00 95.25 352 PHE A O 1
ATOM 2835 N N . ILE A 1 353 ? 18.691 3.390 -29.899 1.00 94.56 353 ILE A N 1
ATOM 2836 C CA . ILE A 1 353 ? 19.003 3.167 -31.321 1.00 94.56 353 ILE A CA 1
ATOM 2837 C C . ILE A 1 353 ? 20.503 3.362 -31.570 1.00 94.56 353 ILE A C 1
ATOM 2839 O O . ILE A 1 353 ? 21.166 2.470 -32.091 1.00 94.56 353 ILE A O 1
ATOM 2843 N N . GLY A 1 354 ? 21.070 4.478 -31.100 1.00 94.06 354 GLY A N 1
ATOM 2844 C CA . GLY A 1 354 ? 22.493 4.761 -31.280 1.00 94.06 354 GLY A CA 1
ATOM 2845 C C . GLY A 1 354 ? 23.423 3.755 -30.593 1.00 94.06 354 GLY A C 1
ATOM 2846 O O . GLY A 1 354 ? 24.545 3.552 -31.057 1.00 94.06 354 GLY A O 1
ATOM 2847 N N . LEU A 1 355 ? 23.000 3.128 -29.492 1.00 94.38 355 LEU A N 1
ATOM 2848 C CA . LEU A 1 355 ? 23.747 2.055 -28.838 1.00 94.38 355 LEU A CA 1
ATOM 2849 C C . LEU A 1 355 ? 23.700 0.766 -29.669 1.00 94.38 355 LEU A C 1
ATOM 2851 O O . LEU A 1 355 ? 24.755 0.172 -29.903 1.00 94.38 355 LEU A O 1
ATOM 2855 N N . ILE A 1 356 ? 22.511 0.379 -30.144 1.00 94.44 356 ILE A N 1
ATOM 2856 C CA . ILE A 1 356 ? 22.322 -0.788 -31.017 1.00 94.44 356 ILE A CA 1
ATOM 2857 C C . ILE A 1 356 ? 23.137 -0.624 -32.307 1.00 94.44 356 ILE A C 1
ATOM 2859 O O . ILE A 1 356 ? 23.845 -1.549 -32.691 1.00 94.44 356 ILE A O 1
ATOM 2863 N N . ASP A 1 357 ? 23.143 0.560 -32.924 1.00 93.69 357 ASP A N 1
ATOM 2864 C CA . ASP A 1 357 ? 23.913 0.836 -34.147 1.00 93.69 357 ASP A CA 1
ATOM 2865 C C . ASP A 1 357 ? 25.430 0.681 -33.953 1.00 93.69 357 ASP A C 1
ATOM 2867 O O . ASP A 1 357 ? 26.152 0.295 -34.874 1.00 93.69 357 ASP A O 1
ATOM 2871 N N . ARG A 1 358 ? 25.940 0.984 -32.752 1.00 95.31 358 ARG A N 1
ATOM 2872 C CA . ARG A 1 358 ? 27.376 0.899 -32.432 1.00 95.31 358 ARG A CA 1
ATOM 2873 C C . ARG A 1 358 ? 27.835 -0.517 -32.084 1.00 95.31 358 ARG A C 1
ATOM 2875 O O . ARG A 1 358 ? 29.012 -0.804 -32.283 1.00 95.31 358 ARG A O 1
ATOM 2882 N N . ILE A 1 359 ? 26.960 -1.347 -31.513 1.00 95.06 359 ILE A N 1
ATOM 2883 C CA . ILE A 1 359 ? 27.292 -2.707 -31.049 1.00 95.06 359 ILE A CA 1
ATOM 2884 C C . ILE A 1 359 ? 26.876 -3.753 -32.091 1.00 95.06 359 ILE A C 1
ATOM 2886 O O . ILE A 1 359 ? 27.652 -4.642 -32.432 1.00 95.06 359 ILE A O 1
ATOM 2890 N N . GLY A 1 360 ? 25.655 -3.644 -32.610 1.00 92.75 360 GLY A N 1
ATOM 2891 C CA . GLY A 1 360 ? 25.028 -4.594 -33.521 1.00 92.75 360 GLY A CA 1
ATOM 2892 C C . GLY A 1 360 ? 23.580 -4.900 -33.131 1.00 92.75 360 GLY A C 1
ATOM 2893 O O . GLY A 1 360 ? 23.127 -4.586 -32.033 1.00 92.75 360 GLY A O 1
ATOM 2894 N N . ARG A 1 361 ? 22.838 -5.540 -34.037 1.00 91.38 361 ARG A N 1
ATOM 2895 C CA . ARG A 1 361 ? 21.427 -5.904 -33.828 1.00 91.38 361 ARG A CA 1
ATOM 2896 C C . ARG A 1 361 ? 21.249 -6.789 -32.589 1.00 91.38 361 ARG A C 1
ATOM 2898 O O . ARG A 1 361 ? 22.087 -7.640 -32.319 1.00 91.38 361 ARG A O 1
ATOM 2905 N N . LEU A 1 362 ? 20.118 -6.644 -31.895 1.00 91.75 362 LEU A N 1
ATOM 2906 C CA . LEU A 1 362 ? 19.772 -7.467 -30.722 1.00 91.75 362 LEU A CA 1
ATOM 2907 C C . LEU A 1 362 ? 19.544 -8.949 -31.045 1.00 91.75 362 LEU A C 1
ATOM 2909 O O . LEU A 1 362 ? 19.571 -9.772 -30.136 1.00 91.75 362 LEU A O 1
ATOM 2913 N N . ASP A 1 363 ? 19.302 -9.279 -32.317 1.00 89.06 363 ASP A N 1
ATOM 2914 C CA . ASP A 1 363 ? 19.229 -10.666 -32.788 1.00 89.06 363 ASP A CA 1
ATOM 2915 C C . ASP A 1 363 ? 20.563 -11.402 -32.512 1.00 89.06 363 ASP A C 1
ATOM 2917 O O . ASP A 1 363 ? 20.565 -12.574 -32.145 1.00 89.06 363 ASP A O 1
ATOM 2921 N N . ASP A 1 364 ? 21.686 -10.674 -32.573 1.00 90.81 364 ASP A N 1
ATOM 2922 C CA . ASP A 1 364 ? 23.036 -11.163 -32.284 1.00 90.81 364 ASP A CA 1
ATOM 2923 C C . ASP A 1 364 ? 23.413 -10.870 -30.821 1.00 90.81 364 ASP A C 1
ATOM 2925 O O . ASP A 1 364 ? 24.363 -10.132 -30.535 1.00 90.81 364 ASP A O 1
ATOM 2929 N N . ILE A 1 365 ? 22.640 -11.419 -29.880 1.00 91.44 365 ILE A N 1
ATOM 2930 C CA . ILE A 1 365 ? 22.787 -11.169 -28.436 1.00 91.44 365 ILE A CA 1
ATOM 2931 C C . ILE A 1 365 ? 24.237 -11.324 -27.932 1.00 91.44 365 ILE A C 1
ATOM 2933 O O . ILE A 1 365 ? 24.686 -10.547 -27.092 1.00 91.44 365 ILE A O 1
ATOM 2937 N N . GLU A 1 366 ? 25.011 -12.249 -28.497 1.00 93.56 366 GLU A N 1
ATOM 2938 C CA . GLU A 1 366 ? 26.413 -12.502 -28.133 1.00 93.56 366 GLU A CA 1
ATOM 2939 C C . GLU A 1 366 ? 27.324 -11.271 -28.269 1.00 93.56 366 GLU A C 1
ATOM 2941 O O . GLU A 1 366 ? 28.294 -11.130 -27.520 1.00 93.56 366 GLU A O 1
ATOM 2946 N N . LYS A 1 367 ? 26.994 -10.319 -29.154 1.00 94.44 367 LYS A N 1
ATOM 2947 C CA . LYS A 1 367 ? 27.755 -9.063 -29.307 1.00 94.44 367 LYS A CA 1
ATOM 2948 C C . LYS A 1 367 ? 27.758 -8.215 -28.034 1.00 94.44 367 LYS A C 1
ATOM 2950 O O . LYS A 1 367 ? 28.670 -7.416 -27.828 1.00 94.44 367 LYS A O 1
ATOM 2955 N N . TYR A 1 368 ? 26.768 -8.410 -27.168 1.00 97.19 368 TYR A N 1
ATOM 2956 C CA . TYR A 1 368 ? 26.616 -7.686 -25.911 1.00 97.19 368 TYR A CA 1
ATOM 2957 C C . TYR A 1 368 ? 27.370 -8.344 -24.743 1.00 97.19 368 TYR A C 1
ATOM 2959 O O . TYR A 1 368 ? 27.438 -7.745 -23.674 1.00 97.19 368 TYR A O 1
ATOM 2967 N N . LEU A 1 369 ? 27.985 -9.526 -24.926 1.00 96.12 369 LEU A N 1
ATOM 2968 C CA . LEU A 1 369 ? 28.789 -10.199 -23.890 1.00 96.12 369 LEU A CA 1
ATOM 2969 C C . LEU A 1 369 ? 30.097 -9.460 -23.595 1.00 96.12 369 LEU A C 1
ATOM 2971 O O . LEU A 1 369 ? 30.600 -9.483 -22.469 1.00 96.12 369 LEU A O 1
ATOM 2975 N N . ASN A 1 370 ? 30.677 -8.816 -24.611 1.00 95.81 370 ASN A N 1
ATOM 2976 C CA . ASN A 1 370 ? 31.969 -8.162 -24.481 1.00 95.81 370 ASN A CA 1
ATOM 2977 C C . ASN A 1 370 ? 31.830 -6.792 -23.803 1.00 95.81 370 ASN A C 1
ATOM 2979 O O . ASN A 1 370 ? 31.525 -5.782 -24.442 1.00 95.81 370 ASN A O 1
ATOM 2983 N N . TYR A 1 371 ? 32.149 -6.757 -22.509 1.00 96.25 371 TYR A N 1
ATOM 2984 C CA . TYR A 1 371 ? 32.156 -5.541 -21.697 1.00 96.25 371 TYR A CA 1
ATOM 2985 C C . TYR A 1 371 ? 32.911 -4.369 -22.332 1.00 96.25 371 TYR A C 1
ATOM 2987 O O . TYR A 1 371 ? 32.435 -3.234 -22.263 1.00 96.25 371 TYR A O 1
ATOM 2995 N N . GLU A 1 372 ? 34.069 -4.604 -22.951 1.00 97.12 372 GLU A N 1
ATOM 2996 C CA . GLU A 1 372 ? 34.866 -3.524 -23.534 1.00 97.12 372 GLU A CA 1
ATOM 2997 C C . GLU A 1 372 ? 34.178 -2.898 -24.751 1.00 97.12 372 GLU A C 1
ATOM 2999 O O . GLU A 1 372 ? 34.212 -1.675 -24.901 1.00 97.12 372 GLU A O 1
ATOM 3004 N N . GLU A 1 373 ? 33.489 -3.692 -25.571 1.00 95.50 373 GLU A N 1
ATOM 3005 C CA . GLU A 1 373 ? 32.728 -3.186 -26.719 1.00 95.50 373 GLU A CA 1
ATOM 3006 C C . GLU A 1 373 ? 31.480 -2.417 -26.278 1.00 95.50 373 GLU A C 1
ATOM 3008 O O . GLU A 1 373 ? 31.277 -1.274 -26.704 1.00 95.50 373 GLU A O 1
ATOM 3013 N N . VAL A 1 374 ? 30.709 -2.960 -25.328 1.00 97.06 374 VAL A N 1
ATOM 3014 C CA . VAL A 1 374 ? 29.547 -2.259 -24.751 1.00 97.06 374 VAL A CA 1
ATOM 3015 C C . VAL A 1 374 ? 29.979 -0.946 -24.084 1.00 97.06 374 VAL A C 1
ATOM 3017 O O . VAL A 1 374 ? 29.357 0.104 -24.280 1.00 97.06 374 VAL A O 1
ATOM 3020 N N . LYS A 1 375 ? 31.090 -0.964 -23.335 1.00 97.44 375 LYS A N 1
ATOM 3021 C CA . LYS A 1 375 ? 31.668 0.232 -22.707 1.00 97.44 375 LYS A CA 1
ATOM 3022 C C . LYS A 1 375 ? 32.059 1.263 -23.761 1.00 97.44 375 LYS A C 1
ATOM 3024 O O . LYS A 1 375 ? 31.654 2.419 -23.645 1.00 97.44 375 LYS A O 1
ATOM 3029 N N . LYS A 1 376 ? 32.813 0.884 -24.799 1.00 96.75 376 LYS A N 1
ATOM 3030 C CA . LYS A 1 376 ? 33.190 1.806 -25.888 1.00 96.75 376 LYS A CA 1
ATOM 3031 C C . LYS A 1 376 ? 31.954 2.437 -26.532 1.00 96.75 376 LYS A C 1
ATOM 3033 O O . LYS A 1 376 ? 31.954 3.646 -26.770 1.00 96.75 376 LYS A O 1
ATOM 3038 N N . ALA A 1 377 ? 30.899 1.659 -26.767 1.00 96.00 377 ALA A N 1
ATOM 3039 C CA . ALA A 1 377 ? 29.666 2.145 -27.378 1.00 96.00 377 ALA A CA 1
ATOM 3040 C C . ALA A 1 377 ? 28.935 3.192 -26.514 1.00 96.00 377 ALA A C 1
ATOM 3042 O O . ALA A 1 377 ? 28.532 4.233 -27.043 1.00 96.00 377 ALA A O 1
ATOM 3043 N N . LEU A 1 378 ? 28.844 2.983 -25.192 1.00 94.31 378 LEU A N 1
ATOM 3044 C CA . LEU A 1 378 ? 28.279 3.971 -24.258 1.00 94.31 378 LEU A CA 1
ATOM 3045 C C . LEU A 1 378 ? 29.141 5.237 -24.150 1.00 94.31 378 LEU A C 1
ATOM 3047 O O . LEU A 1 378 ? 28.617 6.344 -24.047 1.00 94.31 378 LEU A O 1
ATOM 3051 N N . PHE A 1 379 ? 30.470 5.109 -24.183 1.00 95.00 379 PHE A N 1
ATOM 3052 C CA . PHE A 1 379 ? 31.377 6.260 -24.092 1.00 95.00 379 PHE A CA 1
ATOM 3053 C C . PHE A 1 379 ? 31.400 7.124 -25.354 1.00 95.00 379 PHE A C 1
ATOM 3055 O O . PHE A 1 379 ? 31.694 8.314 -25.261 1.00 95.00 379 PHE A O 1
ATOM 3062 N N . ARG A 1 380 ? 31.069 6.550 -26.515 1.00 94.88 380 ARG A N 1
ATOM 3063 C CA . ARG A 1 380 ? 30.919 7.286 -27.779 1.00 94.88 380 ARG A CA 1
ATOM 3064 C C . ARG A 1 380 ? 29.629 8.106 -27.851 1.00 94.88 380 ARG A C 1
ATOM 3066 O O . ARG A 1 380 ? 29.510 8.946 -28.743 1.00 94.88 380 ARG A O 1
ATOM 3073 N N . SER A 1 381 ? 28.677 7.898 -26.940 1.00 91.81 381 SER A N 1
ATOM 3074 C CA . SER A 1 381 ? 27.475 8.726 -26.885 1.00 91.81 381 SER A CA 1
ATOM 3075 C C . SER A 1 381 ? 27.806 10.159 -26.472 1.00 91.81 381 SER A C 1
ATOM 3077 O O . SER A 1 381 ? 28.325 10.415 -25.381 1.00 91.81 381 SER A O 1
ATOM 3079 N N . LYS A 1 382 ? 27.424 11.113 -27.328 1.00 88.62 382 LYS A N 1
ATOM 3080 C CA . LYS A 1 382 ? 27.498 12.544 -27.014 1.00 88.62 382 LYS A CA 1
ATOM 3081 C C . LYS A 1 382 ? 26.542 12.924 -25.880 1.00 88.62 382 LYS A C 1
ATOM 3083 O O . LYS A 1 382 ? 26.937 13.691 -25.002 1.00 88.62 382 LYS A O 1
ATOM 3088 N N . ALA A 1 383 ? 25.337 12.350 -25.853 1.00 87.44 383 ALA A N 1
ATOM 3089 C CA . ALA A 1 383 ? 24.330 12.643 -24.833 1.00 87.44 383 ALA A CA 1
ATOM 3090 C C . ALA A 1 383 ? 24.771 12.163 -23.435 1.00 87.44 383 ALA A C 1
ATOM 3092 O O . ALA A 1 383 ? 24.448 12.778 -22.422 1.00 87.44 383 ALA A O 1
ATOM 3093 N N . LEU A 1 384 ? 25.600 11.113 -23.368 1.00 89.50 384 LEU A N 1
ATOM 3094 C CA . LEU A 1 384 ? 26.169 10.598 -22.117 1.00 89.50 384 LEU A CA 1
ATOM 3095 C C . LEU A 1 384 ? 27.544 11.201 -21.760 1.00 89.50 384 LEU A C 1
ATOM 3097 O O . LEU A 1 384 ? 28.211 10.725 -20.832 1.00 89.50 384 LEU A O 1
ATOM 3101 N N . SER A 1 385 ? 28.001 12.243 -22.461 1.00 88.06 385 SER A N 1
ATOM 3102 C CA . SER A 1 385 ? 29.297 12.894 -22.191 1.00 88.06 385 SER A CA 1
ATOM 3103 C C . SER A 1 385 ? 29.381 13.460 -20.768 1.00 88.06 385 SER A C 1
ATOM 3105 O O . SER A 1 385 ? 30.367 13.211 -20.074 1.00 88.06 385 SER A O 1
ATOM 3107 N N . GLY A 1 386 ? 28.310 14.108 -20.294 1.00 86.25 386 GLY A N 1
ATOM 3108 C CA . GLY A 1 386 ? 28.188 14.647 -18.933 1.00 86.25 386 GLY A CA 1
ATOM 3109 C C . GLY A 1 386 ? 27.896 13.604 -17.845 1.00 86.25 386 GLY A C 1
ATOM 3110 O O . GLY A 1 386 ? 27.862 13.936 -16.660 1.00 86.25 386 GLY A O 1
ATOM 3111 N N . VAL A 1 387 ? 27.686 12.336 -18.211 1.00 90.12 387 VAL A N 1
ATOM 3112 C CA . VAL A 1 387 ? 27.460 11.253 -17.247 1.00 90.12 387 VAL A CA 1
ATOM 3113 C C . VAL A 1 387 ? 28.798 10.753 -16.704 1.00 90.12 387 VAL A C 1
ATOM 3115 O O . VAL A 1 387 ? 29.724 10.448 -17.459 1.00 90.12 387 VAL A O 1
ATOM 3118 N N . ALA A 1 388 ? 28.881 10.621 -15.377 1.00 92.69 388 ALA A N 1
ATOM 3119 C CA . ALA A 1 388 ? 30.076 10.153 -14.680 1.00 92.69 388 ALA A CA 1
ATOM 3120 C C . ALA A 1 388 ? 30.617 8.836 -15.265 1.00 92.69 388 ALA A C 1
ATOM 3122 O O . ALA A 1 388 ? 29.868 7.874 -15.453 1.00 92.69 388 ALA A O 1
ATOM 3123 N N . LYS A 1 389 ? 31.940 8.781 -15.479 1.00 94.31 389 LYS A N 1
ATOM 3124 C CA . LYS A 1 389 ? 32.670 7.629 -16.042 1.00 94.31 389 LYS A CA 1
ATOM 3125 C C . LYS A 1 389 ? 32.248 6.302 -15.402 1.00 94.31 389 LYS A C 1
ATOM 3127 O O . LYS A 1 389 ? 31.814 5.392 -16.102 1.00 94.31 389 LYS A O 1
ATOM 3132 N N . ARG A 1 390 ? 32.271 6.255 -14.067 1.00 93.25 390 ARG A N 1
ATOM 3133 C CA . ARG A 1 390 ? 31.884 5.089 -13.264 1.00 93.25 390 ARG A CA 1
ATOM 3134 C C . ARG A 1 390 ? 30.472 4.578 -13.576 1.00 93.25 390 ARG A C 1
ATOM 3136 O O . ARG A 1 390 ? 30.290 3.378 -13.703 1.00 93.25 390 ARG A O 1
ATOM 3143 N N . LYS A 1 391 ? 29.480 5.463 -13.742 1.00 92.19 391 LYS A N 1
ATOM 3144 C CA . LYS A 1 391 ? 28.094 5.049 -14.039 1.00 92.19 391 LYS A CA 1
ATOM 3145 C C . LYS A 1 391 ? 27.970 4.397 -15.415 1.00 92.19 391 LYS A C 1
ATOM 3147 O O . LYS A 1 391 ? 27.238 3.428 -15.561 1.00 92.19 391 LYS A O 1
ATOM 3152 N N . LYS A 1 392 ? 28.698 4.906 -16.414 1.00 94.38 392 LYS A N 1
ATOM 3153 C CA . LYS A 1 392 ? 28.738 4.303 -17.758 1.00 94.38 392 LYS A CA 1
ATOM 3154 C C . LYS A 1 392 ? 29.405 2.929 -17.738 1.00 94.38 392 LYS A C 1
ATOM 3156 O O . LYS A 1 392 ? 28.925 2.010 -18.388 1.00 94.38 392 LYS A O 1
ATOM 3161 N N . GLU A 1 393 ? 30.483 2.784 -16.970 1.00 95.50 393 GLU A N 1
ATOM 3162 C CA . GLU A 1 393 ? 31.158 1.496 -16.775 1.00 95.50 393 GLU A CA 1
ATOM 3163 C C . GLU A 1 393 ? 30.260 0.485 -16.057 1.00 95.50 393 GLU A C 1
ATOM 3165 O O . GLU A 1 393 ? 30.140 -0.649 -16.506 1.00 95.50 393 GLU A O 1
ATOM 3170 N N . GLU A 1 394 ? 29.589 0.887 -14.976 1.00 94.38 394 GLU A N 1
ATOM 3171 C CA . GLU A 1 394 ? 28.625 0.035 -14.273 1.00 94.38 394 GLU A CA 1
ATOM 3172 C C . GLU A 1 394 ? 27.448 -0.354 -15.188 1.00 94.38 394 GLU A C 1
ATOM 3174 O O . GLU A 1 394 ? 27.075 -1.522 -15.229 1.00 94.38 394 GLU A O 1
ATOM 3179 N N . ALA A 1 395 ? 26.923 0.573 -15.995 1.00 95.56 395 ALA A N 1
ATOM 3180 C CA . ALA A 1 395 ? 25.891 0.266 -16.984 1.00 95.56 395 ALA A CA 1
ATOM 3181 C C . ALA A 1 395 ? 26.367 -0.764 -18.029 1.00 95.56 395 ALA A C 1
ATOM 3183 O O . ALA A 1 395 ? 25.673 -1.749 -18.270 1.00 95.56 395 ALA A O 1
ATOM 3184 N N . ALA A 1 396 ? 27.570 -0.595 -18.594 1.00 97.25 396 ALA A N 1
ATOM 3185 C CA . ALA A 1 396 ? 28.153 -1.565 -19.527 1.00 97.25 396 ALA A CA 1
ATOM 3186 C C . ALA A 1 396 ? 28.323 -2.955 -18.896 1.00 97.25 396 ALA A C 1
ATOM 3188 O O . ALA A 1 396 ? 27.999 -3.964 -19.528 1.00 97.25 396 ALA A O 1
ATOM 3189 N N . LYS A 1 397 ? 28.795 -3.014 -17.639 1.00 96.31 397 LYS A N 1
ATOM 3190 C CA . LYS A 1 397 ? 28.915 -4.274 -16.886 1.00 96.31 397 LYS A CA 1
ATOM 3191 C C . LYS A 1 397 ? 27.567 -4.965 -16.753 1.00 96.31 397 LYS A C 1
ATOM 3193 O O . LYS A 1 397 ? 27.489 -6.161 -16.994 1.00 96.31 397 LYS A O 1
ATOM 3198 N N . SER A 1 398 ? 26.513 -4.226 -16.421 1.00 96.94 398 SER A N 1
ATOM 3199 C CA . SER A 1 398 ? 25.177 -4.806 -16.259 1.00 96.94 398 SER A CA 1
ATOM 3200 C C . SER A 1 398 ? 24.596 -5.345 -17.548 1.00 96.94 398 SER A C 1
ATOM 3202 O O . SER A 1 398 ? 24.052 -6.441 -17.531 1.00 96.94 398 SER A O 1
ATOM 3204 N N . ILE A 1 399 ? 24.760 -4.631 -18.665 1.00 98.06 399 ILE A N 1
ATOM 3205 C CA . ILE A 1 399 ? 24.355 -5.135 -19.985 1.00 98.06 399 ILE A CA 1
ATOM 3206 C C . ILE A 1 399 ? 25.087 -6.446 -20.291 1.00 98.06 399 ILE A C 1
ATOM 3208 O O . ILE A 1 399 ? 24.452 -7.425 -20.671 1.00 98.06 399 ILE A O 1
ATOM 3212 N N . SER A 1 400 ? 26.400 -6.490 -20.060 1.00 97.81 400 SER A N 1
ATOM 3213 C CA . SER A 1 400 ? 27.221 -7.668 -20.373 1.00 97.81 400 SER A CA 1
ATOM 3214 C C . SER A 1 400 ? 26.893 -8.865 -19.480 1.00 97.81 400 SER A C 1
ATOM 3216 O O . SER A 1 400 ? 26.743 -9.979 -19.970 1.00 97.81 400 SER A O 1
ATOM 3218 N N . LEU A 1 401 ? 26.718 -8.640 -18.174 1.00 97.19 401 LEU A N 1
ATOM 3219 C CA . LEU A 1 401 ? 26.325 -9.680 -17.220 1.00 97.19 401 LEU A CA 1
ATOM 3220 C C . LEU A 1 401 ? 24.914 -10.199 -17.497 1.00 97.19 401 LEU A C 1
ATOM 3222 O O . LEU A 1 401 ? 24.685 -11.400 -17.423 1.00 97.19 401 LEU A O 1
ATOM 3226 N N . TYR A 1 402 ? 23.972 -9.318 -17.838 1.00 97.69 402 TYR A N 1
ATOM 3227 C CA . TYR A 1 402 ? 22.608 -9.743 -18.147 1.00 97.69 402 TYR A CA 1
ATOM 3228 C C . TYR A 1 402 ? 22.556 -10.520 -19.462 1.00 97.69 402 TYR A C 1
ATOM 3230 O O . TYR A 1 402 ? 21.870 -11.529 -19.563 1.00 97.69 402 TYR A O 1
ATOM 3238 N N . THR A 1 403 ? 23.356 -10.102 -20.444 1.00 97.62 403 THR A N 1
ATOM 3239 C CA . THR A 1 403 ? 23.565 -10.857 -21.683 1.00 97.62 403 THR A CA 1
ATOM 3240 C C . THR A 1 403 ? 24.112 -12.249 -21.386 1.00 97.62 403 THR A C 1
ATOM 3242 O O . THR A 1 403 ? 23.560 -13.223 -21.885 1.00 97.62 403 THR A O 1
ATOM 3245 N N . LYS A 1 404 ? 25.138 -12.349 -20.528 1.00 96.94 404 LYS A N 1
ATOM 3246 C CA . LYS A 1 404 ? 25.732 -13.623 -20.104 1.00 96.94 404 LYS A CA 1
ATOM 3247 C C . LYS A 1 404 ? 24.685 -14.561 -19.499 1.00 96.94 404 LYS A C 1
ATOM 3249 O O . LYS A 1 404 ? 24.517 -15.681 -19.977 1.00 96.94 404 LYS A O 1
ATOM 3254 N N . PHE A 1 405 ? 23.910 -14.053 -18.543 1.00 96.81 405 PHE A N 1
ATOM 3255 C CA . PHE A 1 405 ? 22.784 -14.775 -17.954 1.00 96.81 405 PHE A CA 1
ATOM 3256 C C . PHE A 1 405 ? 21.799 -15.289 -19.018 1.00 96.81 405 PHE A C 1
ATOM 3258 O O . PHE A 1 405 ? 21.409 -16.456 -18.990 1.00 96.81 405 PHE A O 1
ATOM 3265 N N . LEU A 1 406 ? 21.415 -14.444 -19.979 1.00 95.81 406 LEU A N 1
ATOM 3266 C CA . LEU A 1 406 ? 20.486 -14.836 -21.039 1.00 95.81 406 LEU A CA 1
ATOM 3267 C C . LEU A 1 406 ? 21.070 -15.886 -21.992 1.00 95.81 406 LEU A C 1
ATOM 3269 O O . LEU A 1 406 ? 20.314 -16.705 -22.508 1.00 95.81 406 LEU A O 1
ATOM 3273 N N . THR A 1 407 ? 22.379 -15.867 -22.251 1.00 93.75 407 THR A N 1
ATOM 3274 C CA . THR A 1 407 ? 23.036 -16.843 -23.135 1.00 93.75 407 THR A CA 1
ATOM 3275 C C . THR A 1 407 ? 23.225 -18.210 -22.481 1.00 93.75 407 THR A C 1
ATOM 3277 O O . THR A 1 407 ? 23.126 -19.217 -23.173 1.00 93.75 407 THR A O 1
ATOM 3280 N N . GLU A 1 408 ? 23.435 -18.260 -21.164 1.00 92.50 408 GLU A N 1
ATOM 3281 C CA . GLU A 1 408 ? 23.685 -19.504 -20.414 1.00 92.50 408 GLU A CA 1
ATOM 3282 C C . GLU A 1 408 ? 22.409 -20.284 -20.061 1.00 92.50 408 GLU A C 1
ATOM 3284 O O . GLU A 1 408 ? 22.491 -21.409 -19.577 1.00 92.50 408 GLU A O 1
ATOM 3289 N N . ASN A 1 409 ? 21.226 -19.711 -20.305 1.00 88.50 409 ASN A N 1
ATOM 3290 C CA . ASN A 1 409 ? 19.941 -20.313 -19.947 1.00 88.50 409 ASN A CA 1
ATOM 3291 C C . ASN A 1 409 ? 18.999 -20.310 -21.162 1.00 88.50 409 ASN A C 1
ATOM 3293 O O . ASN A 1 409 ? 18.767 -19.262 -21.769 1.00 88.50 409 ASN A O 1
ATOM 3297 N N . GLU A 1 410 ? 18.489 -21.477 -21.566 1.00 69.62 410 GLU A N 1
ATOM 3298 C CA . GLU A 1 410 ? 17.733 -21.646 -22.823 1.00 69.62 410 GLU A CA 1
ATOM 3299 C C . GLU A 1 410 ? 16.219 -21.426 -22.694 1.00 69.62 410 GLU A C 1
ATOM 3301 O O . GLU A 1 410 ? 15.593 -21.007 -23.667 1.00 69.62 410 GLU A O 1
ATOM 3306 N N . GLU A 1 411 ? 15.636 -21.590 -21.503 1.00 73.19 411 GLU A N 1
ATOM 3307 C CA . GLU A 1 411 ? 14.183 -21.531 -21.306 1.00 73.19 411 GLU A CA 1
ATOM 3308 C C . GLU A 1 411 ? 13.766 -20.387 -20.369 1.00 73.19 411 GLU A C 1
ATOM 3310 O O . GLU A 1 411 ? 14.179 -20.309 -19.212 1.00 73.19 411 GLU A O 1
ATOM 3315 N N . PHE A 1 412 ? 12.919 -19.491 -20.883 1.00 87.62 412 PHE A N 1
ATOM 3316 C CA . PHE A 1 412 ? 12.331 -18.366 -20.140 1.00 87.62 412 PHE A CA 1
ATOM 3317 C C . PHE A 1 412 ? 10.806 -18.296 -20.316 1.00 87.62 412 PHE A C 1
ATOM 3319 O O . PHE A 1 412 ? 10.206 -17.226 -20.189 1.00 87.62 412 PHE A O 1
ATOM 3326 N N . GLU A 1 413 ? 10.180 -19.425 -20.656 1.00 88.06 413 GLU A N 1
ATOM 3327 C CA . GLU A 1 413 ? 8.726 -19.513 -20.832 1.00 88.06 413 GLU A CA 1
ATOM 3328 C C . GLU A 1 413 ? 7.994 -19.415 -19.493 1.00 88.06 413 GLU A C 1
ATOM 3330 O O . GLU A 1 413 ? 6.990 -18.713 -19.390 1.00 88.06 413 GLU A O 1
ATOM 3335 N N . VAL A 1 414 ? 8.540 -20.040 -18.449 1.00 91.50 414 VAL A N 1
ATOM 3336 C CA . VAL A 1 414 ? 7.975 -20.029 -17.097 1.00 91.50 414 VAL A CA 1
ATOM 3337 C C . VAL A 1 414 ? 8.687 -18.981 -16.242 1.00 91.50 414 VAL A C 1
ATOM 3339 O O . VAL A 1 414 ? 9.920 -18.929 -16.190 1.00 91.50 414 VAL A O 1
ATOM 3342 N N . PHE A 1 415 ? 7.916 -18.142 -15.543 1.00 94.31 415 PHE A N 1
ATOM 3343 C CA . PHE A 1 415 ? 8.471 -17.092 -14.682 1.00 94.31 415 PHE A CA 1
ATOM 3344 C C . PHE A 1 415 ? 9.373 -17.647 -13.573 1.00 94.31 415 PHE A C 1
ATOM 3346 O O . PHE A 1 415 ? 10.442 -17.100 -13.304 1.00 94.31 415 PHE A O 1
ATOM 3353 N N . GLU A 1 416 ? 8.948 -18.736 -12.929 1.00 92.75 416 GLU A N 1
ATOM 3354 C CA . GLU A 1 416 ? 9.690 -19.368 -11.837 1.00 92.75 416 GLU A CA 1
ATOM 3355 C C . GLU A 1 416 ? 11.093 -19.810 -12.276 1.00 92.75 416 GLU A C 1
ATOM 3357 O O . GLU A 1 416 ? 12.066 -19.531 -11.572 1.00 92.75 416 GLU A O 1
ATOM 3362 N N . ASP A 1 417 ? 11.226 -20.404 -13.464 1.00 92.06 417 ASP A N 1
ATOM 3363 C CA . ASP A 1 417 ? 12.519 -20.841 -13.999 1.00 92.06 417 ASP A CA 1
ATOM 3364 C C . ASP A 1 417 ? 13.439 -19.654 -14.286 1.00 92.06 417 ASP A C 1
ATOM 3366 O O . ASP A 1 417 ? 14.604 -19.653 -13.876 1.00 92.06 417 ASP A O 1
ATOM 3370 N N . TYR A 1 418 ? 12.904 -18.589 -14.898 1.00 95.06 418 TYR A N 1
ATOM 3371 C CA . TYR A 1 418 ? 13.643 -17.342 -15.103 1.00 95.06 418 TYR A CA 1
ATOM 3372 C C . TYR A 1 418 ? 14.186 -16.787 -13.779 1.00 95.06 418 TYR A C 1
ATOM 3374 O O . TYR A 1 418 ? 15.370 -16.451 -13.684 1.00 95.06 418 TYR A O 1
ATOM 3382 N N . VAL A 1 419 ? 13.344 -16.706 -12.743 1.00 95.06 419 VAL A N 1
ATOM 3383 C CA . VAL A 1 419 ? 13.739 -16.156 -11.441 1.00 95.06 419 VAL A CA 1
ATOM 3384 C C . VAL A 1 419 ? 14.749 -17.057 -10.743 1.00 95.06 419 VAL A C 1
ATOM 3386 O O . VAL A 1 419 ? 15.757 -16.556 -10.248 1.00 95.06 419 VAL A O 1
ATOM 3389 N N . ASN A 1 420 ? 14.536 -18.371 -10.726 1.00 92.75 420 ASN A N 1
ATOM 3390 C CA . ASN A 1 420 ? 15.458 -19.313 -10.093 1.00 92.75 420 ASN A CA 1
ATOM 3391 C C . ASN A 1 420 ? 16.840 -19.290 -10.756 1.00 92.75 420 ASN A C 1
ATOM 3393 O O . ASN A 1 420 ? 17.859 -19.267 -10.056 1.00 92.75 420 ASN A O 1
ATOM 3397 N N . ASN A 1 421 ? 16.891 -19.220 -12.086 1.00 94.69 421 ASN A N 1
ATOM 3398 C CA . ASN A 1 421 ? 18.146 -19.083 -12.821 1.00 94.69 421 ASN A CA 1
ATOM 3399 C C . ASN A 1 421 ? 18.806 -17.724 -12.547 1.00 94.69 421 ASN A C 1
ATOM 3401 O O . ASN A 1 421 ? 20.012 -17.666 -12.308 1.00 94.69 421 ASN A O 1
ATOM 3405 N N . LEU A 1 422 ? 18.029 -16.637 -12.474 1.00 96.12 422 LEU A N 1
ATOM 3406 C CA . LEU A 1 422 ? 18.546 -15.304 -12.151 1.00 96.12 422 LEU A CA 1
ATOM 3407 C C . LEU A 1 422 ? 19.119 -15.226 -10.727 1.00 96.12 422 LEU A C 1
ATOM 3409 O O . LEU A 1 422 ? 20.175 -14.622 -10.520 1.00 96.12 422 LEU A O 1
ATOM 3413 N N . ILE A 1 423 ? 18.454 -15.851 -9.749 1.00 95.12 423 ILE A N 1
ATOM 3414 C CA . ILE A 1 423 ? 18.932 -15.955 -8.364 1.00 95.12 423 ILE A CA 1
ATOM 3415 C C . ILE A 1 423 ? 20.262 -16.711 -8.334 1.00 95.12 423 ILE A C 1
ATOM 3417 O O . ILE A 1 423 ? 21.229 -16.219 -7.750 1.00 95.12 423 ILE A O 1
ATOM 3421 N N . ARG A 1 424 ? 20.330 -17.884 -8.982 1.00 94.31 424 ARG A N 1
ATOM 3422 C CA . ARG A 1 424 ? 21.553 -18.701 -9.049 1.00 94.31 424 ARG A CA 1
ATOM 3423 C C . ARG A 1 424 ? 22.699 -17.931 -9.692 1.00 94.31 424 ARG A C 1
ATOM 3425 O O . ARG A 1 424 ? 23.766 -17.849 -9.092 1.00 94.31 424 ARG A O 1
ATOM 3432 N N . PHE A 1 425 ? 22.458 -17.298 -10.837 1.00 96.38 425 PHE A N 1
ATOM 3433 C CA . PHE A 1 425 ? 23.449 -16.474 -11.525 1.00 96.38 425 PHE A CA 1
ATOM 3434 C C . PHE A 1 425 ? 23.939 -15.322 -10.634 1.00 96.38 425 PHE A C 1
ATOM 3436 O O . PHE A 1 425 ? 25.139 -15.084 -10.488 1.00 96.38 425 PHE A O 1
ATOM 3443 N N . THR A 1 426 ? 23.017 -14.642 -9.947 1.00 96.31 426 THR A N 1
ATOM 3444 C CA . THR A 1 426 ? 23.359 -13.523 -9.060 1.00 96.31 426 THR A CA 1
ATOM 3445 C C . THR A 1 426 ? 24.201 -13.977 -7.861 1.00 96.31 426 THR A C 1
ATOM 3447 O O . THR A 1 426 ? 25.184 -13.320 -7.513 1.00 96.31 426 THR A O 1
ATOM 3450 N N . LEU A 1 427 ? 23.843 -15.095 -7.223 1.00 94.94 427 LEU A N 1
ATOM 3451 C CA . LEU A 1 427 ? 24.522 -15.594 -6.023 1.00 94.94 427 LEU A CA 1
ATOM 3452 C C . LEU A 1 427 ? 25.850 -16.297 -6.322 1.00 94.94 427 LEU A C 1
ATOM 3454 O O . LEU A 1 427 ? 26.787 -16.155 -5.539 1.00 94.94 427 LEU A O 1
ATOM 3458 N N . LEU A 1 428 ? 25.930 -17.063 -7.409 1.00 93.75 428 LEU A N 1
ATOM 3459 C CA . LEU A 1 428 ? 27.077 -17.929 -7.691 1.00 93.75 428 LEU A CA 1
ATOM 3460 C C . LEU A 1 428 ? 28.092 -17.272 -8.624 1.00 93.75 428 LEU A C 1
ATOM 3462 O O . LEU A 1 428 ? 29.292 -17.463 -8.445 1.00 93.75 428 LEU A O 1
ATOM 3466 N N . GLU A 1 429 ? 27.632 -16.472 -9.585 1.00 93.56 429 GLU A N 1
ATOM 3467 C CA . GLU A 1 429 ? 28.508 -15.909 -10.615 1.00 93.56 429 GLU A CA 1
ATOM 3468 C C . GLU A 1 429 ? 28.780 -14.425 -10.417 1.00 93.56 429 GLU A C 1
ATOM 3470 O O . GLU A 1 429 ? 29.921 -13.979 -10.535 1.00 93.56 429 GLU A O 1
ATOM 3475 N N . MET A 1 430 ? 27.749 -13.642 -10.090 1.00 93.75 430 MET A N 1
ATOM 3476 C CA . MET A 1 430 ? 27.918 -12.201 -9.912 1.00 93.75 430 MET A CA 1
ATOM 3477 C C . MET A 1 430 ? 28.503 -11.843 -8.550 1.00 93.75 430 MET A C 1
ATOM 3479 O O . MET A 1 430 ? 29.349 -10.954 -8.479 1.00 93.75 430 MET A O 1
ATOM 3483 N N . ALA A 1 431 ? 28.066 -12.500 -7.470 1.00 91.56 431 ALA A N 1
ATOM 3484 C CA . ALA A 1 431 ? 28.446 -12.134 -6.104 1.00 91.56 431 ALA A CA 1
ATOM 3485 C C . ALA A 1 431 ? 29.967 -11.965 -5.887 1.00 91.56 431 ALA A C 1
ATOM 3487 O O . ALA A 1 431 ? 30.340 -10.957 -5.281 1.00 91.56 431 ALA A O 1
ATOM 3488 N N . PRO A 1 432 ? 30.856 -12.833 -6.422 1.00 89.50 432 PRO A N 1
ATOM 3489 C CA . PRO A 1 432 ? 32.308 -12.665 -6.281 1.00 89.50 432 PRO A CA 1
ATOM 3490 C C . PRO A 1 432 ? 32.866 -11.391 -6.936 1.00 89.50 432 PRO A C 1
ATOM 3492 O O . PRO A 1 432 ? 33.936 -10.914 -6.564 1.00 89.50 432 PRO A O 1
ATOM 3495 N N . MET A 1 433 ? 32.158 -10.838 -7.924 1.00 86.56 433 MET A N 1
ATOM 3496 C CA . MET A 1 433 ? 32.572 -9.664 -8.701 1.00 86.56 433 MET A CA 1
ATOM 3497 C C . MET A 1 433 ? 32.033 -8.346 -8.123 1.00 86.56 433 MET A C 1
ATOM 3499 O O . MET A 1 433 ? 32.416 -7.260 -8.572 1.00 86.56 433 MET A O 1
ATOM 3503 N N . LEU A 1 434 ? 31.106 -8.424 -7.164 1.00 84.44 434 LEU A N 1
ATOM 3504 C CA . LEU A 1 434 ? 30.405 -7.279 -6.597 1.00 84.44 434 LEU A CA 1
ATOM 3505 C C . LEU A 1 434 ? 31.076 -6.810 -5.303 1.00 84.44 434 LEU A C 1
ATOM 3507 O O . LEU A 1 434 ? 31.583 -7.593 -4.508 1.00 84.44 434 LEU A O 1
ATOM 3511 N N . SER A 1 435 ? 31.052 -5.499 -5.064 1.00 80.88 435 SER A N 1
ATOM 3512 C CA . SER A 1 435 ? 31.583 -4.897 -3.839 1.00 80.88 435 SER A CA 1
ATOM 3513 C C . SER A 1 435 ? 30.643 -3.826 -3.285 1.00 80.88 435 SER A C 1
ATOM 3515 O O . SER A 1 435 ? 29.826 -3.247 -4.005 1.00 80.88 435 SER A O 1
ATOM 3517 N N . GLY A 1 436 ? 30.756 -3.567 -1.979 1.00 85.19 436 GLY A N 1
ATOM 3518 C CA . GLY A 1 436 ? 30.006 -2.528 -1.273 1.00 85.19 436 GLY A CA 1
ATOM 3519 C C . GLY A 1 436 ? 28.916 -3.059 -0.338 1.00 85.19 436 GLY A C 1
ATOM 3520 O O . GLY A 1 436 ? 28.222 -4.033 -0.626 1.00 85.19 436 GLY A O 1
ATOM 3521 N N . MET A 1 437 ? 28.741 -2.365 0.789 1.00 86.50 437 MET A N 1
ATOM 3522 C CA . MET A 1 437 ? 27.858 -2.782 1.886 1.00 86.50 437 MET A CA 1
ATOM 3523 C C . MET A 1 437 ? 26.388 -2.916 1.464 1.00 86.50 437 MET A C 1
ATOM 3525 O O . MET A 1 437 ? 25.698 -3.848 1.871 1.00 86.50 437 MET A O 1
ATOM 3529 N N . THR A 1 438 ? 25.893 -2.006 0.620 1.00 84.75 438 THR A N 1
ATOM 3530 C CA . THR A 1 438 ? 24.511 -2.059 0.120 1.00 84.75 438 THR A CA 1
ATOM 3531 C C . THR A 1 438 ? 24.267 -3.311 -0.719 1.00 84.75 438 THR A C 1
ATOM 3533 O O . THR A 1 438 ? 23.254 -3.979 -0.529 1.00 84.75 438 THR A O 1
ATOM 3536 N N . THR A 1 439 ? 25.198 -3.653 -1.609 1.00 85.12 439 THR A N 1
ATOM 3537 C CA . THR A 1 439 ? 25.104 -4.846 -2.458 1.00 85.12 439 THR A CA 1
ATOM 3538 C C . THR A 1 439 ? 25.236 -6.119 -1.630 1.00 85.12 439 THR A C 1
ATOM 3540 O O . THR A 1 439 ? 24.429 -7.027 -1.794 1.00 85.12 439 THR A O 1
ATOM 3543 N N . ALA A 1 440 ? 26.162 -6.152 -0.665 1.00 88.25 440 ALA A N 1
ATOM 3544 C CA . ALA A 1 440 ? 26.300 -7.264 0.277 1.00 88.25 440 ALA A CA 1
ATOM 3545 C C . ALA A 1 440 ? 25.011 -7.504 1.083 1.00 88.25 440 ALA A C 1
ATOM 3547 O O . ALA A 1 440 ? 24.568 -8.642 1.218 1.00 88.25 440 ALA A O 1
ATOM 3548 N N . LYS A 1 441 ? 24.348 -6.434 1.551 1.00 91.75 441 LYS A N 1
ATOM 3549 C CA . LYS A 1 441 ? 23.047 -6.537 2.231 1.00 91.75 441 LYS A CA 1
ATOM 3550 C C . LYS A 1 441 ? 21.976 -7.155 1.327 1.00 91.75 441 LYS A C 1
ATOM 3552 O O . LYS A 1 441 ? 21.223 -8.010 1.786 1.00 91.75 441 LYS A O 1
ATOM 3557 N N . LYS A 1 442 ? 21.898 -6.733 0.060 1.00 92.62 442 LYS A N 1
ATOM 3558 C CA . LYS A 1 442 ? 20.938 -7.285 -0.910 1.00 92.62 442 LYS A CA 1
ATOM 3559 C C . LYS A 1 442 ? 21.215 -8.758 -1.211 1.00 92.62 442 LYS A C 1
ATOM 3561 O O . LYS A 1 442 ? 20.286 -9.552 -1.164 1.00 92.62 442 LYS A O 1
ATOM 3566 N N . LEU A 1 443 ? 22.480 -9.126 -1.417 1.00 93.06 443 LEU A N 1
ATOM 3567 C CA . LEU A 1 443 ? 22.902 -10.518 -1.598 1.00 93.06 443 LEU A CA 1
ATOM 3568 C C . LEU A 1 443 ? 22.560 -11.379 -0.375 1.00 93.06 443 LEU A C 1
ATOM 3570 O O . LEU A 1 443 ? 22.038 -12.476 -0.532 1.00 93.06 443 LEU A O 1
ATOM 3574 N N . GLY A 1 444 ? 22.780 -10.873 0.843 1.00 92.69 444 GLY A N 1
ATOM 3575 C CA . GLY A 1 444 ? 22.408 -11.576 2.074 1.00 92.69 444 GLY A CA 1
ATOM 3576 C C . GLY A 1 444 ? 20.897 -11.792 2.210 1.00 92.69 444 GLY A C 1
ATOM 3577 O O . GLY A 1 444 ? 20.460 -12.875 2.597 1.00 92.69 444 GLY A O 1
ATOM 3578 N N . LEU A 1 445 ? 20.086 -10.792 1.846 1.00 92.06 445 LEU A N 1
ATOM 3579 C CA . LEU A 1 445 ? 18.627 -10.938 1.783 1.00 92.06 445 LEU A CA 1
ATOM 3580 C C . LEU A 1 445 ? 18.206 -11.955 0.713 1.00 92.06 445 LEU A C 1
ATOM 3582 O O . LEU A 1 445 ? 17.333 -12.778 0.976 1.00 92.06 445 LEU A O 1
ATOM 3586 N N . LEU A 1 446 ? 18.851 -11.939 -0.455 1.00 93.31 446 LEU A N 1
ATOM 3587 C CA . LEU A 1 446 ? 18.564 -12.870 -1.544 1.00 93.31 446 LEU A CA 1
ATOM 3588 C C . LEU A 1 446 ? 18.893 -14.310 -1.140 1.00 93.31 446 LEU A C 1
ATOM 3590 O O . LEU A 1 446 ? 18.075 -15.207 -1.326 1.00 93.31 446 LEU A O 1
ATOM 3594 N N . LEU A 1 447 ? 20.052 -14.513 -0.507 1.00 92.81 447 LEU A N 1
ATOM 3595 C CA . LEU A 1 447 ? 20.466 -15.803 0.034 1.00 92.81 447 LEU A CA 1
ATOM 3596 C C . LEU A 1 447 ? 19.488 -16.300 1.104 1.00 92.81 447 LEU A C 1
ATOM 3598 O O . LEU A 1 447 ? 19.123 -17.471 1.091 1.00 92.81 447 LEU A O 1
ATOM 3602 N N . ARG A 1 448 ? 19.024 -15.424 2.005 1.00 90.88 448 ARG A N 1
ATOM 3603 C CA . ARG A 1 448 ? 18.000 -15.765 3.007 1.00 90.88 448 ARG A CA 1
ATOM 3604 C C . ARG A 1 448 ? 16.688 -16.209 2.359 1.00 90.88 448 ARG A C 1
ATOM 3606 O O . ARG A 1 448 ? 16.103 -17.191 2.806 1.00 90.88 448 ARG A O 1
ATOM 3613 N N . ASN A 1 449 ? 16.213 -15.491 1.343 1.00 87.88 449 ASN A N 1
ATOM 3614 C CA . ASN A 1 449 ? 14.979 -15.855 0.644 1.00 87.88 449 ASN A CA 1
ATOM 3615 C C . ASN A 1 449 ? 15.128 -17.221 -0.043 1.00 87.88 449 ASN A C 1
ATOM 3617 O O . ASN A 1 449 ? 14.259 -18.080 0.097 1.00 87.88 449 ASN A O 1
ATOM 3621 N N . TYR A 1 450 ? 16.270 -17.444 -0.704 1.00 87.75 450 TYR A N 1
ATOM 3622 C CA . TYR A 1 450 ? 16.596 -18.710 -1.359 1.00 87.75 450 TYR A CA 1
ATOM 3623 C C . TYR A 1 450 ? 16.663 -19.886 -0.370 1.00 87.75 450 TYR A C 1
ATOM 3625 O O . TYR A 1 450 ? 16.064 -20.933 -0.611 1.00 87.75 450 TYR A O 1
ATOM 3633 N N . THR A 1 451 ? 17.337 -19.729 0.776 1.00 86.88 451 THR A N 1
ATOM 3634 C CA . THR A 1 451 ? 17.492 -20.817 1.763 1.00 86.88 451 THR A CA 1
ATOM 3635 C C . THR A 1 451 ? 16.188 -21.194 2.451 1.00 86.88 451 THR A C 1
ATOM 3637 O O . THR A 1 451 ? 15.982 -22.366 2.766 1.00 86.88 451 THR A O 1
ATOM 3640 N N . LYS A 1 452 ? 15.282 -20.234 2.646 1.00 85.31 452 LYS A N 1
ATOM 3641 C CA . LYS A 1 452 ? 13.953 -20.497 3.202 1.00 85.31 452 LYS A CA 1
ATOM 3642 C C . LYS A 1 452 ? 12.998 -21.216 2.243 1.00 85.31 452 LYS A C 1
ATOM 3644 O O . LYS A 1 452 ? 11.942 -21.647 2.699 1.00 85.31 452 LYS A O 1
ATOM 3649 N N . LYS A 1 453 ? 13.344 -21.349 0.955 1.00 78.62 453 LYS A N 1
ATOM 3650 C CA . LYS A 1 453 ? 12.466 -21.911 -0.089 1.00 78.62 453 LYS A CA 1
ATOM 3651 C C . LYS A 1 453 ? 11.103 -21.198 -0.159 1.00 78.62 453 LYS A C 1
ATOM 3653 O O . LYS A 1 453 ? 10.056 -21.830 -0.300 1.00 78.62 453 LYS A O 1
ATOM 3658 N N . GLU A 1 454 ? 11.107 -19.873 0.001 1.00 71.75 454 GLU A N 1
ATOM 3659 C CA . GLU A 1 454 ? 9.904 -19.044 -0.123 1.00 71.75 454 GLU A CA 1
ATOM 3660 C C . GLU A 1 454 ? 9.508 -18.917 -1.611 1.00 71.75 454 GLU A C 1
ATOM 3662 O O . GLU A 1 454 ? 9.901 -17.967 -2.282 1.00 71.75 454 GLU A O 1
ATOM 3667 N N . ASN A 1 455 ? 8.727 -19.874 -2.127 1.00 72.19 455 ASN A N 1
ATOM 3668 C CA . ASN A 1 455 ? 8.447 -20.003 -3.569 1.00 72.19 455 ASN A CA 1
ATOM 3669 C C . ASN A 1 455 ? 7.043 -19.535 -4.000 1.00 72.19 455 ASN A C 1
ATOM 3671 O O . ASN A 1 455 ? 6.583 -19.870 -5.086 1.00 72.19 455 ASN A O 1
ATOM 3675 N N . ASN A 1 456 ? 6.319 -18.774 -3.174 1.00 86.62 456 ASN A N 1
ATOM 3676 C CA . ASN A 1 456 ? 5.057 -18.195 -3.648 1.00 86.62 456 ASN A CA 1
ATOM 3677 C C . ASN A 1 456 ? 5.318 -17.078 -4.680 1.00 86.62 456 ASN A C 1
ATOM 3679 O O . ASN A 1 456 ? 6.383 -16.458 -4.680 1.00 86.62 456 ASN A O 1
ATOM 3683 N N . ALA A 1 457 ? 4.336 -16.799 -5.540 1.00 87.94 457 ALA A N 1
ATOM 3684 C CA . ALA A 1 457 ? 4.480 -15.862 -6.657 1.00 87.94 457 ALA A CA 1
ATOM 3685 C C . ALA A 1 457 ? 4.956 -14.460 -6.220 1.00 87.94 457 ALA A C 1
ATOM 3687 O O . ALA A 1 457 ? 5.874 -13.899 -6.823 1.00 87.94 457 ALA A O 1
ATOM 3688 N N . TYR A 1 458 ? 4.426 -13.933 -5.109 1.00 88.50 458 TYR A N 1
ATOM 3689 C CA . TYR A 1 458 ? 4.882 -12.670 -4.519 1.00 88.50 458 TYR A CA 1
ATOM 3690 C C . TYR A 1 458 ? 6.377 -12.704 -4.163 1.00 88.50 458 TYR A C 1
ATOM 3692 O O . TYR A 1 458 ? 7.130 -11.797 -4.519 1.00 88.50 458 TYR A O 1
ATOM 3700 N N . LYS A 1 459 ? 6.833 -13.768 -3.493 1.00 89.50 459 LYS A N 1
ATOM 3701 C CA . LYS A 1 459 ? 8.228 -13.935 -3.061 1.00 89.50 459 LYS A CA 1
ATOM 3702 C C . LYS A 1 459 ? 9.192 -14.180 -4.215 1.00 89.50 459 LYS A C 1
ATOM 3704 O O . LYS A 1 459 ? 10.319 -13.674 -4.172 1.00 89.50 459 LYS A O 1
ATOM 3709 N N . LEU A 1 460 ? 8.747 -14.863 -5.267 1.00 92.12 460 LEU A N 1
ATOM 3710 C CA . LEU A 1 460 ? 9.497 -14.977 -6.518 1.00 92.12 460 LEU A CA 1
ATOM 3711 C C . LEU A 1 460 ? 9.654 -13.605 -7.184 1.00 92.12 460 LEU A C 1
ATOM 3713 O O . LEU A 1 460 ? 10.765 -13.230 -7.560 1.00 92.12 460 LEU A O 1
ATOM 3717 N N . PHE A 1 461 ? 8.589 -12.802 -7.249 1.00 94.19 461 PHE A N 1
ATOM 3718 C CA . PHE A 1 461 ? 8.659 -11.444 -7.791 1.00 94.19 461 PHE A CA 1
ATOM 3719 C C . PHE A 1 461 ? 9.580 -10.524 -6.969 1.00 94.19 461 PHE A C 1
ATOM 3721 O O . PHE A 1 461 ? 10.417 -9.814 -7.537 1.00 94.19 461 PHE A O 1
ATOM 3728 N N . GLU A 1 462 ? 9.496 -10.567 -5.633 1.00 93.44 462 GLU A N 1
ATOM 3729 C CA . GLU A 1 462 ? 10.424 -9.841 -4.751 1.00 93.44 462 GLU A CA 1
ATOM 3730 C C . GLU A 1 462 ? 11.880 -10.270 -4.992 1.00 93.44 462 GLU A C 1
ATOM 3732 O O . GLU A 1 462 ? 12.772 -9.423 -5.089 1.00 93.44 462 GLU A O 1
ATOM 3737 N N . SER A 1 463 ? 12.127 -11.574 -5.136 1.00 94.81 463 SER A N 1
ATOM 3738 C CA . SER A 1 463 ? 13.469 -12.120 -5.371 1.00 94.81 463 SER A CA 1
ATOM 3739 C C . SER A 1 463 ? 14.007 -11.773 -6.762 1.00 94.81 463 SER A C 1
ATOM 3741 O O . SER A 1 463 ? 15.200 -11.489 -6.892 1.00 94.81 463 SER A O 1
ATOM 3743 N N . MET A 1 464 ? 13.147 -11.685 -7.783 1.00 96.06 464 MET A N 1
ATOM 3744 C CA . MET A 1 464 ? 13.509 -11.142 -9.096 1.00 96.06 464 MET A CA 1
ATOM 3745 C C . MET A 1 464 ? 14.000 -9.699 -8.966 1.00 96.06 464 MET A C 1
ATOM 3747 O O . MET A 1 464 ? 15.096 -9.375 -9.428 1.00 96.06 464 MET A O 1
ATOM 3751 N N . LYS A 1 465 ? 13.215 -8.827 -8.316 1.00 95.94 465 LYS A N 1
ATOM 3752 C CA . LYS A 1 465 ? 13.592 -7.420 -8.118 1.00 95.94 465 LYS A CA 1
ATOM 3753 C C . LYS A 1 465 ? 14.907 -7.296 -7.360 1.00 95.94 465 LYS A C 1
ATOM 3755 O O . LYS A 1 465 ? 15.769 -6.515 -7.759 1.00 95.94 465 LYS A O 1
ATOM 3760 N N . LEU A 1 466 ? 15.064 -8.073 -6.291 1.00 95.38 466 LEU A N 1
ATOM 3761 C CA . LEU A 1 466 ? 16.270 -8.068 -5.473 1.00 95.38 466 LEU A CA 1
ATOM 3762 C C . LEU A 1 466 ? 17.500 -8.541 -6.259 1.00 95.38 466 LEU A C 1
ATOM 3764 O O . LEU A 1 466 ? 18.556 -7.925 -6.135 1.00 95.38 466 LEU A O 1
ATOM 3768 N N . SER A 1 467 ? 17.346 -9.564 -7.106 1.00 96.38 467 SER A N 1
ATOM 3769 C CA . SER A 1 467 ? 18.408 -10.051 -7.996 1.00 96.38 467 SER A CA 1
ATOM 3770 C C . SER A 1 467 ? 18.817 -8.986 -9.014 1.00 96.38 467 SER A C 1
ATOM 3772 O O . SER A 1 467 ? 19.998 -8.672 -9.133 1.00 96.38 467 SER A O 1
ATOM 3774 N N . LEU A 1 468 ? 17.850 -8.344 -9.683 1.00 96.81 468 LEU A N 1
ATOM 3775 C CA . LEU A 1 468 ? 18.117 -7.228 -10.601 1.00 96.81 468 LEU A CA 1
ATOM 3776 C C . LEU A 1 468 ? 18.858 -6.088 -9.893 1.00 96.81 468 LEU A C 1
ATOM 3778 O O . LEU A 1 468 ? 19.807 -5.525 -10.423 1.00 96.81 468 LEU A O 1
ATOM 3782 N N . GLU A 1 469 ? 18.467 -5.770 -8.664 1.00 95.56 469 GLU A N 1
ATOM 3783 C CA . GLU A 1 469 ? 19.083 -4.730 -7.843 1.00 95.56 469 GLU A CA 1
ATOM 3784 C C . GLU A 1 469 ? 20.513 -5.023 -7.355 1.00 95.56 469 GLU A C 1
ATOM 3786 O O . GLU A 1 469 ? 21.141 -4.129 -6.765 1.00 95.56 469 GLU A O 1
ATOM 3791 N N . CYS A 1 470 ? 21.016 -6.243 -7.564 1.00 95.25 470 CYS A N 1
ATOM 3792 C CA . CYS A 1 470 ? 22.419 -6.604 -7.370 1.00 95.25 470 CYS A CA 1
ATOM 3793 C C . CYS A 1 470 ? 23.288 -6.267 -8.593 1.00 95.25 470 CYS A C 1
ATOM 3795 O O . CYS A 1 470 ? 24.508 -6.168 -8.453 1.00 95.25 470 CYS A O 1
ATOM 3797 N N . PHE A 1 471 ? 22.697 -6.051 -9.774 1.00 95.00 471 PHE A N 1
ATOM 3798 C CA . PHE A 1 471 ? 23.446 -5.637 -10.958 1.00 95.00 471 PHE A CA 1
ATOM 3799 C C . PHE A 1 471 ? 24.013 -4.216 -10.781 1.00 95.00 471 PHE A C 1
ATOM 3801 O O . PHE A 1 471 ? 23.335 -3.329 -10.246 1.00 95.00 471 PHE A O 1
ATOM 3808 N N . PRO A 1 472 ? 25.244 -3.948 -11.256 1.00 92.62 472 PRO A N 1
ATOM 3809 C CA . PRO A 1 472 ? 25.822 -2.606 -11.220 1.00 92.62 472 PRO A CA 1
ATOM 3810 C C . PRO A 1 472 ? 24.903 -1.531 -11.839 1.00 92.62 472 PRO A C 1
ATOM 3812 O O . PRO A 1 472 ? 24.206 -1.757 -12.822 1.00 92.62 472 PRO A O 1
ATOM 3815 N N . SER A 1 473 ? 24.873 -0.317 -11.290 1.00 90.50 473 SER A N 1
ATOM 3816 C CA . SER A 1 473 ? 23.992 0.765 -11.775 1.00 90.50 473 SER A CA 1
ATOM 3817 C C . SER A 1 473 ? 22.471 0.486 -11.726 1.00 90.50 473 SER A C 1
ATOM 3819 O O . SER A 1 473 ? 21.707 1.354 -12.155 1.00 90.50 473 SER A O 1
ATOM 3821 N N . ILE A 1 474 ? 22.001 -0.652 -11.192 1.00 93.25 474 ILE A N 1
ATOM 3822 C CA . ILE A 1 474 ? 20.567 -0.955 -11.062 1.00 93.25 474 ILE A CA 1
ATOM 3823 C C . ILE A 1 474 ? 20.083 -0.614 -9.653 1.00 93.25 474 ILE A C 1
ATOM 3825 O O . ILE A 1 474 ? 20.464 -1.214 -8.651 1.00 93.25 474 ILE A O 1
ATOM 3829 N N . GLY A 1 475 ? 19.218 0.396 -9.580 1.00 90.81 475 GLY A N 1
ATOM 3830 C CA . GLY A 1 475 ? 18.480 0.755 -8.370 1.00 90.81 475 GLY A CA 1
ATOM 3831 C C . GLY A 1 475 ? 16.993 0.432 -8.485 1.00 90.81 475 GLY A C 1
ATOM 3832 O O . GLY A 1 475 ? 16.529 -0.035 -9.525 1.00 90.81 475 GLY A O 1
ATOM 3833 N N . SER A 1 476 ? 16.235 0.793 -7.446 1.00 88.69 476 SER A N 1
ATOM 3834 C CA . SER A 1 476 ? 14.791 0.526 -7.354 1.00 88.69 476 SER A CA 1
ATOM 3835 C C . SER A 1 476 ? 13.977 1.037 -8.548 1.00 88.69 476 SER A C 1
ATOM 3837 O O . SER A 1 476 ? 13.024 0.401 -8.975 1.00 88.69 476 SER A O 1
ATOM 3839 N N . LYS A 1 477 ? 14.372 2.171 -9.149 1.00 89.19 477 LYS A N 1
ATOM 3840 C CA . LYS A 1 477 ? 13.710 2.697 -10.357 1.00 89.19 477 LYS A CA 1
ATOM 3841 C C . LYS A 1 477 ? 13.731 1.671 -11.496 1.00 89.19 477 LYS A C 1
ATOM 3843 O O . LYS A 1 477 ? 12.720 1.478 -12.163 1.00 89.19 477 LYS A O 1
ATOM 3848 N N . ILE A 1 478 ? 14.882 1.044 -11.733 1.00 93.62 478 ILE A N 1
ATOM 3849 C CA . ILE A 1 478 ? 15.078 0.137 -12.867 1.00 93.62 478 ILE A CA 1
ATOM 3850 C C . ILE A 1 478 ? 14.493 -1.239 -12.560 1.00 93.62 478 ILE A C 1
ATOM 3852 O O . ILE A 1 478 ? 13.825 -1.803 -13.421 1.00 93.62 478 ILE A O 1
ATOM 3856 N N . SER A 1 479 ? 14.641 -1.729 -11.325 1.00 94.88 479 SER A N 1
ATOM 3857 C CA . SER A 1 479 ? 14.004 -2.979 -10.890 1.00 94.88 479 SER A CA 1
ATOM 3858 C C . SER A 1 479 ? 12.473 -2.900 -10.820 1.00 94.88 479 SER A C 1
ATOM 3860 O O . SER A 1 479 ? 11.836 -3.942 -10.778 1.00 94.88 479 SER A O 1
ATOM 3862 N N . THR A 1 480 ? 11.867 -1.707 -10.863 1.00 93.31 480 THR A N 1
ATOM 3863 C CA . THR A 1 480 ? 10.417 -1.525 -11.076 1.00 93.31 480 THR A CA 1
ATOM 3864 C C . THR A 1 480 ? 10.066 -1.332 -12.558 1.00 93.31 480 THR A C 1
ATOM 3866 O O . THR A 1 480 ? 9.131 -1.959 -13.053 1.00 93.31 480 THR A O 1
ATOM 3869 N N . LEU A 1 481 ? 10.811 -0.497 -13.297 1.00 93.88 481 LEU A N 1
ATOM 3870 C CA . LEU A 1 481 ? 10.530 -0.224 -14.717 1.00 93.88 481 LEU A CA 1
ATOM 3871 C C . LEU A 1 481 ? 10.689 -1.454 -15.611 1.00 93.88 481 LEU A C 1
ATOM 3873 O O . LEU A 1 481 ? 9.889 -1.646 -16.523 1.00 93.88 481 LEU A O 1
ATOM 3877 N N . TYR A 1 482 ? 11.721 -2.262 -15.372 1.00 97.06 482 TYR A N 1
ATOM 3878 C CA . TYR A 1 482 ? 12.004 -3.424 -16.204 1.00 97.06 482 TYR A CA 1
ATOM 3879 C C . TYR A 1 482 ? 10.875 -4.470 -16.136 1.00 97.06 482 TYR A C 1
ATOM 3881 O O . TYR A 1 482 ? 10.299 -4.771 -17.184 1.00 97.06 482 TYR A O 1
ATOM 3889 N N . PRO A 1 483 ? 10.440 -4.937 -14.945 1.00 96.81 483 PRO A N 1
ATOM 3890 C CA . PRO A 1 483 ? 9.263 -5.798 -14.835 1.00 96.81 483 PRO A CA 1
ATOM 3891 C C . PRO A 1 483 ? 7.991 -5.172 -15.405 1.00 96.81 483 PRO A C 1
ATOM 3893 O O . PRO A 1 483 ? 7.205 -5.876 -16.027 1.00 96.81 483 PRO A O 1
ATOM 3896 N N . TYR A 1 484 ? 7.790 -3.858 -15.255 1.00 96.19 484 TYR A N 1
ATOM 3897 C CA . TYR A 1 484 ? 6.638 -3.182 -15.855 1.00 96.19 484 TYR A CA 1
ATOM 3898 C C . TYR A 1 484 ? 6.622 -3.314 -17.385 1.00 96.19 484 TYR A C 1
ATOM 3900 O O . TYR A 1 484 ? 5.593 -3.661 -17.965 1.00 96.19 484 TYR A O 1
ATOM 3908 N N . TYR A 1 485 ? 7.757 -3.113 -18.059 1.00 96.50 485 TYR A N 1
ATOM 3909 C CA . TYR A 1 485 ? 7.821 -3.301 -19.509 1.00 96.50 485 TYR A CA 1
ATOM 3910 C C . TYR A 1 485 ? 7.680 -4.769 -19.921 1.00 96.50 485 TYR A C 1
ATOM 3912 O O . TYR A 1 485 ? 6.917 -5.072 -20.835 1.00 96.50 485 TYR A O 1
ATOM 3920 N N . VAL A 1 486 ? 8.368 -5.685 -19.244 1.00 97.12 486 VAL A N 1
ATOM 3921 C CA . VAL A 1 486 ? 8.361 -7.113 -19.600 1.00 97.12 486 VAL A CA 1
ATOM 3922 C C . VAL A 1 486 ? 6.992 -7.750 -19.345 1.00 97.12 486 VAL A C 1
ATOM 3924 O O . VAL A 1 486 ? 6.420 -8.392 -20.225 1.00 97.12 486 VAL A O 1
ATOM 3927 N N . ILE A 1 487 ? 6.437 -7.551 -18.150 1.00 96.31 487 ILE A N 1
ATOM 3928 C CA . ILE A 1 487 ? 5.235 -8.250 -17.689 1.00 96.31 487 ILE A CA 1
ATOM 3929 C C . ILE A 1 487 ? 3.972 -7.475 -18.047 1.00 96.31 487 ILE A C 1
ATOM 3931 O O . ILE A 1 487 ? 3.042 -8.059 -18.580 1.00 96.31 487 ILE A O 1
ATOM 3935 N N . TRP A 1 488 ? 3.906 -6.166 -17.804 1.00 95.31 488 TRP A N 1
ATOM 3936 C CA . TRP A 1 488 ? 2.656 -5.430 -18.028 1.00 95.31 488 TRP A CA 1
ATOM 3937 C C . TRP A 1 488 ? 2.501 -4.970 -19.484 1.00 95.31 488 TRP A C 1
ATOM 3939 O O . TRP A 1 488 ? 1.431 -5.116 -20.075 1.00 95.31 488 TRP A O 1
ATOM 3949 N N . VAL A 1 489 ? 3.573 -4.457 -20.102 1.00 95.31 489 VAL A N 1
ATOM 3950 C CA . VAL A 1 489 ? 3.526 -3.985 -21.500 1.00 95.31 489 VAL A CA 1
ATOM 3951 C C . VAL A 1 489 ? 3.642 -5.148 -22.487 1.00 95.31 489 VAL A C 1
ATOM 3953 O O . VAL A 1 489 ? 2.768 -5.309 -23.337 1.00 95.31 489 VAL A O 1
ATOM 3956 N N . TYR A 1 490 ? 4.667 -5.992 -22.381 1.00 96.12 490 TYR A N 1
ATOM 3957 C CA . TYR A 1 490 ? 4.861 -7.111 -23.310 1.00 96.12 490 TYR A CA 1
ATOM 3958 C C . TYR A 1 490 ? 4.073 -8.370 -22.945 1.00 96.12 490 TYR A C 1
ATOM 3960 O O . TYR A 1 490 ? 3.884 -9.219 -23.811 1.00 96.12 490 TYR A O 1
ATOM 3968 N N . ASN A 1 491 ? 3.541 -8.468 -21.720 1.00 94.25 491 ASN A N 1
ATOM 3969 C CA . ASN A 1 491 ? 2.799 -9.643 -21.254 1.00 94.25 491 ASN A CA 1
ATOM 3970 C C . ASN A 1 491 ? 3.605 -10.940 -21.393 1.00 94.25 491 ASN A C 1
ATOM 3972 O O . ASN A 1 491 ? 3.074 -11.964 -21.814 1.00 94.25 491 ASN A O 1
ATOM 3976 N N . VAL A 1 492 ? 4.901 -10.873 -21.060 1.00 95.31 492 VAL A N 1
ATOM 3977 C CA . VAL A 1 492 ? 5.813 -12.019 -21.155 1.00 95.31 492 VAL A CA 1
ATOM 3978 C C . VAL A 1 492 ? 5.413 -13.142 -20.193 1.00 95.31 492 VAL A C 1
ATOM 3980 O O . VAL A 1 492 ? 5.386 -14.287 -20.633 1.00 95.31 492 VAL A O 1
ATOM 3983 N N . TRP A 1 493 ? 5.042 -12.796 -18.954 1.00 94.88 493 TRP A N 1
ATOM 3984 C CA . TRP A 1 493 ? 4.554 -13.706 -17.905 1.00 94.88 493 TRP A CA 1
ATOM 3985 C C . TRP A 1 493 ? 3.249 -13.160 -17.313 1.00 94.88 493 TRP A C 1
ATOM 3987 O O . TRP A 1 493 ? 3.253 -12.429 -16.320 1.00 94.88 493 TRP A O 1
ATOM 3997 N N . SER A 1 494 ? 2.128 -13.428 -17.983 1.00 91.81 494 SER A N 1
ATOM 3998 C CA . SER A 1 494 ? 0.818 -12.837 -17.661 1.00 91.81 494 SER A CA 1
ATOM 3999 C C . SER A 1 494 ? 0.326 -13.128 -16.239 1.00 91.81 494 SER A C 1
ATOM 4001 O O . SER A 1 494 ? -0.336 -12.290 -15.626 1.00 91.81 494 SER A O 1
ATOM 4003 N N . GLU A 1 495 ? 0.709 -14.278 -15.693 1.00 91.62 495 GLU A N 1
ATOM 4004 C CA . GLU A 1 495 ? 0.419 -14.732 -14.336 1.00 91.62 495 GLU A CA 1
ATOM 4005 C C . GLU A 1 495 ? 1.018 -13.815 -13.261 1.00 91.62 495 GLU A C 1
ATOM 4007 O O . GLU A 1 495 ? 0.520 -13.765 -12.141 1.00 91.62 495 GLU A O 1
ATOM 4012 N N . MET A 1 496 ? 2.039 -13.025 -13.608 1.00 93.75 496 MET A N 1
ATOM 4013 C CA . MET A 1 496 ? 2.710 -12.124 -12.673 1.00 93.75 496 MET A CA 1
ATOM 4014 C C . MET A 1 496 ? 2.160 -10.694 -12.682 1.00 93.75 496 MET A C 1
ATOM 4016 O O . MET A 1 496 ? 2.681 -9.841 -11.957 1.00 93.75 496 MET A O 1
ATOM 4020 N N . LYS A 1 497 ? 1.126 -10.398 -13.485 1.00 91.19 497 LYS A N 1
ATOM 4021 C CA . LYS A 1 497 ? 0.612 -9.028 -13.683 1.00 91.19 497 LYS A CA 1
ATOM 4022 C C . LYS A 1 497 ? 0.188 -8.352 -12.372 1.00 91.19 497 LYS A C 1
ATOM 4024 O O . LYS A 1 497 ? 0.473 -7.170 -12.189 1.00 91.19 497 LYS A O 1
ATOM 4029 N N . GLU A 1 498 ? -0.415 -9.098 -11.444 1.00 90.31 498 GLU A N 1
ATOM 4030 C CA . GLU A 1 498 ? -0.902 -8.576 -10.154 1.00 90.31 498 GLU A CA 1
ATOM 4031 C C . GLU A 1 498 ? 0.220 -8.067 -9.225 1.00 90.31 498 GLU A C 1
ATOM 4033 O O . GLU A 1 498 ? -0.007 -7.199 -8.377 1.00 90.31 498 GLU A O 1
ATOM 4038 N N . TYR A 1 499 ? 1.449 -8.562 -9.414 1.00 91.69 499 TYR A N 1
ATOM 4039 C CA . TYR A 1 499 ? 2.622 -8.205 -8.608 1.00 91.69 499 TYR A CA 1
ATOM 4040 C C . TYR A 1 499 ? 3.410 -7.027 -9.181 1.00 91.69 499 TYR A C 1
ATOM 4042 O O . TYR A 1 499 ? 4.280 -6.477 -8.501 1.00 91.69 499 TYR A O 1
ATOM 4050 N N . VAL A 1 500 ? 3.120 -6.622 -10.422 1.00 93.25 500 VAL A N 1
ATOM 4051 C CA . VAL A 1 500 ? 3.838 -5.533 -11.080 1.00 93.25 500 VAL A CA 1
ATOM 4052 C C . VAL A 1 500 ? 3.571 -4.220 -10.355 1.00 93.25 500 VAL A C 1
ATOM 4054 O O . VAL A 1 500 ? 2.452 -3.710 -10.293 1.00 93.25 500 VAL A O 1
ATOM 4057 N N . G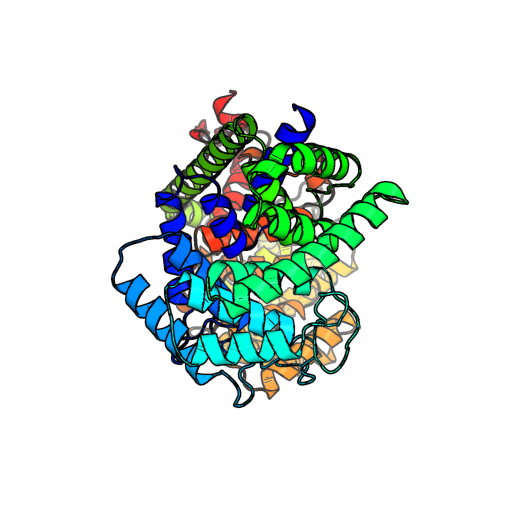LU A 1 501 ? 4.644 -3.634 -9.838 1.00 90.69 501 GLU A N 1
ATOM 4058 C CA . GLU A 1 501 ? 4.594 -2.310 -9.243 1.00 90.69 501 GLU A CA 1
ATOM 4059 C C . GLU A 1 501 ? 4.587 -1.217 -10.320 1.00 90.69 501 GLU A C 1
ATOM 4061 O O . GLU A 1 501 ? 5.321 -1.302 -11.312 1.00 90.69 501 GLU A O 1
ATOM 4066 N N . PRO A 1 502 ? 3.819 -0.139 -10.117 1.00 88.00 502 PRO A N 1
ATOM 4067 C CA . PRO A 1 502 ? 3.803 0.962 -11.058 1.00 88.00 502 PRO A CA 1
ATOM 4068 C C . PRO A 1 502 ? 5.102 1.778 -11.001 1.00 88.00 502 PRO A C 1
ATOM 4070 O O . PRO A 1 502 ? 5.561 2.136 -9.912 1.00 88.00 502 PRO A O 1
ATOM 4073 N N . PRO A 1 503 ? 5.680 2.195 -12.144 1.00 87.69 503 PRO A N 1
ATOM 4074 C CA . PRO A 1 503 ? 6.663 3.269 -12.153 1.00 87.69 503 PRO A CA 1
ATOM 4075 C C . PRO A 1 503 ? 6.070 4.569 -11.599 1.00 87.69 503 PRO A C 1
ATOM 4077 O O . PRO A 1 503 ? 5.173 5.181 -12.186 1.00 87.69 503 PRO A O 1
ATOM 4080 N N . ILE A 1 504 ? 6.612 5.018 -10.467 1.00 88.94 504 ILE A N 1
ATOM 4081 C CA . ILE A 1 504 ? 6.288 6.314 -9.875 1.00 88.94 504 ILE A CA 1
ATOM 4082 C C . ILE A 1 504 ? 7.508 7.219 -10.004 1.00 88.94 504 ILE A C 1
ATOM 4084 O O . ILE A 1 504 ? 8.565 6.971 -9.424 1.00 88.94 504 ILE A O 1
ATOM 4088 N N . ASP A 1 505 ? 7.358 8.292 -10.773 1.00 87.69 505 ASP A N 1
ATOM 4089 C CA . ASP A 1 505 ? 8.313 9.394 -10.864 1.00 87.69 505 ASP A CA 1
ATOM 4090 C C . ASP A 1 505 ? 7.567 10.721 -11.083 1.00 87.69 505 ASP A C 1
ATOM 4092 O O . ASP A 1 505 ? 6.352 10.811 -10.889 1.00 87.69 505 ASP A O 1
ATOM 4096 N N . TRP A 1 506 ? 8.277 11.779 -11.478 1.00 89.25 506 TRP A N 1
ATOM 4097 C CA . TRP A 1 506 ? 7.664 13.083 -11.729 1.00 89.25 506 TRP A CA 1
ATOM 4098 C C . TRP A 1 506 ? 6.531 13.052 -12.772 1.00 89.25 506 TRP A C 1
ATOM 4100 O O . TRP A 1 506 ? 5.584 13.834 -12.657 1.00 89.25 506 TRP A O 1
ATOM 4110 N N . ASN A 1 507 ? 6.579 12.145 -13.750 1.00 88.81 507 ASN A N 1
ATOM 4111 C CA . ASN A 1 507 ? 5.513 11.969 -14.733 1.00 88.81 507 ASN A CA 1
ATOM 4112 C C . ASN A 1 507 ? 4.256 11.344 -14.119 1.00 88.81 507 ASN A C 1
ATOM 4114 O O . ASN A 1 507 ? 3.175 11.623 -14.606 1.00 88.81 507 ASN A O 1
ATOM 4118 N N . THR A 1 508 ? 4.345 10.589 -13.026 1.00 93.00 508 THR A N 1
ATOM 4119 C CA . THR A 1 508 ? 3.161 10.114 -12.280 1.00 93.00 508 THR A CA 1
ATOM 4120 C C . THR A 1 508 ? 2.697 11.164 -11.269 1.00 93.00 508 THR A C 1
ATOM 4122 O O . THR A 1 508 ? 1.511 11.473 -11.158 1.00 93.00 508 THR A O 1
ATOM 4125 N N . VAL A 1 509 ? 3.649 11.772 -10.555 1.00 93.38 509 VAL A N 1
ATOM 4126 C CA . VAL A 1 509 ? 3.387 12.718 -9.459 1.00 93.38 509 VAL A CA 1
ATOM 4127 C C . VAL A 1 509 ? 2.740 14.008 -9.963 1.00 93.38 509 VAL A C 1
ATOM 4129 O O . VAL A 1 509 ? 1.792 14.510 -9.363 1.00 93.38 509 VAL A O 1
ATOM 4132 N N . LYS A 1 510 ? 3.206 14.559 -11.086 1.00 91.44 510 LYS A N 1
ATOM 4133 C CA . LYS A 1 510 ? 2.657 15.802 -11.641 1.00 91.44 510 LYS A CA 1
ATOM 4134 C C . LYS A 1 510 ? 1.165 15.702 -12.013 1.00 91.44 510 LYS A C 1
ATOM 4136 O O . LYS A 1 510 ? 0.415 16.581 -11.583 1.00 91.44 510 LYS A O 1
ATOM 4141 N N . PRO A 1 511 ? 0.693 14.710 -12.798 1.00 92.56 511 PRO A N 1
ATOM 4142 C CA . PRO A 1 511 ? -0.734 14.547 -13.073 1.00 92.56 511 PRO A CA 1
ATOM 4143 C C . PRO A 1 511 ? -1.535 14.217 -11.812 1.00 92.56 511 PRO A C 1
ATOM 4145 O O . PRO A 1 511 ? -2.592 14.811 -11.631 1.00 92.56 511 PRO A O 1
ATOM 4148 N N . TYR A 1 512 ? -1.009 13.386 -10.905 1.00 94.56 512 TYR A N 1
ATOM 4149 C CA . TYR A 1 512 ? -1.631 13.109 -9.604 1.00 94.56 512 TYR A CA 1
ATOM 4150 C C . TYR A 1 512 ? -1.959 14.397 -8.818 1.00 94.56 512 TYR A C 1
ATOM 4152 O O . TYR A 1 512 ? -3.090 14.597 -8.369 1.00 94.56 512 TYR A O 1
ATOM 4160 N N . VAL A 1 513 ? -1.010 15.337 -8.741 1.00 92.50 513 VAL A N 1
ATOM 4161 C CA . VAL A 1 513 ? -1.233 16.648 -8.104 1.00 92.50 513 VAL A CA 1
ATOM 4162 C C . VAL A 1 513 ? -2.199 17.519 -8.913 1.00 92.50 513 VAL A C 1
ATOM 4164 O O . VAL A 1 513 ? -3.079 18.149 -8.331 1.00 92.50 513 VAL A O 1
ATOM 4167 N N . ASN A 1 514 ? -2.075 17.557 -10.246 1.00 91.06 514 ASN A N 1
ATOM 4168 C CA . ASN A 1 514 ? -2.951 18.368 -11.109 1.00 91.06 514 ASN A CA 1
ATOM 4169 C C . ASN A 1 514 ? -4.423 17.928 -11.071 1.00 91.06 514 ASN A C 1
ATOM 4171 O O . ASN A 1 514 ? -5.309 18.758 -11.281 1.00 91.06 514 ASN A O 1
ATOM 4175 N N . LEU A 1 515 ? -4.682 16.647 -10.803 1.00 92.81 515 LEU A N 1
ATOM 4176 C CA . LEU A 1 515 ? -6.026 16.111 -10.578 1.00 92.81 515 LEU A CA 1
ATOM 4177 C C . LEU A 1 515 ? -6.615 16.556 -9.231 1.00 92.81 515 LEU A C 1
ATOM 4179 O O . LEU A 1 515 ? -7.809 16.408 -9.005 1.00 92.81 515 LEU A O 1
ATOM 4183 N N . GLY A 1 516 ? -5.811 17.140 -8.339 1.00 91.44 516 GLY A N 1
ATOM 4184 C CA . GLY A 1 516 ? -6.264 17.586 -7.024 1.00 91.44 516 GLY A CA 1
ATOM 4185 C C . GLY A 1 516 ? -6.348 16.460 -5.992 1.00 91.44 516 GLY A C 1
ATOM 4186 O O . GLY A 1 516 ? -7.043 16.616 -4.986 1.00 91.44 516 GLY A O 1
ATOM 4187 N N . LEU A 1 517 ? -5.628 15.355 -6.208 1.00 92.19 517 LEU A N 1
ATOM 4188 C CA . LEU A 1 517 ? -5.566 14.218 -5.280 1.00 92.19 517 LEU A CA 1
ATOM 4189 C C . LEU A 1 517 ? -4.569 14.437 -4.128 1.00 92.19 517 LEU A C 1
ATOM 4191 O O . LEU A 1 517 ? -4.706 13.815 -3.086 1.00 92.19 517 LEU A O 1
ATOM 4195 N N . SER A 1 518 ? -3.614 15.356 -4.303 1.00 91.00 518 SER A N 1
ATOM 4196 C CA . SER A 1 518 ? -2.512 15.606 -3.363 1.00 91.00 518 SER A CA 1
ATOM 4197 C C . SER A 1 518 ? -2.743 16.792 -2.431 1.00 91.00 518 SER A C 1
ATOM 4199 O O . SER A 1 518 ? -3.007 17.899 -2.913 1.00 91.00 518 SER A O 1
ATOM 4201 N N . ASN A 1 519 ? -2.532 16.623 -1.124 1.00 87.31 519 ASN A N 1
ATOM 4202 C CA . ASN A 1 519 ? -2.426 17.738 -0.173 1.00 87.31 519 ASN A CA 1
ATOM 4203 C C . ASN A 1 519 ? -1.158 18.572 -0.383 1.00 87.31 519 ASN A C 1
ATOM 4205 O O . ASN A 1 519 ? -1.154 19.772 -0.110 1.00 87.31 519 ASN A O 1
ATOM 4209 N N . LEU A 1 520 ? -0.097 17.959 -0.910 1.00 87.81 520 LEU A N 1
ATOM 4210 C CA . LEU A 1 520 ? 1.143 18.642 -1.268 1.00 87.81 520 LEU A CA 1
ATOM 4211 C C . LEU A 1 520 ? 0.994 19.423 -2.574 1.00 87.81 520 LEU A C 1
ATOM 4213 O O . LEU A 1 520 ? 0.343 18.963 -3.520 1.00 87.81 520 LEU A O 1
ATOM 4217 N N . THR A 1 521 ? 1.665 20.572 -2.663 1.00 88.12 521 THR A N 1
ATOM 4218 C CA . THR A 1 521 ? 1.694 21.367 -3.893 1.00 88.12 521 THR A CA 1
ATOM 4219 C C . THR A 1 521 ? 2.737 20.838 -4.881 1.00 88.12 521 THR A C 1
ATOM 4221 O O . THR A 1 521 ? 3.692 20.145 -4.521 1.00 88.12 521 THR A O 1
ATOM 4224 N N . LEU A 1 522 ? 2.625 21.245 -6.152 1.00 88.94 522 LEU A N 1
ATOM 4225 C CA . LEU A 1 522 ? 3.662 20.966 -7.155 1.00 88.94 522 LEU A CA 1
ATOM 4226 C C . LEU A 1 522 ? 5.036 21.520 -6.751 1.00 88.94 522 LEU A C 1
ATOM 4228 O O . LEU A 1 522 ? 6.052 20.947 -7.134 1.00 88.94 522 LEU A O 1
ATOM 4232 N N . LYS A 1 523 ? 5.087 22.633 -6.005 1.00 88.31 523 LYS A N 1
ATOM 4233 C CA . LYS A 1 523 ? 6.347 23.240 -5.551 1.00 88.31 523 LYS A CA 1
ATOM 4234 C C . LYS A 1 523 ? 7.047 22.347 -4.527 1.00 88.31 523 LYS A C 1
ATOM 4236 O O . LYS A 1 523 ? 8.267 22.206 -4.599 1.00 88.31 523 LYS A O 1
ATOM 4241 N N . ASP A 1 524 ? 6.278 21.729 -3.635 1.00 86.69 524 ASP A N 1
ATOM 4242 C CA . ASP A 1 524 ? 6.792 20.813 -2.612 1.00 86.69 524 ASP A CA 1
ATOM 4243 C C . ASP A 1 524 ? 7.336 19.538 -3.263 1.00 86.69 524 ASP A C 1
ATOM 4245 O O . ASP A 1 524 ? 8.484 19.149 -3.038 1.00 86.69 524 ASP A O 1
ATOM 4249 N N . LEU A 1 525 ? 6.544 18.941 -4.157 1.00 89.75 525 LEU A N 1
ATOM 4250 C CA . LEU A 1 525 ? 6.863 17.667 -4.801 1.00 89.75 525 LEU A CA 1
ATOM 4251 C C . LEU A 1 525 ? 7.886 17.773 -5.933 1.00 89.75 525 LEU A C 1
ATOM 4253 O O . LEU A 1 525 ? 8.507 16.775 -6.279 1.00 89.75 525 LEU A O 1
ATOM 4257 N N . LYS A 1 526 ? 8.120 18.963 -6.501 1.00 87.19 526 LYS A N 1
ATOM 4258 C CA . LYS A 1 526 ? 9.203 19.158 -7.479 1.00 87.19 526 LYS A CA 1
ATOM 4259 C C . LYS A 1 526 ? 10.585 18.978 -6.842 1.00 87.19 526 LYS A C 1
ATOM 4261 O O . LYS A 1 526 ? 11.514 18.572 -7.532 1.00 87.19 526 LYS A O 1
ATOM 4266 N N . LYS A 1 527 ? 10.726 19.296 -5.549 1.00 85.19 527 LYS A N 1
ATOM 4267 C CA . LYS A 1 527 ? 11.981 19.105 -4.803 1.00 85.19 527 LYS A CA 1
ATOM 4268 C C . LYS A 1 527 ? 12.191 17.645 -4.416 1.00 85.19 527 LYS A C 1
ATOM 4270 O O . LYS A 1 527 ? 13.305 17.150 -4.519 1.00 85.19 527 LYS A O 1
ATOM 4275 N N . ASP A 1 528 ? 11.123 16.982 -3.980 1.00 85.31 528 ASP A N 1
ATOM 4276 C CA . ASP A 1 528 ? 11.166 15.588 -3.548 1.00 85.31 528 ASP A CA 1
ATOM 4277 C C . ASP A 1 528 ? 9.886 14.837 -3.959 1.00 85.31 528 ASP A C 1
ATOM 4279 O O . ASP A 1 528 ? 8.928 14.757 -3.182 1.00 85.31 528 ASP A O 1
ATOM 4283 N N . PRO A 1 529 ? 9.849 14.269 -5.182 1.00 87.75 529 PRO A N 1
ATOM 4284 C CA . PRO A 1 529 ? 8.693 13.519 -5.669 1.00 87.75 529 PRO A CA 1
ATOM 4285 C C . PRO A 1 529 ? 8.372 12.277 -4.827 1.00 87.75 529 PRO A C 1
ATOM 4287 O O . PRO A 1 529 ? 7.235 11.805 -4.850 1.00 87.75 529 PRO A O 1
ATOM 4290 N N . LYS A 1 530 ? 9.348 11.751 -4.069 1.00 86.88 530 LYS A N 1
ATOM 4291 C CA . LYS A 1 530 ? 9.198 10.512 -3.291 1.00 86.88 530 LYS A CA 1
ATOM 4292 C C . LYS A 1 530 ? 8.163 10.637 -2.180 1.00 86.88 530 LYS A C 1
ATOM 4294 O O . LYS A 1 530 ? 7.566 9.632 -1.803 1.00 86.88 530 LYS A O 1
ATOM 4299 N N . LYS A 1 531 ? 7.880 11.857 -1.708 1.00 87.25 531 LYS A N 1
ATOM 4300 C CA . LYS A 1 531 ? 6.833 12.106 -0.705 1.00 87.25 531 LYS A CA 1
ATOM 4301 C C . LYS A 1 531 ? 5.439 11.662 -1.159 1.00 87.25 531 LYS A C 1
ATOM 4303 O O . LYS A 1 531 ? 4.630 11.297 -0.317 1.00 87.25 531 LYS A O 1
ATOM 4308 N N . ALA A 1 532 ? 5.168 11.645 -2.466 1.00 90.31 532 ALA A N 1
ATOM 4309 C CA . ALA A 1 532 ? 3.883 11.202 -3.010 1.00 90.31 532 ALA A CA 1
ATOM 4310 C C . ALA A 1 532 ? 3.795 9.680 -3.240 1.00 90.31 532 ALA A C 1
ATOM 4312 O O . ALA A 1 532 ? 2.709 9.175 -3.512 1.00 90.31 532 ALA A O 1
ATOM 4313 N N . TYR A 1 533 ? 4.902 8.931 -3.141 1.00 90.19 533 TYR A N 1
ATOM 4314 C CA . TYR A 1 533 ? 4.919 7.505 -3.497 1.00 90.19 533 TYR A CA 1
ATOM 4315 C C . TYR A 1 533 ? 3.960 6.670 -2.635 1.00 90.19 533 TYR A C 1
ATOM 4317 O O . TYR A 1 533 ? 3.197 5.896 -3.211 1.00 90.19 533 TYR A O 1
ATOM 4325 N N . PRO A 1 534 ? 3.915 6.834 -1.293 1.00 88.94 534 PRO A N 1
ATOM 4326 C CA . PRO A 1 534 ? 2.984 6.069 -0.466 1.00 88.94 534 PRO A CA 1
ATOM 4327 C C . PRO A 1 534 ? 1.518 6.340 -0.826 1.00 88.94 534 PRO A C 1
ATOM 4329 O O . PRO A 1 534 ? 0.732 5.401 -0.911 1.00 88.94 534 PRO A O 1
ATOM 4332 N N . ALA A 1 535 ? 1.162 7.603 -1.083 1.00 90.75 535 ALA A N 1
ATOM 4333 C CA . ALA A 1 535 ? -0.197 7.995 -1.452 1.00 90.75 535 ALA A CA 1
ATOM 4334 C C . ALA A 1 535 ? -0.618 7.416 -2.811 1.00 90.75 535 ALA A C 1
ATOM 4336 O O . ALA A 1 535 ? -1.712 6.873 -2.947 1.00 90.75 535 ALA A O 1
ATOM 4337 N N . ILE A 1 536 ? 0.269 7.468 -3.811 1.00 93.88 536 ILE A N 1
ATOM 4338 C CA . ILE A 1 536 ? -0.005 6.920 -5.148 1.00 93.88 536 ILE A CA 1
ATOM 4339 C C . ILE A 1 536 ? -0.114 5.391 -5.104 1.00 93.88 536 ILE A C 1
ATOM 4341 O O . ILE A 1 536 ? -1.014 4.840 -5.732 1.00 93.88 536 ILE A O 1
ATOM 4345 N N . ASN A 1 537 ? 0.737 4.704 -4.335 1.00 90.75 537 ASN A N 1
ATOM 4346 C CA . ASN A 1 537 ? 0.624 3.254 -4.147 1.00 90.75 537 ASN A CA 1
ATOM 4347 C C . ASN A 1 537 ? -0.704 2.873 -3.479 1.00 90.75 537 ASN A C 1
ATOM 4349 O O . ASN A 1 537 ? -1.397 1.985 -3.966 1.00 90.75 537 ASN A O 1
ATOM 4353 N N . ARG A 1 538 ? -1.114 3.593 -2.426 1.00 89.25 538 ARG A N 1
ATOM 4354 C CA . ARG A 1 538 ? -2.423 3.387 -1.778 1.00 89.25 538 ARG A CA 1
ATOM 4355 C C . ARG A 1 538 ? -3.580 3.631 -2.738 1.00 89.25 538 ARG A C 1
ATOM 4357 O O . ARG A 1 538 ? -4.552 2.886 -2.723 1.00 89.25 538 ARG A O 1
ATOM 4364 N N . LEU A 1 539 ? -3.478 4.658 -3.580 1.00 92.75 539 LEU A N 1
ATOM 4365 C CA . LEU A 1 539 ? -4.473 4.937 -4.611 1.00 92.75 539 LEU A CA 1
ATOM 4366 C C . LEU A 1 539 ? -4.551 3.806 -5.646 1.00 92.75 539 LEU A C 1
ATOM 4368 O O . LEU A 1 539 ? -5.648 3.439 -6.058 1.00 92.75 539 LEU A O 1
ATOM 4372 N N . ALA A 1 540 ? -3.409 3.247 -6.049 1.00 93.06 540 ALA A N 1
ATOM 4373 C CA . ALA A 1 540 ? -3.354 2.106 -6.956 1.00 93.06 540 ALA A CA 1
ATOM 4374 C C . ALA A 1 540 ? -4.029 0.872 -6.343 1.00 93.06 540 ALA A C 1
ATOM 4376 O O . ALA A 1 540 ? -4.869 0.259 -6.992 1.00 93.06 540 ALA A O 1
ATOM 4377 N N . GLU A 1 541 ? -3.736 0.565 -5.078 1.00 87.94 541 GLU A N 1
ATOM 4378 C CA . GLU A 1 541 ? -4.373 -0.532 -4.336 1.00 87.94 541 GLU A CA 1
ATOM 4379 C C . GLU A 1 541 ? -5.876 -0.324 -4.130 1.00 87.94 541 GLU A C 1
ATOM 4381 O O . GLU A 1 541 ? -6.640 -1.284 -4.151 1.00 87.94 541 GLU A O 1
ATOM 4386 N N . GLU A 1 542 ? -6.309 0.922 -3.928 1.00 88.00 542 GLU A N 1
ATOM 4387 C CA . GLU A 1 542 ? -7.720 1.272 -3.741 1.00 88.00 542 GLU A CA 1
ATOM 4388 C C . GLU A 1 542 ? -8.525 1.117 -5.039 1.00 88.00 542 GLU A C 1
ATOM 4390 O O . GLU A 1 542 ? -9.652 0.627 -5.008 1.00 88.00 542 GLU A O 1
ATOM 4395 N N . LEU A 1 543 ? -7.969 1.523 -6.184 1.00 90.56 543 LEU A N 1
ATOM 4396 C CA . LEU A 1 543 ? -8.701 1.533 -7.457 1.00 90.56 543 LEU A CA 1
ATOM 4397 C C . LEU A 1 543 ? -8.521 0.259 -8.285 1.00 90.56 543 LEU A C 1
ATOM 4399 O O . LEU A 1 543 ? -9.434 -0.113 -9.034 1.00 90.56 543 LEU A O 1
ATOM 4403 N N . PHE A 1 544 ? -7.364 -0.390 -8.153 1.00 91.38 544 PHE A N 1
ATOM 4404 C CA . PHE A 1 544 ? -6.936 -1.537 -8.953 1.00 91.38 544 PHE A CA 1
ATOM 4405 C C . PHE A 1 544 ? -6.240 -2.594 -8.072 1.00 91.38 544 PHE A C 1
ATOM 4407 O O . PHE A 1 544 ? -5.056 -2.872 -8.265 1.00 91.38 544 PHE A O 1
ATOM 4414 N N . PRO A 1 545 ? -6.948 -3.200 -7.100 1.00 85.00 545 PRO A N 1
ATOM 4415 C CA . PRO A 1 545 ? -6.348 -4.156 -6.164 1.00 85.00 545 PRO A CA 1
ATOM 4416 C C . PRO A 1 545 ? -5.691 -5.367 -6.850 1.00 85.00 545 PRO A C 1
ATOM 4418 O O . PRO A 1 545 ? -4.693 -5.868 -6.345 1.00 85.00 545 PRO A O 1
ATOM 4421 N N . GLU A 1 546 ? -6.214 -5.789 -8.006 1.00 86.00 546 GLU A N 1
ATOM 4422 C CA . GLU A 1 546 ? -5.729 -6.934 -8.798 1.00 86.00 546 GLU A CA 1
ATOM 4423 C C . GLU A 1 546 ? -4.697 -6.545 -9.879 1.00 86.00 546 GLU A C 1
ATOM 4425 O O . GLU A 1 546 ? -4.083 -7.408 -10.495 1.00 86.00 546 GLU A O 1
ATOM 4430 N N . ASP A 1 547 ? -4.509 -5.249 -10.154 1.00 91.56 547 ASP A N 1
ATOM 4431 C CA . ASP A 1 547 ? -3.615 -4.766 -11.218 1.00 91.56 547 ASP A CA 1
ATOM 4432 C C . ASP A 1 547 ? -3.148 -3.339 -10.909 1.00 91.56 547 ASP A C 1
ATOM 4434 O O . ASP A 1 547 ? -3.535 -2.350 -11.545 1.00 91.56 547 ASP A O 1
ATOM 4438 N N . LYS A 1 548 ? -2.317 -3.226 -9.869 1.00 92.00 548 LYS A N 1
ATOM 4439 C CA . LYS A 1 548 ? -1.835 -1.937 -9.350 1.00 92.00 548 LYS A CA 1
ATOM 4440 C C . LYS A 1 548 ? -1.084 -1.139 -10.420 1.00 92.00 548 LYS A C 1
ATOM 4442 O O . LYS A 1 548 ? -1.116 0.093 -10.408 1.00 92.00 548 LYS A O 1
ATOM 4447 N N . ALA A 1 549 ? -0.444 -1.825 -11.368 1.00 93.69 549 ALA A N 1
ATOM 4448 C CA . ALA A 1 549 ? 0.298 -1.230 -12.473 1.00 93.69 549 ALA A CA 1
ATOM 4449 C C . ALA A 1 549 ? -0.567 -0.354 -13.397 1.00 93.69 549 ALA A C 1
ATOM 4451 O O . ALA A 1 549 ? -0.030 0.550 -14.036 1.00 93.69 549 ALA A O 1
ATOM 4452 N N . LYS A 1 550 ? -1.902 -0.501 -13.414 1.00 94.81 550 LYS A N 1
ATOM 4453 C CA . LYS A 1 550 ? -2.789 0.405 -14.177 1.00 94.81 550 LYS A CA 1
ATOM 4454 C C . LYS A 1 550 ? -2.653 1.874 -13.786 1.00 94.81 550 LYS A C 1
ATOM 4456 O O . LYS A 1 550 ? -2.895 2.754 -14.615 1.00 94.81 550 LYS A O 1
ATOM 4461 N N . ILE A 1 551 ? -2.216 2.180 -12.560 1.00 95.31 551 ILE A N 1
ATOM 4462 C CA . ILE A 1 551 ? -1.967 3.574 -12.163 1.00 95.31 551 ILE A CA 1
ATOM 4463 C C . ILE A 1 551 ? -0.866 4.230 -13.021 1.00 95.31 551 ILE A C 1
ATOM 4465 O O . ILE A 1 551 ? -0.827 5.455 -13.140 1.00 95.31 551 ILE A O 1
ATOM 4469 N N . SER A 1 552 ? -0.011 3.445 -13.688 1.00 93.81 552 SER A N 1
ATOM 4470 C CA . SER A 1 552 ? 1.013 3.918 -14.628 1.00 93.81 552 SER A CA 1
ATOM 4471 C C . SER A 1 552 ? 0.446 4.568 -15.889 1.00 93.81 552 SER A C 1
ATOM 4473 O O . SER A 1 552 ? 1.172 5.266 -16.594 1.00 93.81 552 SER A O 1
ATOM 4475 N N . ILE A 1 553 ? -0.860 4.483 -16.141 1.00 95.38 553 ILE A N 1
ATOM 4476 C CA . ILE A 1 553 ? -1.512 5.339 -17.142 1.00 95.38 553 ILE A CA 1
ATOM 4477 C C . ILE A 1 553 ? -1.350 6.826 -16.782 1.00 95.38 553 ILE A C 1
ATOM 4479 O O . ILE A 1 553 ? -1.186 7.656 -17.678 1.00 95.38 553 ILE A O 1
ATOM 4483 N N . LEU A 1 554 ? -1.283 7.183 -15.490 1.00 94.38 554 LEU A N 1
ATOM 4484 C CA . LEU A 1 554 ? -0.900 8.538 -15.074 1.00 94.38 554 LEU A CA 1
ATOM 4485 C C . LEU A 1 554 ? 0.533 8.875 -15.497 1.00 94.38 554 LEU A C 1
ATOM 4487 O O . LEU A 1 554 ? 0.776 9.995 -15.933 1.00 94.38 554 LEU A O 1
ATOM 4491 N N . TRP A 1 555 ? 1.465 7.922 -15.410 1.00 92.50 555 TRP A N 1
ATOM 4492 C CA . TRP A 1 555 ? 2.852 8.106 -15.851 1.00 92.50 555 TRP A CA 1
ATOM 4493 C C . TRP A 1 555 ? 2.928 8.393 -17.357 1.00 92.50 555 TRP A C 1
ATOM 4495 O O . TRP A 1 555 ? 3.560 9.371 -17.771 1.00 92.50 555 TRP A O 1
ATOM 4505 N N . ILE A 1 556 ? 2.207 7.611 -18.170 1.00 90.19 556 ILE A N 1
ATOM 4506 C CA . ILE A 1 556 ? 2.087 7.837 -19.620 1.00 90.19 556 ILE A CA 1
ATOM 4507 C C . ILE A 1 556 ? 1.468 9.212 -19.873 1.00 90.19 556 ILE A C 1
ATOM 4509 O O . ILE A 1 556 ? 2.022 10.019 -20.622 1.00 90.19 556 ILE A O 1
ATOM 4513 N N . ALA A 1 557 ? 0.379 9.539 -19.172 1.00 90.75 557 ALA A N 1
ATOM 4514 C CA . ALA A 1 557 ? -0.282 10.821 -19.348 1.00 90.75 557 ALA A CA 1
ATOM 4515 C C . ALA A 1 557 ? 0.595 12.018 -18.951 1.00 90.75 557 ALA A C 1
ATOM 4517 O O . ALA A 1 557 ? 0.544 13.096 -19.560 1.00 90.75 557 ALA A O 1
ATOM 4518 N N . GLY A 1 558 ? 1.437 11.828 -17.941 1.00 89.62 558 GLY A N 1
ATOM 4519 C CA . GLY A 1 558 ? 2.454 12.778 -17.542 1.00 89.62 558 GLY A CA 1
ATOM 4520 C C . GLY A 1 558 ? 3.456 13.061 -18.650 1.00 89.62 558 GLY A C 1
ATOM 4521 O O . GLY A 1 558 ? 3.688 14.227 -18.992 1.00 89.62 558 GLY A O 1
ATOM 4522 N N . ARG A 1 559 ? 4.014 11.989 -19.219 1.00 84.56 559 ARG A N 1
ATOM 4523 C CA . ARG A 1 559 ? 5.035 12.029 -20.272 1.00 84.56 559 ARG A CA 1
ATOM 4524 C C . ARG A 1 559 ? 4.506 12.666 -21.560 1.00 84.56 559 ARG A C 1
ATOM 4526 O O . ARG A 1 559 ? 5.196 13.512 -22.130 1.00 84.56 559 ARG A O 1
ATOM 4533 N N . GLU A 1 560 ? 3.287 12.317 -21.967 1.00 82.94 560 GLU A N 1
ATOM 4534 C CA . GLU A 1 560 ? 2.697 12.778 -23.231 1.00 82.94 560 GLU A CA 1
ATOM 4535 C C . GLU A 1 560 ? 2.088 14.188 -23.150 1.00 82.94 560 GLU A C 1
ATOM 4537 O O . GLU A 1 560 ? 2.294 14.993 -24.059 1.00 82.94 560 GLU A O 1
ATOM 4542 N N . TRP A 1 561 ? 1.385 14.535 -22.060 1.00 85.94 561 TRP A N 1
ATOM 4543 C CA . TRP A 1 561 ? 0.584 15.776 -22.003 1.00 85.94 561 TRP A CA 1
ATOM 4544 C C . TRP A 1 561 ? 0.950 16.763 -20.891 1.00 85.94 561 TRP A C 1
ATOM 4546 O O . TRP A 1 561 ? 0.541 17.928 -20.951 1.00 85.94 561 TRP A O 1
ATOM 4556 N N . CYS A 1 562 ? 1.651 16.335 -19.835 1.00 83.81 562 CYS A N 1
ATOM 4557 C CA . CYS A 1 562 ? 1.873 17.196 -18.666 1.00 83.81 562 CYS A CA 1
ATOM 4558 C C . CYS A 1 562 ? 3.275 17.794 -18.600 1.00 83.81 562 CYS A C 1
ATOM 4560 O O . CYS A 1 562 ? 3.421 18.928 -18.125 1.00 83.81 562 CYS A O 1
ATOM 4562 N N . THR A 1 563 ? 4.307 17.041 -18.979 1.00 75.12 563 THR A N 1
ATOM 4563 C CA . THR A 1 563 ? 5.716 17.406 -18.754 1.00 75.12 563 THR A CA 1
ATOM 4564 C C . THR A 1 563 ? 6.331 18.154 -19.940 1.00 75.12 563 THR A C 1
ATOM 4566 O O . THR A 1 563 ? 7.170 19.026 -19.717 1.00 75.12 563 THR A O 1
ATOM 4569 N N . LYS A 1 564 ? 5.852 17.907 -21.165 1.00 67.31 564 LYS A N 1
ATOM 4570 C CA . LYS A 1 564 ? 6.279 18.581 -22.403 1.00 67.31 564 LYS A CA 1
ATOM 4571 C C . LYS A 1 564 ? 5.583 19.949 -22.615 1.00 67.31 564 LYS A C 1
ATOM 4573 O O . LYS A 1 564 ? 4.584 20.241 -21.952 1.00 67.31 564 LYS A O 1
ATOM 4578 N N . PRO A 1 565 ? 6.095 20.821 -23.511 1.00 55.59 565 PRO A N 1
ATOM 4579 C CA . PRO A 1 565 ? 5.530 22.153 -23.781 1.00 55.59 565 PRO A CA 1
ATOM 4580 C C . PRO A 1 565 ? 4.079 22.155 -24.302 1.00 55.59 565 PRO A C 1
ATOM 4582 O O . PRO A 1 565 ? 3.382 23.157 -24.123 1.00 55.59 565 PRO A O 1
ATOM 4585 N N . HIS A 1 566 ? 3.595 21.048 -24.876 1.00 56.09 566 HIS A N 1
ATOM 4586 C CA . HIS A 1 566 ? 2.201 20.872 -25.295 1.00 56.09 566 HIS A CA 1
ATOM 4587 C C . HIS A 1 566 ? 1.316 20.546 -24.080 1.00 56.09 566 HIS A C 1
ATOM 4589 O O . HIS A 1 566 ? 1.363 19.462 -23.507 1.00 56.09 566 HIS A O 1
ATOM 4595 N N . LYS A 1 567 ? 0.560 21.548 -23.621 1.00 70.81 567 LYS A N 1
ATOM 4596 C CA . LYS A 1 567 ? -0.137 21.559 -22.326 1.00 70.81 567 LYS A CA 1
ATOM 4597 C C . LYS A 1 567 ? -1.577 21.042 -22.472 1.00 70.81 567 LYS A C 1
ATOM 4599 O O . LYS A 1 567 ? -2.466 21.839 -22.768 1.00 70.81 567 LYS A O 1
ATOM 4604 N N . CYS A 1 568 ? -1.807 19.757 -22.190 1.00 77.69 568 CYS A N 1
ATOM 4605 C CA . CYS A 1 568 ? -3.131 19.095 -22.151 1.00 77.69 568 CYS A CA 1
ATOM 4606 C C . CYS A 1 568 ? -3.776 18.740 -23.507 1.00 77.69 568 CYS A C 1
ATOM 4608 O O . CYS A 1 568 ? -4.712 17.943 -23.521 1.00 77.69 568 CYS A O 1
ATOM 4610 N N . HIS A 1 569 ? -3.237 19.245 -24.615 1.00 73.25 569 HIS A N 1
ATOM 4611 C CA . HIS A 1 569 ? -3.501 18.779 -25.978 1.00 73.25 569 HIS A CA 1
ATOM 4612 C C . HIS A 1 569 ? -2.147 18.355 -26.554 1.00 73.25 569 HIS A C 1
ATOM 4614 O O . HIS A 1 569 ? -1.222 19.165 -26.568 1.00 73.25 569 HIS A O 1
ATOM 4620 N N . GLY A 1 570 ? -1.988 17.071 -26.861 1.00 63.75 570 GLY A N 1
ATOM 4621 C CA . GLY A 1 570 ? -0.722 16.444 -27.242 1.00 63.75 570 GLY A CA 1
ATOM 4622 C C . GLY A 1 570 ? -0.362 16.672 -28.709 1.00 63.75 570 GLY A C 1
ATOM 4623 O O . GLY A 1 570 ? -0.924 17.539 -29.382 1.00 63.75 570 GLY A O 1
ATOM 4624 N N . TYR A 1 571 ? 0.571 15.862 -29.213 1.00 49.97 571 TYR A N 1
ATOM 4625 C CA . TYR A 1 571 ? 0.927 15.817 -30.634 1.00 49.97 571 TYR A CA 1
ATOM 4626 C C . TYR A 1 571 ? -0.314 15.453 -31.477 1.00 49.97 571 TYR A C 1
ATOM 4628 O O . TYR A 1 571 ? -1.103 14.597 -31.078 1.00 49.97 571 TYR A O 1
ATOM 4636 N N . MET A 1 572 ? -0.531 16.147 -32.600 1.00 56.12 572 MET A N 1
ATOM 4637 C CA . MET A 1 572 ? -1.749 16.073 -33.437 1.00 56.12 572 MET A CA 1
ATOM 4638 C C . MET A 1 572 ? -3.064 16.550 -32.780 1.00 56.12 572 MET A C 1
ATOM 4640 O O . MET A 1 572 ? -4.147 16.219 -33.253 1.00 56.12 572 MET A O 1
ATOM 4644 N N . GLY A 1 573 ? -3.009 17.327 -31.693 1.00 66.25 573 GLY A N 1
ATOM 4645 C CA . GLY A 1 573 ? -4.204 17.958 -31.109 1.00 66.25 573 GLY A CA 1
ATOM 4646 C C . GLY A 1 573 ? -5.070 17.040 -30.239 1.00 66.25 573 GLY A C 1
ATOM 4647 O O . GLY A 1 573 ? -6.121 17.467 -29.760 1.00 66.25 573 GLY A O 1
ATOM 4648 N N . ARG A 1 574 ? -4.633 15.800 -29.968 1.00 78.69 574 ARG A N 1
ATOM 4649 C CA . ARG A 1 574 ? -5.365 14.878 -29.084 1.00 78.69 574 ARG A CA 1
ATOM 4650 C C . ARG A 1 574 ? -5.406 15.388 -27.649 1.00 78.69 574 ARG A C 1
ATOM 4652 O O . ARG A 1 574 ? -4.376 15.701 -27.049 1.00 78.69 574 ARG A O 1
ATOM 4659 N N . LYS A 1 575 ? -6.602 15.416 -27.077 1.00 86.81 575 LYS A N 1
ATOM 4660 C CA . LYS A 1 575 ? -6.854 15.825 -25.696 1.00 86.81 575 LYS A CA 1
ATOM 4661 C C . LYS A 1 575 ? -6.313 14.781 -24.711 1.00 86.81 575 LYS A C 1
ATOM 4663 O O . LYS A 1 575 ? -6.424 13.585 -24.958 1.00 86.81 575 LYS A O 1
ATOM 4668 N N . CYS A 1 576 ? -5.724 15.229 -23.602 1.00 89.88 576 CYS A N 1
ATOM 4669 C CA . CYS A 1 576 ? -5.302 14.345 -22.512 1.00 89.88 576 CYS A CA 1
ATOM 4670 C C . CYS A 1 576 ? -6.489 13.512 -22.002 1.00 89.88 576 CYS A C 1
ATOM 4672 O O . CYS A 1 576 ? -7.567 14.068 -21.787 1.00 89.88 576 CYS A O 1
ATOM 4674 N N . TRP A 1 577 ? -6.274 12.222 -21.725 1.00 92.88 577 TRP A N 1
ATOM 4675 C CA . TRP A 1 577 ? -7.322 11.316 -21.231 1.00 92.88 577 TRP A CA 1
ATOM 4676 C C . TRP A 1 577 ? -8.055 11.842 -19.991 1.00 92.88 577 TRP A C 1
ATOM 4678 O O . TRP A 1 577 ? -9.256 11.646 -19.845 1.00 92.88 577 TRP A O 1
ATOM 4688 N N . PHE A 1 578 ? -7.347 12.560 -19.117 1.00 93.06 578 PHE A N 1
ATOM 4689 C CA . PHE A 1 578 ? -7.899 13.087 -17.869 1.00 93.06 578 PHE A CA 1
ATOM 4690 C C . PHE A 1 578 ? -8.348 14.552 -17.950 1.00 93.06 578 PHE A C 1
ATOM 4692 O O . PHE A 1 578 ? -8.554 15.182 -16.914 1.00 93.06 578 PHE A O 1
ATOM 4699 N N . TYR A 1 579 ? -8.454 15.140 -19.145 1.00 90.50 579 TYR A N 1
ATOM 4700 C CA . TYR A 1 579 ? -8.706 16.578 -19.289 1.00 90.50 579 TYR A CA 1
ATOM 4701 C C . TYR A 1 579 ? -9.974 17.045 -18.568 1.00 90.50 579 TYR A C 1
ATOM 4703 O O . TYR A 1 579 ? -9.912 18.026 -17.831 1.00 90.50 579 TYR A O 1
ATOM 4711 N N . GLU A 1 580 ? -11.090 16.332 -18.749 1.00 89.50 580 GLU A N 1
ATOM 4712 C CA . GLU A 1 580 ? -12.413 16.718 -18.222 1.00 89.50 580 GLU A CA 1
ATOM 4713 C C . GLU A 1 580 ? -12.493 16.706 -16.693 1.00 89.50 580 GLU A C 1
ATOM 4715 O O . GLU A 1 580 ? -13.349 17.357 -16.103 1.00 89.50 580 GLU A O 1
ATOM 4720 N N . ILE A 1 581 ? -11.600 15.965 -16.035 1.00 91.06 581 ILE A N 1
ATOM 4721 C CA . ILE A 1 581 ? -11.562 15.849 -14.572 1.00 91.06 581 ILE A CA 1
ATOM 4722 C C . ILE A 1 581 ? -10.367 16.586 -13.955 1.00 91.06 581 ILE A C 1
ATOM 4724 O O . ILE A 1 581 ? -10.209 16.616 -12.736 1.00 91.06 581 ILE A O 1
ATOM 4728 N N . CYS A 1 582 ? -9.507 17.180 -14.782 1.00 88.62 582 CYS A N 1
ATOM 4729 C CA . CYS A 1 582 ? -8.298 17.859 -14.343 1.00 88.62 582 CYS A CA 1
ATOM 4730 C C . CYS A 1 582 ? -8.551 19.358 -14.189 1.00 88.62 582 CYS A C 1
ATOM 4732 O O . CYS A 1 582 ? -8.919 20.042 -15.145 1.00 88.62 582 CYS A O 1
ATOM 4734 N N . GLY A 1 583 ? -8.229 19.911 -13.015 1.00 75.94 583 GLY A N 1
ATOM 4735 C CA . GLY A 1 583 ? -8.415 21.338 -12.730 1.00 75.94 583 GLY A CA 1
ATOM 4736 C C . GLY A 1 583 ? -7.619 22.277 -13.647 1.00 75.94 583 GLY A C 1
ATOM 4737 O O . GLY A 1 583 ? -7.919 23.465 -13.718 1.00 75.94 583 GLY A O 1
ATOM 4738 N N . ARG A 1 584 ? -6.611 21.764 -14.366 1.00 75.56 584 ARG A N 1
ATOM 4739 C CA . ARG A 1 584 ? -5.854 22.510 -15.384 1.00 75.56 584 ARG A CA 1
ATOM 4740 C C . ARG A 1 584 ? -6.477 22.431 -16.782 1.00 75.56 584 ARG A C 1
ATOM 4742 O O . ARG A 1 584 ? -6.255 23.347 -17.567 1.00 75.56 584 ARG A O 1
ATOM 4749 N N . GLY A 1 585 ? -7.181 21.338 -17.079 1.00 60.22 585 GLY A N 1
ATOM 4750 C CA . GLY A 1 585 ? -7.901 21.135 -18.335 1.00 60.22 585 GLY A CA 1
ATOM 4751 C C . GLY A 1 585 ? -9.182 21.958 -18.361 1.00 60.22 585 GLY A C 1
ATOM 4752 O O . GLY A 1 585 ? -9.352 22.762 -19.254 1.00 60.22 585 GLY A O 1
ATOM 4753 N N . VAL A 1 586 ? -10.012 21.862 -17.319 1.00 58.56 586 VAL A N 1
ATOM 4754 C CA . VAL A 1 586 ? -11.309 22.569 -17.236 1.00 58.56 586 VAL A CA 1
ATOM 4755 C C . VAL A 1 586 ? -11.169 24.102 -17.176 1.00 58.56 586 VAL A C 1
ATOM 4757 O O . VAL A 1 586 ? -12.067 24.826 -17.585 1.00 58.56 586 VAL A O 1
ATOM 4760 N N . LYS A 1 587 ? -10.041 24.622 -16.671 1.00 54.34 587 LYS A N 1
ATOM 4761 C CA . LYS A 1 587 ? -9.762 26.073 -16.587 1.00 54.34 587 LYS A CA 1
ATOM 4762 C C . LYS A 1 587 ? -9.173 26.672 -17.878 1.00 54.34 587 LYS A C 1
ATOM 4764 O O . LYS A 1 587 ? -8.710 27.812 -17.847 1.00 54.34 587 LYS A O 1
ATOM 4769 N N . ARG A 1 588 ? -9.104 25.900 -18.964 1.00 48.78 588 ARG A N 1
ATOM 4770 C CA . ARG A 1 588 ? -8.599 26.297 -20.285 1.00 48.78 588 ARG A CA 1
ATOM 4771 C C . ARG A 1 588 ? -9.592 25.903 -21.354 1.00 48.78 588 ARG A C 1
ATOM 4773 O O . ARG A 1 588 ? -9.691 26.695 -22.308 1.00 48.78 588 ARG A O 1
#

Foldseek 3Di:
DVLVLVLLLLLLLLCLQQNDLLLVLLSLLLAPVSLVVSVLSLVLQLVQQDPQLAGAPVNDRPHDGWLLRLLSLLLSLLSSVDPDPSSVVSNVSSLVSLLVQQDPQLWHATPDPPDPDQQQGLLSLLSSLQSCLSNVHDDDSNVSSLVSNVVQQDPLLFGHRGPVPSDGALLSLLSLLNSLLSNPDPSSVVSSVSSLVSLVVVVVVCVVPDPLADDLSVLSSLNSCCSVPVVCLVVSLVVLVVRSVSQDDDSQFPVRDDSVSSSSSSSSVSSNDPVSSVVSVVSSVLLSVLLVVVLVLLVVCVVVLLVVVQVLLVLLPQHLPDDPLLNLLLLLLLLLLVVLVVFPPDDSSVLSSQLCVQQHHSVPLVSLLDLVSSLVSLCPDPSCVPPDSQLSSLSSQLSNLVSVLSVVDDDDQALLVSLVSLLCSLQPPVVVVADDDVLVVLSVVLVVLVVVVVRDLLSSLVSQLSSQCSRGSDDPLSSQSSCCCCCVSSVSPVVNQQNRAARQDCLLQQQCVQLVSDPDHPVRCVVPVVSSVSSLQSSLCSSPVRHSRSSCLSSSLSVFANVDPNHQQGPPRRGRSCLVSGPSNVVD

Radius of gyration: 28.63 Å; chains: 1; bounding box: 64×51×78 Å

Secondary structure (DSSP, 8-state):
-HHHHHHHHHHHHHHHHHS-HHHHHHHHHTSGGGGGGGHHHHHHHHHT--TTS-EEGGG-TTSPEEHHHHHHHHHHHHHHT---HHHHHHHHHHHHHHHHH--TTS------SS--S-TTHHHHHHHHHHHHHHTT--SHHHHHHHHHHHHT--TTS--BS-SSS-SB-HHHHHHHHHHHHHH--HHHHHHHHHHHHHHHHHHHHHHHH--SS--HHHHHHHHHHHHH-GGGHHHHHHHHHHHHHHS---TT-GGG--HHHHHHHHHHHHHH-HHHHHHHHHHHHHHHHHHHHHHHHHHHHHHHHHHHHHHHHHTTT--TTS-HHHHHHHHHHHHHHGGGTTSTT--HHHHHHHHHHHH--TTSGGGGS-HHHHHHHHHT-STTTTS-HHHHHHHHHHHHHHHHHHHH----SSHHHHHHHHHHIIIIIIGGG--SHHHHHHHHHHHHHHHTT--SHHHHHHHHHHHHTTSTT--HHHHHHHHIIIIIIS-SSGGGGGGPPP--SHHHHHHHHHTT--SS-HHHHHH-GGGGHHHHHHHHHHH-TT-GGGGGHHHHHIIIIISSSS-SB-GGGPBPTTGGG-TTTTT-